Protein AF-A0A3M1M921-F1 (afdb_monomer_lite)

pLDDT: mean 73.94, std 26.05, range [23.94, 98.31]

Structure (mmCIF, N/CA/C/O backbone):
data_AF-A0A3M1M921-F1
#
_entry.id   AF-A0A3M1M921-F1
#
loop_
_atom_site.group_PDB
_atom_site.id
_atom_site.type_symbol
_atom_site.label_atom_id
_atom_site.label_alt_id
_atom_site.label_comp_id
_atom_site.label_asym_id
_atom_site.label_entity_id
_atom_site.label_seq_id
_atom_site.pdbx_PDB_ins_code
_atom_site.Cartn_x
_atom_site.Cartn_y
_atom_site.Cartn_z
_atom_site.occupancy
_atom_site.B_iso_or_equiv
_atom_site.auth_seq_id
_atom_site.auth_comp_id
_atom_site.auth_asym_id
_atom_site.auth_atom_id
_atom_site.pdbx_PDB_model_num
ATOM 1 N N . MET A 1 1 ? -22.225 44.596 -38.779 1.00 38.44 1 MET A N 1
ATOM 2 C CA . MET A 1 1 ? -21.817 43.177 -38.670 1.00 38.44 1 MET A CA 1
ATOM 3 C C . MET A 1 1 ? -21.879 42.800 -37.201 1.00 38.44 1 MET A C 1
ATOM 5 O O . MET A 1 1 ? -21.434 43.604 -36.393 1.00 38.44 1 MET A O 1
ATOM 9 N N . ALA A 1 2 ? -22.488 41.667 -36.852 1.00 30.84 2 ALA A N 1
ATOM 10 C CA . ALA A 1 2 ? -22.598 41.224 -35.462 1.00 30.84 2 ALA A CA 1
ATOM 11 C C . ALA A 1 2 ? -21.337 40.450 -35.046 1.00 30.84 2 ALA A C 1
ATOM 13 O O . ALA A 1 2 ? -20.835 39.643 -35.826 1.00 30.84 2 ALA A O 1
ATOM 14 N N . GLY A 1 3 ? -20.831 40.702 -33.838 1.00 31.89 3 GLY A N 1
ATOM 15 C CA . GLY A 1 3 ? -19.782 39.879 -33.231 1.00 31.89 3 GLY A CA 1
ATOM 16 C C . GLY A 1 3 ? -20.367 38.628 -32.558 1.00 31.89 3 GLY A C 1
ATOM 17 O O . GLY A 1 3 ? -21.552 38.631 -32.214 1.00 31.89 3 GLY A O 1
ATOM 18 N N . PRO A 1 4 ? -19.567 37.569 -32.341 1.00 35.59 4 PRO A N 1
ATOM 19 C CA . PRO A 1 4 ? -20.004 36.405 -31.580 1.00 35.59 4 PRO A CA 1
ATOM 20 C C . PRO A 1 4 ? -20.177 36.792 -30.105 1.00 35.59 4 PRO A C 1
ATOM 22 O O . PRO A 1 4 ? -19.210 37.099 -29.408 1.00 35.59 4 PRO A O 1
ATOM 25 N N . GLY A 1 5 ? -21.424 36.815 -29.636 1.00 28.17 5 GLY A N 1
ATOM 26 C CA . GLY A 1 5 ? -21.744 37.113 -28.244 1.00 28.17 5 GLY A CA 1
ATOM 27 C C . GLY A 1 5 ? -21.416 35.932 -27.334 1.00 28.17 5 GLY A C 1
ATOM 28 O O . GLY A 1 5 ? -21.963 34.845 -27.509 1.00 28.17 5 GLY A O 1
ATOM 29 N N . PHE A 1 6 ? -20.568 36.154 -26.330 1.00 37.50 6 PHE A N 1
ATOM 30 C CA . PHE A 1 6 ? -20.423 35.223 -25.215 1.00 37.50 6 PHE A CA 1
ATOM 31 C C . PHE A 1 6 ? -21.671 35.312 -24.330 1.00 37.50 6 PHE A C 1
ATOM 33 O O . PHE A 1 6 ? -21.920 36.341 -23.703 1.00 37.50 6 PHE A O 1
ATOM 40 N N . GLY A 1 7 ? -22.464 34.239 -24.296 1.00 29.47 7 GLY A N 1
ATOM 41 C CA . GLY A 1 7 ? -23.569 34.105 -23.348 1.00 29.47 7 GLY A CA 1
ATOM 42 C C . GLY A 1 7 ? -23.051 34.055 -21.909 1.00 29.47 7 GLY A C 1
ATOM 43 O O . GLY A 1 7 ? -22.002 33.466 -21.645 1.00 29.47 7 GLY A O 1
ATOM 44 N N . ALA A 1 8 ? -23.778 34.678 -20.980 1.00 29.31 8 ALA A N 1
ATOM 45 C CA . ALA A 1 8 ? -23.417 34.667 -19.566 1.00 29.31 8 ALA A CA 1
ATOM 46 C C . ALA A 1 8 ? -23.448 33.228 -19.004 1.00 29.31 8 ALA A C 1
ATOM 48 O O . ALA A 1 8 ? -24.432 32.518 -19.234 1.00 29.31 8 ALA A O 1
ATOM 49 N N . PRO A 1 9 ? -22.414 32.778 -18.268 1.00 37.25 9 PRO A N 1
ATOM 50 C CA . PRO A 1 9 ? -22.409 31.449 -17.673 1.00 37.25 9 PRO A CA 1
ATOM 51 C C . PRO A 1 9 ? -23.363 31.386 -16.474 1.00 37.25 9 PRO A C 1
ATOM 53 O O . PRO A 1 9 ? -23.311 32.225 -15.575 1.00 37.25 9 PRO A O 1
ATOM 56 N N . GLY A 1 10 ? -24.215 30.359 -16.452 1.00 28.52 10 GLY A N 1
ATOM 57 C CA . GLY A 1 10 ? -24.991 29.993 -15.269 1.00 28.52 10 GLY A CA 1
ATOM 58 C C . GLY A 1 10 ? -24.096 29.464 -14.141 1.00 28.52 10 GLY A C 1
ATOM 59 O O . GLY A 1 10 ? -22.972 29.015 -14.373 1.00 28.52 10 GLY A O 1
ATOM 60 N N . ALA A 1 11 ? -24.598 29.521 -12.908 1.00 33.03 11 ALA A N 1
ATOM 61 C CA . ALA A 1 11 ? -23.869 29.073 -11.727 1.00 33.03 11 ALA A CA 1
ATOM 62 C C . ALA A 1 11 ? -23.603 27.550 -11.725 1.00 33.03 11 ALA A C 1
ATOM 64 O O . ALA A 1 11 ? -24.444 26.765 -12.158 1.00 33.03 11 ALA A O 1
ATOM 65 N N . GLY A 1 12 ? -22.470 27.137 -11.144 1.00 40.09 12 GLY A N 1
ATOM 66 C CA . GLY A 1 12 ? -22.312 25.788 -10.579 1.00 40.09 12 GLY A CA 1
ATOM 67 C C . GLY A 1 12 ? -21.862 24.650 -11.506 1.00 40.09 12 GLY A C 1
ATOM 68 O O . GLY A 1 12 ? -22.123 23.493 -11.187 1.00 40.09 12 GLY A O 1
ATOM 69 N N . ALA A 1 13 ? -21.183 24.919 -12.625 1.00 41.06 13 ALA A N 1
ATOM 70 C CA . ALA A 1 13 ? -20.626 23.857 -13.472 1.00 41.06 13 ALA A CA 1
ATOM 71 C C . ALA A 1 13 ? -19.168 23.510 -13.104 1.00 41.06 13 ALA A C 1
ATOM 73 O O . ALA A 1 13 ? -18.235 24.202 -13.519 1.00 41.06 13 ALA A O 1
ATOM 74 N N . THR A 1 14 ? -18.956 22.389 -12.406 1.00 56.09 14 THR A N 1
ATOM 75 C CA . THR A 1 14 ? -17.656 21.701 -12.385 1.00 56.09 14 THR A CA 1
ATOM 76 C C . THR A 1 14 ? -17.343 21.202 -13.792 1.00 56.09 14 THR A C 1
ATOM 78 O O . THR A 1 14 ? -17.889 20.204 -14.258 1.00 56.09 14 THR A O 1
ATOM 81 N N . ASN A 1 15 ? -16.485 21.927 -14.512 1.00 72.06 15 ASN A N 1
ATOM 82 C CA . ASN A 1 15 ? -16.144 21.604 -15.895 1.00 72.06 15 ASN A CA 1
ATOM 83 C C . ASN A 1 15 ? -14.640 21.301 -16.039 1.00 72.06 15 ASN A C 1
ATOM 85 O O . ASN A 1 15 ? -13.865 22.199 -16.383 1.00 72.06 15 ASN A O 1
ATOM 89 N N . PRO A 1 16 ? -14.217 20.035 -15.830 1.00 73.69 16 PRO A N 1
ATOM 90 C CA . PRO A 1 16 ? -12.837 19.605 -16.055 1.00 73.69 16 PRO A CA 1
ATOM 91 C C . PRO A 1 16 ? -12.329 19.957 -17.459 1.00 73.69 16 PRO A C 1
ATOM 93 O O . PRO A 1 16 ? -11.182 20.362 -17.617 1.00 73.69 16 PRO A O 1
ATOM 96 N N . ALA A 1 17 ? -13.186 19.879 -18.485 1.00 72.12 17 ALA A N 1
ATOM 97 C CA . ALA A 1 17 ? -12.793 20.213 -19.851 1.00 72.12 17 ALA A CA 1
ATOM 98 C C . ALA A 1 17 ? -12.451 21.705 -20.010 1.00 72.12 17 ALA A C 1
ATOM 100 O O . ALA A 1 17 ? -11.516 22.030 -20.734 1.00 72.12 17 ALA A O 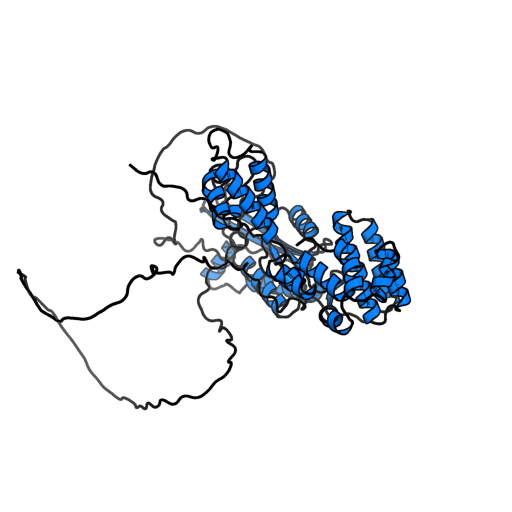1
ATOM 101 N N . MET A 1 18 ? -13.131 22.608 -19.291 1.00 80.38 18 MET A N 1
ATOM 102 C CA . MET A 1 18 ? -12.804 24.041 -19.281 1.00 80.38 18 MET A CA 1
ATOM 103 C C . MET A 1 18 ? -11.436 24.314 -18.640 1.00 80.38 18 MET A C 1
ATOM 105 O O . MET A 1 18 ? -10.659 25.111 -19.164 1.00 80.38 18 MET A O 1
ATOM 109 N N . ILE A 1 19 ? -11.124 23.633 -17.534 1.00 86.50 19 ILE A N 1
ATOM 110 C CA . ILE A 1 19 ? -9.841 23.763 -16.829 1.00 86.50 19 ILE A CA 1
ATOM 111 C C . ILE A 1 19 ? -8.707 23.205 -17.704 1.00 86.50 19 ILE A C 1
ATOM 113 O O . ILE A 1 19 ? -7.719 23.896 -17.955 1.00 86.50 19 ILE A O 1
ATOM 117 N N . ALA A 1 20 ? -8.879 21.998 -18.253 1.00 81.12 20 ALA A N 1
ATOM 118 C CA . ALA A 1 20 ? -7.916 21.366 -19.153 1.00 81.12 20 ALA A CA 1
ATOM 119 C C . ALA A 1 20 ? -7.678 22.205 -20.419 1.00 81.12 20 ALA A C 1
ATOM 121 O O . ALA A 1 20 ? -6.531 22.434 -20.811 1.00 81.12 20 ALA A O 1
ATOM 122 N N . GLN A 1 21 ? -8.744 22.731 -21.034 1.00 83.88 21 GLN A N 1
ATOM 123 C CA . GLN A 1 21 ? -8.660 23.621 -22.192 1.00 83.88 21 GLN A CA 1
ATOM 124 C C . GLN A 1 21 ? -7.902 24.911 -21.856 1.00 83.88 21 GLN A C 1
ATOM 126 O O . GLN A 1 21 ? -7.035 25.322 -22.629 1.00 83.88 21 GLN A O 1
ATOM 131 N N . PHE A 1 22 ? -8.171 25.523 -20.699 1.00 89.44 22 PHE A N 1
ATOM 132 C CA . PHE A 1 22 ? -7.462 26.722 -20.259 1.00 89.44 22 PHE A CA 1
ATOM 133 C C . PHE A 1 22 ? -5.963 26.466 -20.060 1.00 89.44 22 PHE A C 1
ATOM 135 O O . PHE A 1 22 ? -5.151 27.247 -20.561 1.00 89.44 22 PHE A O 1
ATOM 142 N N . ILE A 1 23 ? -5.585 25.367 -19.397 1.00 89.12 23 ILE A N 1
ATOM 143 C CA . ILE A 1 23 ? -4.178 24.981 -19.204 1.00 89.12 23 ILE A CA 1
ATOM 144 C C . ILE A 1 23 ? -3.509 24.724 -20.562 1.00 89.12 23 ILE A C 1
ATOM 146 O O . ILE A 1 23 ? -2.433 25.265 -20.832 1.00 89.12 23 ILE A O 1
ATOM 150 N N . THR A 1 24 ? -4.176 23.974 -21.446 1.00 86.25 24 THR A N 1
ATOM 151 C CA . THR A 1 24 ? -3.696 23.656 -22.804 1.00 86.25 24 THR A CA 1
ATOM 152 C C . THR A 1 24 ? -3.405 24.920 -23.611 1.00 86.25 24 THR A C 1
ATOM 154 O O . THR A 1 24 ? -2.333 25.043 -24.201 1.00 86.25 24 THR A O 1
ATOM 157 N N . GLN A 1 25 ? -4.332 25.880 -23.615 1.00 86.31 25 GLN A N 1
ATOM 158 C CA . GLN A 1 25 ? -4.230 27.093 -24.426 1.00 86.31 25 GLN A CA 1
ATOM 159 C C . GLN A 1 25 ? -3.266 28.137 -23.844 1.00 86.31 25 GLN A C 1
ATOM 161 O O . GLN A 1 25 ? -2.538 28.779 -24.598 1.00 86.31 25 GLN A O 1
ATOM 166 N N . ASN A 1 26 ? -3.251 28.319 -22.519 1.00 89.44 26 ASN A N 1
ATOM 167 C CA . ASN A 1 26 ? -2.600 29.474 -21.887 1.00 89.44 26 ASN A CA 1
ATOM 168 C C . ASN A 1 26 ? -1.300 29.120 -21.146 1.00 89.44 26 ASN A C 1
ATOM 170 O O . ASN A 1 26 ? -0.425 29.979 -21.015 1.00 89.44 26 ASN A O 1
ATOM 174 N N . CYS A 1 27 ? -1.136 27.868 -20.702 1.00 88.44 27 CYS A N 1
ATOM 175 C CA . CYS A 1 27 ? -0.026 27.462 -19.834 1.00 88.44 27 CYS A CA 1
ATOM 176 C C . CYS A 1 27 ? 0.998 26.548 -20.532 1.00 88.44 27 CYS A C 1
ATOM 178 O O . CYS A 1 27 ? 2.204 26.763 -20.377 1.00 88.44 27 CYS A O 1
ATOM 180 N N . LEU A 1 28 ? 0.572 25.576 -21.354 1.00 86.81 28 LEU A N 1
ATOM 181 C CA . LEU A 1 28 ? 1.488 24.589 -21.968 1.00 86.81 28 LEU A CA 1
ATOM 182 C C . LEU A 1 28 ? 2.532 25.190 -22.923 1.00 86.81 28 LEU A C 1
ATOM 184 O O . LEU A 1 28 ? 3.581 24.590 -23.149 1.00 86.81 28 LEU A O 1
ATOM 188 N N . GLY A 1 29 ? 2.312 26.407 -23.428 1.00 83.19 29 GLY A N 1
ATOM 189 C CA . GLY A 1 29 ? 3.326 27.149 -24.186 1.00 83.19 29 GLY A CA 1
ATOM 190 C C . GLY A 1 29 ? 4.557 27.579 -23.364 1.00 83.19 29 GLY A C 1
ATOM 191 O O . GLY A 1 29 ? 5.526 28.057 -23.952 1.00 83.19 29 GLY A O 1
ATOM 192 N N . CYS A 1 30 ? 4.515 27.460 -22.031 1.00 85.62 30 CYS A N 1
ATOM 193 C CA . CYS A 1 30 ? 5.626 27.710 -21.098 1.00 85.62 30 CYS A CA 1
ATOM 194 C C . CYS A 1 30 ? 5.891 26.546 -20.122 1.00 85.62 30 CYS A C 1
ATOM 196 O O . CYS A 1 30 ? 6.997 26.482 -19.589 1.00 85.62 30 CYS A O 1
ATOM 198 N N . HIS A 1 31 ? 4.894 25.684 -19.890 1.00 86.62 31 HIS A N 1
ATOM 199 C CA . HIS A 1 31 ? 4.882 24.593 -18.904 1.00 86.62 31 HIS A CA 1
ATOM 200 C C . HIS A 1 31 ? 4.428 23.266 -19.542 1.00 86.62 31 HIS A C 1
ATOM 202 O O . HIS A 1 31 ? 3.558 22.568 -19.024 1.00 86.62 31 HIS A O 1
ATOM 208 N N . GLY A 1 32 ? 4.941 22.952 -20.729 1.00 78.50 32 GLY A N 1
ATOM 209 C CA . GLY A 1 32 ? 4.534 21.800 -21.536 1.00 78.50 32 GLY A CA 1
ATOM 210 C C . GLY A 1 32 ? 5.725 20.956 -22.000 1.00 78.50 32 GLY A C 1
ATOM 211 O O . GLY A 1 32 ? 6.863 21.217 -21.612 1.00 78.50 32 GLY A O 1
ATOM 212 N N . PRO A 1 33 ? 5.510 19.963 -22.881 1.00 70.50 33 PRO A N 1
ATOM 213 C CA . PRO A 1 33 ? 6.537 18.984 -23.250 1.00 70.50 33 PRO A CA 1
ATOM 214 C C . PRO A 1 33 ? 7.800 19.561 -23.904 1.00 70.50 33 PRO A C 1
ATOM 216 O O . PRO A 1 33 ? 8.821 18.882 -23.928 1.00 70.50 33 PRO A O 1
ATOM 219 N N . GLN A 1 34 ? 7.743 20.793 -24.421 1.00 72.06 34 GLN A N 1
ATOM 220 C CA . GLN A 1 34 ? 8.865 21.468 -25.085 1.00 72.06 34 GLN A CA 1
ATOM 221 C C . GLN A 1 34 ? 9.444 22.651 -24.283 1.00 72.06 34 GLN A C 1
ATOM 223 O O . GLN A 1 34 ? 10.447 23.216 -24.702 1.00 72.06 34 GLN A O 1
ATOM 228 N N . ASN A 1 35 ? 8.821 23.065 -23.168 1.00 72.25 35 ASN A N 1
ATOM 229 C CA . ASN A 1 35 ? 9.236 24.222 -22.360 1.00 72.25 35 ASN A CA 1
ATOM 230 C C . ASN A 1 35 ? 8.831 24.030 -20.888 1.00 72.25 35 ASN A C 1
ATOM 232 O O . ASN A 1 35 ? 7.649 23.843 -20.614 1.00 72.25 35 ASN A O 1
ATOM 236 N N . THR A 1 36 ? 9.784 24.149 -19.958 1.00 75.25 36 THR A N 1
ATOM 237 C CA . THR A 1 36 ? 9.604 23.940 -18.505 1.00 75.25 36 THR A CA 1
ATOM 238 C C . THR A 1 36 ? 10.029 25.156 -17.685 1.00 75.25 36 THR A C 1
ATOM 240 O O . THR A 1 36 ? 11.003 25.132 -16.931 1.00 75.25 36 THR A O 1
ATOM 243 N N . LYS A 1 37 ? 9.329 26.283 -17.843 1.00 71.62 37 LYS A N 1
ATOM 244 C CA . LYS A 1 37 ? 9.642 27.475 -17.042 1.00 71.62 37 LYS A CA 1
ATOM 245 C C . LYS A 1 37 ? 9.337 27.227 -15.563 1.00 71.62 37 LYS A C 1
ATOM 247 O O . LYS A 1 37 ? 8.275 26.717 -15.229 1.00 71.62 37 LYS A O 1
ATOM 252 N N . GLY A 1 38 ? 10.275 27.608 -14.695 1.00 66.38 38 GLY A N 1
ATOM 253 C CA . GLY A 1 38 ? 10.164 27.391 -13.248 1.00 66.38 38 GLY A CA 1
ATOM 254 C C . GLY A 1 38 ? 10.159 25.918 -12.827 1.00 66.38 38 GLY A C 1
ATOM 255 O O . GLY A 1 38 ? 9.698 25.632 -11.736 1.00 66.38 38 GLY A O 1
ATOM 256 N N . ASP A 1 39 ? 10.612 25.005 -13.695 1.00 69.56 39 ASP A N 1
ATOM 257 C CA . ASP A 1 39 ? 10.599 23.543 -13.498 1.00 69.56 39 ASP A CA 1
ATOM 258 C C . ASP A 1 39 ? 9.202 22.899 -13.335 1.00 69.56 39 ASP A C 1
ATOM 260 O O . ASP A 1 39 ? 9.068 21.720 -13.025 1.00 69.56 39 ASP A O 1
ATOM 264 N N . VAL A 1 40 ? 8.133 23.647 -13.633 1.00 76.50 40 VAL A N 1
ATOM 265 C CA . VAL A 1 40 ? 6.745 23.163 -13.549 1.00 76.50 40 VAL A CA 1
ATOM 266 C C . VAL A 1 40 ? 6.244 22.679 -14.916 1.00 76.50 40 VAL A C 1
ATOM 268 O O . VAL A 1 40 ? 6.311 23.409 -15.914 1.00 76.50 40 VAL A O 1
ATOM 271 N N . ARG A 1 41 ? 5.682 21.462 -14.953 1.00 80.44 41 ARG A N 1
ATOM 272 C CA . ARG A 1 41 ? 5.019 20.824 -16.110 1.00 80.44 41 ARG A CA 1
ATOM 273 C C . ARG A 1 41 ? 3.527 20.640 -15.844 1.00 80.44 41 ARG A C 1
ATOM 275 O O . ARG A 1 41 ? 3.159 20.082 -14.823 1.00 80.44 41 ARG A O 1
ATOM 282 N N . LEU A 1 42 ? 2.675 21.071 -16.775 1.00 83.12 42 LEU A N 1
ATOM 283 C CA . LEU A 1 42 ? 1.211 21.080 -16.628 1.00 83.12 42 LEU A CA 1
ATOM 284 C C . LEU A 1 42 ? 0.475 20.260 -17.704 1.00 83.12 42 LEU A C 1
ATOM 286 O O . LEU A 1 42 ? -0.752 20.239 -17.740 1.00 83.12 42 LEU A O 1
ATOM 290 N N . ASP A 1 43 ? 1.195 19.577 -18.594 1.00 77.88 43 ASP A N 1
ATOM 291 C CA . ASP A 1 43 ? 0.622 18.699 -19.624 1.00 77.88 43 ASP A CA 1
ATOM 292 C C . ASP A 1 43 ? 0.037 17.412 -19.029 1.00 77.88 43 ASP A C 1
ATOM 294 O O . ASP A 1 43 ? -1.038 16.988 -19.447 1.00 77.88 43 ASP A O 1
ATOM 298 N N . GLY A 1 44 ? 0.678 16.852 -17.996 1.00 74.00 44 GLY A N 1
ATOM 299 C CA . GLY A 1 44 ? 0.096 15.773 -17.189 1.00 74.00 44 GLY A CA 1
ATOM 300 C C . GLY A 1 44 ? -1.167 16.210 -16.435 1.00 74.00 44 GLY A C 1
ATOM 301 O O . GLY A 1 44 ? -2.134 15.453 -16.367 1.00 74.00 44 GLY A O 1
ATOM 302 N N . LEU A 1 45 ? -1.198 17.457 -15.946 1.00 77.31 45 LEU A N 1
ATOM 303 C CA . LEU A 1 45 ? -2.366 18.037 -15.278 1.00 77.31 45 LEU A CA 1
ATOM 304 C C . LEU A 1 45 ? -3.542 18.235 -16.247 1.00 77.31 45 LEU A C 1
ATOM 306 O O . LEU A 1 45 ? -4.672 17.878 -15.932 1.00 77.31 45 LEU A O 1
ATOM 310 N N . ALA A 1 46 ? -3.284 18.767 -17.446 1.00 71.19 46 ALA A N 1
ATOM 311 C CA . ALA A 1 46 ? -4.313 18.948 -18.472 1.00 71.19 46 ALA A CA 1
ATOM 312 C C . ALA A 1 46 ? -4.893 17.617 -18.990 1.00 71.19 46 ALA A C 1
ATOM 314 O O . ALA A 1 46 ? -6.032 17.594 -19.456 1.00 71.19 46 ALA A O 1
ATOM 315 N N . ALA A 1 47 ? -4.125 16.524 -18.917 1.00 69.44 47 ALA A N 1
ATOM 316 C CA . ALA A 1 47 ? -4.564 15.194 -19.328 1.00 69.44 47 ALA A CA 1
ATOM 317 C C . ALA A 1 47 ? -5.460 14.496 -18.286 1.00 69.44 47 ALA A C 1
ATOM 319 O O . ALA A 1 47 ? -6.394 13.796 -18.679 1.00 69.44 47 ALA A O 1
ATOM 320 N N . ASP A 1 48 ? -5.199 14.678 -16.984 1.00 71.56 48 ASP A N 1
ATOM 321 C CA . ASP A 1 48 ? -5.955 14.016 -15.910 1.00 71.56 48 ASP A CA 1
ATOM 322 C C . ASP A 1 48 ? -6.045 14.866 -14.626 1.00 71.56 48 ASP A C 1
ATOM 324 O O . ASP A 1 48 ? -5.316 14.664 -13.654 1.00 71.56 48 ASP A O 1
ATOM 328 N N . LEU A 1 49 ? -6.969 15.830 -14.613 1.00 72.38 49 LEU A N 1
ATOM 329 C CA . LEU A 1 49 ? -7.179 16.761 -13.493 1.00 72.38 49 LEU A CA 1
ATOM 330 C C . LEU A 1 49 ? -7.604 16.100 -12.168 1.00 72.38 49 LEU A C 1
ATOM 332 O O . LEU A 1 49 ? -7.568 16.772 -11.142 1.00 72.38 49 LEU A O 1
ATOM 336 N N . MET A 1 50 ? -8.040 14.834 -12.195 1.00 66.81 50 MET A N 1
ATOM 337 C CA . MET A 1 50 ? -8.540 14.103 -11.020 1.00 66.81 50 MET A CA 1
ATOM 338 C C . MET A 1 50 ? -7.564 13.028 -10.520 1.00 66.81 50 MET A C 1
ATOM 340 O O . MET A 1 50 ? -7.871 12.328 -9.557 1.00 66.81 50 MET A O 1
ATOM 344 N N . SER A 1 51 ? -6.392 12.881 -11.146 1.00 62.50 51 SER A N 1
ATOM 345 C CA . SER A 1 51 ? -5.333 12.007 -10.631 1.00 62.50 51 SER A CA 1
ATOM 346 C C . SER A 1 51 ? -4.870 12.490 -9.244 1.00 62.50 51 SER A C 1
ATOM 348 O O . SER A 1 51 ? -4.574 13.682 -9.112 1.00 62.50 51 SER A O 1
ATOM 350 N N . PRO A 1 52 ? -4.730 11.613 -8.228 1.00 53.59 52 PRO A N 1
ATOM 351 C CA . PRO A 1 52 ? -4.229 11.999 -6.905 1.00 53.59 52 PRO A CA 1
ATOM 352 C C . PRO A 1 52 ? -2.892 12.754 -6.965 1.00 53.59 52 PRO A C 1
ATOM 354 O O . PRO A 1 52 ? -2.759 13.817 -6.364 1.00 53.59 52 PRO A O 1
ATOM 357 N N . GLY A 1 53 ? -1.948 12.297 -7.800 1.00 57.44 53 GLY A N 1
ATOM 358 C CA . GLY A 1 53 ? -0.662 12.975 -8.024 1.00 57.44 53 GLY A CA 1
ATOM 359 C C . GLY A 1 53 ? -0.737 14.350 -8.711 1.00 57.44 53 GLY A C 1
ATOM 360 O O . GLY A 1 53 ? 0.277 15.031 -8.808 1.00 57.44 53 GLY A O 1
ATOM 361 N N . ASN A 1 54 ? -1.913 14.773 -9.187 1.00 69.19 54 ASN A N 1
ATOM 362 C CA . ASN A 1 54 ? -2.145 16.089 -9.789 1.00 69.19 54 ASN A CA 1
ATOM 363 C C . ASN A 1 54 ? -2.885 17.066 -8.850 1.00 69.19 54 ASN A C 1
ATOM 365 O O . ASN A 1 54 ? -2.994 18.245 -9.186 1.00 69.19 54 ASN A O 1
ATOM 369 N N . ALA A 1 55 ? -3.382 16.626 -7.686 1.00 68.81 55 ALA A N 1
ATOM 370 C CA . ALA A 1 55 ? -4.191 17.459 -6.787 1.00 68.81 55 ALA A CA 1
ATOM 371 C C . ALA A 1 55 ? -3.400 18.627 -6.161 1.00 68.81 55 ALA A C 1
ATOM 373 O O . ALA A 1 55 ? -3.891 19.760 -6.087 1.00 68.81 55 ALA A O 1
ATOM 374 N N . GLU A 1 56 ? -2.151 18.379 -5.764 1.00 70.19 56 GLU A N 1
ATOM 375 C CA . GLU A 1 56 ? -1.243 19.412 -5.253 1.00 70.19 56 GLU A CA 1
ATOM 376 C C . GLU A 1 56 ? -0.848 20.400 -6.363 1.00 70.19 56 GLU A C 1
ATOM 378 O O . GLU A 1 56 ? -0.959 21.614 -6.205 1.00 70.19 56 GLU A O 1
ATOM 383 N N . LEU A 1 57 ? -0.499 19.886 -7.544 1.00 79.62 57 LEU A N 1
ATOM 384 C CA . LEU A 1 57 ? -0.158 20.700 -8.711 1.00 79.62 57 LEU A CA 1
ATOM 385 C C . LEU A 1 57 ? -1.333 21.587 -9.167 1.00 79.62 57 LEU A C 1
ATOM 387 O O . LEU A 1 57 ? -1.136 22.738 -9.554 1.00 79.62 57 LEU A O 1
ATOM 391 N N . LEU A 1 58 ? -2.569 21.087 -9.075 1.00 84.50 58 LEU A N 1
ATOM 392 C CA . LEU A 1 58 ? -3.780 21.870 -9.323 1.00 84.50 58 LEU A CA 1
ATOM 393 C C . LEU A 1 58 ? -3.983 22.975 -8.272 1.00 84.50 58 LEU A C 1
ATOM 395 O O . LEU A 1 58 ? -4.464 24.055 -8.613 1.00 84.50 58 LEU A O 1
ATOM 399 N N . THR A 1 59 ? -3.591 22.723 -7.020 1.00 81.81 59 THR A N 1
ATOM 400 C CA . THR A 1 59 ? -3.616 23.709 -5.926 1.00 81.81 59 THR A CA 1
ATOM 401 C C . THR A 1 59 ? -2.622 24.841 -6.195 1.00 81.81 59 THR A C 1
ATOM 403 O O . THR A 1 59 ? -3.015 26.005 -6.198 1.00 81.81 59 THR A O 1
ATOM 406 N N . GLN A 1 60 ? -1.378 24.512 -6.557 1.00 84.00 60 GLN A N 1
ATOM 407 C CA . GLN A 1 60 ? -0.359 25.495 -6.950 1.00 84.00 60 GLN A CA 1
ATOM 408 C C . GLN A 1 60 ? -0.802 26.322 -8.175 1.00 84.00 60 GLN A C 1
ATOM 410 O O . GLN A 1 60 ? -0.624 27.541 -8.221 1.00 84.00 60 GLN A O 1
ATOM 415 N N . VAL A 1 61 ? -1.439 25.684 -9.167 1.00 89.44 61 VAL A N 1
ATOM 416 C CA . VAL A 1 61 ? -2.028 26.387 -10.321 1.00 89.44 61 VAL A CA 1
ATOM 417 C C . VAL A 1 61 ? -3.156 27.330 -9.893 1.00 89.44 61 VAL A C 1
ATOM 419 O O . VAL A 1 61 ? -3.249 28.427 -10.439 1.00 89.44 61 VAL A O 1
ATOM 422 N N . GLU A 1 62 ? -3.994 26.957 -8.922 1.00 90.12 62 GLU A N 1
ATOM 423 C CA . GLU A 1 62 ? -5.016 27.853 -8.373 1.00 90.12 62 GLU A CA 1
ATOM 424 C C . GLU A 1 62 ? -4.390 29.095 -7.721 1.00 90.12 62 GLU A C 1
ATOM 426 O O . GLU A 1 62 ? -4.794 30.218 -8.024 1.00 90.12 62 GLU A O 1
ATOM 431 N N . GLU A 1 63 ? -3.382 28.906 -6.870 1.00 86.88 63 GLU A N 1
ATOM 432 C CA . GLU A 1 63 ? -2.722 29.977 -6.118 1.00 86.88 63 GLU A CA 1
ATOM 433 C C . GLU A 1 63 ? -2.032 30.992 -7.036 1.00 86.88 63 GLU A C 1
ATOM 435 O O . GLU A 1 63 ? -2.276 32.193 -6.920 1.00 86.88 63 GLU A O 1
ATOM 440 N N . VAL A 1 64 ? -1.248 30.529 -8.014 1.00 88.38 64 VAL A N 1
ATOM 441 C CA . VAL A 1 64 ? -0.504 31.408 -8.938 1.00 88.38 64 VAL A CA 1
ATOM 442 C C . VAL A 1 64 ? -1.426 32.061 -9.989 1.00 88.38 64 VAL A C 1
ATOM 444 O O . VAL A 1 64 ? -1.144 33.147 -10.510 1.00 88.38 64 VAL A O 1
ATOM 447 N N . LEU A 1 65 ? -2.580 31.450 -10.293 1.00 90.06 65 LEU A N 1
ATOM 448 C CA . LEU A 1 65 ? -3.642 32.114 -11.060 1.00 90.06 65 LEU A CA 1
ATOM 449 C C . LEU A 1 65 ? -4.392 33.160 -10.223 1.00 90.06 65 LEU A C 1
ATOM 451 O O . LEU A 1 65 ? -4.820 34.174 -10.782 1.00 90.06 65 LEU A O 1
ATOM 455 N N . ALA A 1 66 ? -4.546 32.940 -8.914 1.00 87.88 66 ALA A N 1
ATOM 456 C CA . ALA A 1 66 ? -5.213 33.853 -7.989 1.00 87.88 66 ALA A CA 1
ATOM 457 C C . ALA A 1 66 ? -4.338 35.059 -7.605 1.00 87.88 66 ALA A C 1
ATOM 459 O O . ALA A 1 66 ? -4.859 36.174 -7.554 1.00 87.88 66 ALA A O 1
ATOM 460 N N . SER A 1 67 ? -3.022 34.874 -7.424 1.00 86.06 67 SER A N 1
ATOM 461 C CA . SER A 1 67 ? -2.043 35.970 -7.274 1.00 86.06 67 SER A CA 1
ATOM 462 C C . SER A 1 67 ? -1.985 36.854 -8.525 1.00 86.06 67 SER A C 1
ATOM 464 O O . SER A 1 67 ? -1.664 38.040 -8.467 1.00 86.06 67 SER A O 1
ATOM 466 N N . GLY A 1 68 ? -2.341 36.278 -9.676 1.00 85.00 68 GLY A N 1
ATOM 467 C CA . GLY A 1 68 ? -2.369 36.947 -10.967 1.00 85.00 68 GLY A CA 1
ATOM 468 C C . GLY A 1 68 ? -1.005 37.047 -11.651 1.00 85.00 68 GLY A C 1
ATOM 469 O O . GLY A 1 68 ? -0.938 37.617 -12.745 1.00 85.00 68 GLY A O 1
ATOM 470 N N . GLU A 1 69 ? 0.036 36.461 -11.054 1.00 81.81 69 GLU A N 1
ATOM 471 C CA . GLU A 1 69 ? 1.405 36.378 -11.579 1.00 81.81 69 GLU A CA 1
ATOM 472 C C . GLU A 1 69 ? 1.472 35.586 -12.891 1.00 81.81 69 GLU A C 1
ATOM 474 O O . GLU A 1 69 ? 2.263 35.920 -13.778 1.00 81.81 69 GLU A O 1
ATOM 479 N N . MET A 1 70 ? 0.596 34.584 -13.050 1.00 84.38 70 MET A N 1
ATOM 480 C CA . MET A 1 70 ? 0.430 33.840 -14.300 1.00 84.38 70 MET A CA 1
ATOM 481 C C . MET A 1 70 ? -0.976 34.006 -14.907 1.00 84.38 70 MET A C 1
ATOM 483 O O . MET A 1 70 ? -1.973 34.150 -14.194 1.00 84.38 70 MET A O 1
ATOM 487 N N . PRO A 1 71 ? -1.107 33.958 -16.245 1.00 86.25 71 PRO A N 1
ATOM 488 C CA . PRO A 1 71 ? -0.034 34.076 -17.234 1.00 86.25 71 PRO A CA 1
ATOM 489 C C . PRO A 1 71 ? 0.629 35.474 -17.216 1.00 86.25 71 PRO A C 1
ATOM 491 O O . PRO A 1 71 ? -0.026 36.455 -16.855 1.00 86.25 71 PRO A O 1
ATOM 494 N N . PRO A 1 72 ? 1.908 35.588 -17.621 1.00 83.44 72 PRO A N 1
ATOM 495 C CA . PRO A 1 72 ? 2.701 36.812 -17.468 1.00 83.44 72 PRO A CA 1
ATOM 496 C C . PRO A 1 72 ? 2.226 37.946 -18.401 1.00 83.44 72 PRO A C 1
ATOM 498 O O . PRO A 1 72 ? 1.527 37.669 -19.377 1.00 83.44 72 PRO A O 1
ATOM 501 N N . PRO A 1 73 ? 2.662 39.211 -18.196 1.00 77.00 73 PRO A N 1
ATOM 502 C CA . PRO A 1 73 ? 2.201 40.389 -18.946 1.00 77.00 73 PRO A CA 1
ATOM 503 C C . PRO A 1 73 ? 2.002 40.239 -20.471 1.00 77.00 73 PRO A C 1
ATOM 505 O O . PRO A 1 73 ? 0.924 40.596 -20.941 1.00 77.00 73 PRO A O 1
ATOM 508 N N . PRO A 1 74 ? 2.932 39.665 -21.268 1.00 77.50 74 PRO A N 1
ATOM 509 C CA . PRO A 1 74 ? 2.739 39.507 -22.717 1.00 77.50 74 PRO A CA 1
ATOM 510 C C . PRO A 1 74 ? 1.766 38.380 -23.124 1.00 77.50 74 PRO A C 1
ATOM 512 O O . PRO A 1 74 ? 1.606 38.120 -24.315 1.00 77.50 74 PRO A O 1
ATOM 515 N N . ARG A 1 75 ? 1.163 37.662 -22.167 1.00 78.94 75 ARG A N 1
ATOM 516 C CA . ARG A 1 75 ? 0.212 36.554 -22.383 1.00 78.94 75 ARG A CA 1
ATOM 517 C C . ARG A 1 75 ? -0.993 36.602 -21.430 1.00 78.94 75 ARG A C 1
ATOM 519 O O . ARG A 1 75 ? -1.633 35.574 -21.228 1.00 78.94 75 ARG A O 1
ATOM 526 N N . GLN A 1 76 ? -1.291 37.753 -20.820 1.00 80.00 76 GLN A N 1
ATOM 527 C CA . GLN A 1 76 ? -2.409 37.871 -19.878 1.00 80.00 76 GLN A CA 1
ATOM 528 C C . GLN A 1 76 ? -3.733 37.421 -20.505 1.00 80.00 76 GLN A C 1
ATOM 530 O O . GLN A 1 76 ? -4.080 37.808 -21.621 1.00 80.00 76 GLN A O 1
ATOM 535 N N . VAL A 1 77 ? -4.491 36.634 -19.745 1.00 85.00 77 VAL A N 1
ATOM 536 C CA . VAL A 1 77 ? -5.868 36.259 -20.083 1.00 85.00 77 VAL A CA 1
ATOM 537 C C . VAL A 1 77 ? -6.853 37.317 -19.574 1.00 85.00 77 VAL A C 1
ATOM 539 O O . VAL A 1 77 ? -6.563 37.990 -18.581 1.00 85.00 77 VAL A O 1
ATOM 542 N N . PRO A 1 78 ? -8.044 37.455 -20.187 1.00 88.31 78 PRO A N 1
ATOM 543 C CA . PRO A 1 78 ? -9.086 38.337 -19.670 1.00 88.31 78 PRO A CA 1
ATOM 544 C C . PRO A 1 78 ? -9.432 38.010 -18.203 1.00 88.31 78 PRO A C 1
ATOM 546 O O . PRO A 1 78 ? -9.601 36.827 -17.884 1.00 88.31 78 PRO A O 1
ATOM 549 N N . PRO A 1 79 ? -9.622 39.010 -17.316 1.00 85.56 79 PRO A N 1
ATOM 550 C CA . PRO A 1 79 ? -9.934 38.772 -15.903 1.00 85.56 79 PRO A CA 1
ATOM 551 C C . PRO A 1 79 ? -11.150 37.865 -15.678 1.00 85.56 79 PRO A C 1
ATOM 553 O O . PRO A 1 79 ? -11.123 37.012 -14.798 1.00 85.56 79 PRO A O 1
ATOM 556 N N . ALA A 1 80 ? -12.180 37.979 -16.525 1.00 81.56 80 ALA A N 1
ATOM 557 C CA . ALA A 1 80 ? -13.350 37.103 -16.484 1.00 81.56 80 ALA A CA 1
ATOM 558 C C . ALA A 1 80 ? -12.997 35.627 -16.752 1.00 81.56 80 ALA A C 1
ATOM 560 O O . ALA A 1 80 ? -13.488 34.752 -16.049 1.00 81.56 80 ALA A O 1
ATOM 561 N N . ALA A 1 81 ? -12.102 35.341 -17.706 1.00 82.56 81 ALA A N 1
ATOM 562 C CA . ALA A 1 81 ? -11.671 33.975 -18.010 1.00 82.56 81 ALA A CA 1
ATOM 563 C C . ALA A 1 81 ? -10.834 33.376 -16.867 1.00 82.56 81 ALA A C 1
ATOM 565 O O . ALA A 1 81 ? -11.078 32.240 -16.463 1.00 82.56 81 ALA A O 1
ATOM 566 N N . ARG A 1 82 ? -9.906 34.164 -16.294 1.00 88.50 82 ARG A N 1
ATOM 567 C CA . ARG A 1 82 ? -9.155 33.791 -15.081 1.00 88.50 82 ARG A CA 1
ATOM 568 C C . ARG A 1 82 ? -10.110 33.469 -13.928 1.00 88.50 82 ARG A C 1
ATOM 570 O O . ARG A 1 82 ? -9.995 32.406 -13.329 1.00 88.50 82 ARG A O 1
ATOM 577 N N . GLN A 1 83 ? -11.079 34.346 -13.660 1.00 86.75 83 GLN A N 1
ATOM 578 C CA . GLN A 1 83 ? -12.041 34.161 -12.574 1.00 86.75 83 GLN A CA 1
ATOM 579 C C . GLN A 1 83 ? -12.916 32.918 -12.778 1.00 86.75 83 GLN A C 1
ATOM 581 O O . GLN A 1 83 ? -13.095 32.147 -11.839 1.00 86.75 83 GLN A O 1
ATOM 586 N N . SER A 1 84 ? -13.425 32.681 -13.993 1.00 83.69 84 SER A N 1
ATOM 587 C CA . SER A 1 84 ? -14.230 31.489 -14.286 1.00 83.69 84 SER A CA 1
ATOM 588 C C . SER A 1 84 ? -13.446 30.191 -14.090 1.00 83.69 84 SER A C 1
ATOM 590 O O . SER A 1 84 ? -14.002 29.224 -13.576 1.00 83.69 84 SER A O 1
ATOM 592 N N . VAL A 1 85 ? -12.158 30.164 -14.449 1.00 87.62 85 VAL A N 1
ATOM 593 C CA . VAL A 1 85 ? -11.309 28.980 -14.248 1.00 87.62 85 VAL A CA 1
ATOM 594 C C . VAL A 1 85 ? -10.920 28.803 -12.782 1.00 87.62 85 VAL A C 1
ATOM 596 O O . VAL A 1 85 ? -10.977 27.679 -12.301 1.00 87.62 85 VAL A O 1
ATOM 599 N N . LEU A 1 86 ? -10.640 29.873 -12.031 1.00 87.56 86 LEU A N 1
ATOM 600 C CA . LEU A 1 86 ? -10.452 29.794 -10.575 1.00 87.56 86 LEU A CA 1
ATOM 601 C C . LEU A 1 86 ? -11.693 29.228 -9.868 1.00 87.56 86 LEU A C 1
ATOM 603 O O . LEU A 1 86 ? -11.577 28.335 -9.033 1.00 87.56 86 LEU A O 1
ATOM 607 N N . THR A 1 87 ? -12.891 29.692 -10.235 1.00 83.25 87 THR A N 1
ATOM 608 C CA . THR A 1 87 ? -14.152 29.130 -9.727 1.00 83.25 87 THR A CA 1
ATOM 609 C C . THR A 1 87 ? -14.317 27.659 -10.120 1.00 83.25 87 THR A C 1
ATOM 611 O O . THR A 1 87 ? -14.712 26.857 -9.277 1.00 83.25 87 THR A O 1
ATOM 614 N N . ALA A 1 88 ? -13.977 27.280 -11.357 1.00 79.69 88 ALA A N 1
ATOM 615 C CA . ALA A 1 88 ? -14.044 25.889 -11.801 1.00 79.69 88 ALA A CA 1
ATOM 616 C C . ALA A 1 88 ? -13.039 24.984 -11.064 1.00 79.69 88 ALA A C 1
ATOM 618 O O . ALA A 1 88 ? -13.414 23.880 -10.687 1.00 79.69 88 ALA A O 1
ATOM 619 N N . ILE A 1 89 ? -11.803 25.440 -10.820 1.00 84.31 89 ILE A N 1
ATOM 620 C CA . ILE A 1 89 ? -10.774 24.695 -10.072 1.00 84.31 89 ILE A CA 1
ATOM 621 C C . ILE A 1 89 ? -11.211 24.484 -8.619 1.00 84.31 89 ILE A C 1
ATOM 623 O O . ILE A 1 89 ? -11.177 23.354 -8.139 1.00 84.31 89 ILE A O 1
ATOM 627 N N . ARG A 1 90 ? -11.702 25.532 -7.944 1.00 83.62 90 ARG A N 1
ATOM 628 C CA . ARG A 1 90 ? -12.238 25.431 -6.574 1.00 83.62 90 ARG A CA 1
ATOM 629 C C . ARG A 1 90 ? -13.382 24.433 -6.485 1.00 83.62 90 ARG A C 1
ATOM 631 O O . ARG A 1 90 ? -13.351 23.547 -5.640 1.00 83.62 90 ARG A O 1
ATOM 638 N N . ALA A 1 91 ? -14.345 24.540 -7.399 1.00 71.12 91 ALA A N 1
ATOM 639 C CA . ALA A 1 91 ? -15.460 23.607 -7.470 1.00 71.12 91 ALA A CA 1
ATOM 640 C C . ALA A 1 91 ? -14.988 22.177 -7.794 1.00 71.12 91 ALA A C 1
ATOM 642 O O . ALA A 1 91 ? -15.549 21.224 -7.265 1.00 71.12 91 ALA A O 1
ATOM 643 N N . LEU A 1 92 ? -13.946 22.010 -8.621 1.00 74.88 92 LEU A N 1
ATOM 644 C CA . LEU A 1 92 ? -13.373 20.699 -8.931 1.00 74.88 92 LEU A CA 1
ATOM 645 C C . LEU A 1 92 ? -12.743 20.058 -7.690 1.00 74.88 92 LEU A C 1
ATOM 647 O O . LEU A 1 92 ? -13.048 18.906 -7.394 1.00 74.88 92 LEU A O 1
ATOM 651 N N . ARG A 1 93 ? -11.929 20.818 -6.945 1.00 75.00 93 ARG A N 1
ATOM 652 C CA . ARG A 1 93 ? -11.309 20.383 -5.683 1.00 75.00 93 ARG A CA 1
ATOM 653 C C . ARG A 1 93 ? -12.368 20.029 -4.636 1.00 75.00 93 ARG A C 1
ATOM 655 O O . ARG A 1 93 ? -12.279 18.971 -4.033 1.00 75.00 93 ARG A O 1
ATOM 662 N N . GLN A 1 94 ? -13.413 20.849 -4.506 1.00 66.56 94 GLN A N 1
ATOM 663 C CA . GLN A 1 94 ? -14.573 20.567 -3.648 1.00 66.56 94 GLN A CA 1
ATOM 664 C C . GLN A 1 94 ? -15.348 19.315 -4.097 1.00 66.56 94 GLN A C 1
ATOM 666 O O . GLN A 1 94 ? -15.834 18.569 -3.261 1.00 66.56 94 GLN A O 1
ATOM 671 N N . SER A 1 95 ? -15.417 19.028 -5.403 1.00 58.66 95 SER A N 1
ATOM 672 C CA . SER A 1 95 ? -16.013 17.788 -5.932 1.00 58.66 95 SER A CA 1
ATOM 673 C C . SER A 1 95 ? -15.092 16.560 -5.897 1.00 58.66 95 SER A C 1
ATOM 675 O O . SER A 1 95 ? -15.500 15.489 -6.341 1.00 58.66 95 SER A O 1
ATOM 677 N N . GLY A 1 96 ? -13.852 16.713 -5.420 1.00 52.16 96 GLY A N 1
ATOM 678 C CA . GLY A 1 96 ? -12.928 15.607 -5.161 1.00 52.16 96 GLY A CA 1
ATOM 679 C C . GLY A 1 96 ? -13.161 14.926 -3.810 1.00 52.16 96 GLY A C 1
ATOM 680 O O . GLY A 1 96 ? -12.574 13.865 -3.573 1.00 52.16 96 GLY A O 1
ATOM 681 N N . GLY A 1 97 ? -13.998 15.526 -2.959 1.00 52.31 97 GLY A N 1
ATOM 682 C CA . GLY A 1 97 ? -14.436 14.939 -1.704 1.00 52.31 97 GLY A CA 1
ATOM 683 C C . GLY A 1 97 ? -15.501 13.863 -1.871 1.00 52.31 97 GLY A C 1
ATOM 684 O O . GLY A 1 97 ? -15.837 13.440 -2.985 1.00 52.31 97 GLY A O 1
ATOM 685 N N . LEU A 1 98 ? -16.035 13.405 -0.741 1.00 52.88 98 LEU A N 1
ATOM 686 C CA . LEU A 1 98 ? -17.220 12.556 -0.739 1.00 52.88 98 LEU A CA 1
ATOM 687 C C . LEU A 1 98 ? -18.386 13.319 -1.401 1.00 52.88 98 LEU A C 1
ATOM 689 O O . LEU A 1 98 ? -18.596 14.498 -1.118 1.00 52.88 98 LEU A O 1
ATOM 693 N N . PRO A 1 99 ? -19.161 12.694 -2.306 1.00 58.72 99 PRO A N 1
ATOM 694 C CA . PRO A 1 99 ? -20.467 13.220 -2.686 1.00 58.72 99 PRO A CA 1
ATOM 695 C C . PRO A 1 99 ? -21.304 13.488 -1.427 1.00 58.72 99 PRO A C 1
ATOM 697 O O . PRO A 1 99 ? -21.228 12.700 -0.493 1.00 58.72 99 PRO A O 1
ATOM 700 N N . ALA A 1 100 ? -22.161 14.512 -1.410 1.00 59.06 100 ALA A N 1
ATOM 701 C CA . ALA A 1 100 ? -23.046 14.758 -0.257 1.00 59.06 100 ALA A CA 1
ATOM 702 C C . ALA A 1 100 ? -23.902 13.517 0.099 1.00 59.06 100 ALA A C 1
ATOM 704 O O . ALA A 1 100 ? -24.079 13.178 1.260 1.00 59.06 100 ALA A O 1
ATOM 705 N N . GLU A 1 101 ? -24.324 12.758 -0.921 1.00 61.75 101 GLU A N 1
ATOM 706 C CA . GLU A 1 101 ? -25.013 11.460 -0.797 1.00 61.75 101 GLU A CA 1
ATOM 707 C C . GLU A 1 101 ? -24.165 10.353 -0.123 1.00 61.75 101 GLU A C 1
ATOM 709 O O . GLU A 1 101 ? -24.709 9.323 0.262 1.00 61.75 101 GLU A O 1
ATOM 714 N N . MET A 1 102 ? -22.841 10.528 -0.020 1.00 68.69 102 MET A N 1
ATOM 715 C CA . MET A 1 102 ? -21.893 9.637 0.666 1.00 68.69 102 MET A CA 1
ATOM 716 C C . MET A 1 102 ? -21.499 10.144 2.061 1.00 68.69 102 MET A C 1
ATOM 718 O O . MET A 1 102 ? -21.185 9.320 2.912 1.00 68.69 102 MET A O 1
ATOM 722 N N . GLU A 1 103 ? -21.517 11.458 2.318 1.00 67.88 103 GLU A N 1
ATOM 723 C CA . GLU A 1 103 ? -21.268 12.028 3.659 1.00 67.88 103 GLU A CA 1
ATOM 724 C C . GLU A 1 103 ? -22.319 11.549 4.683 1.00 67.88 103 GLU A C 1
ATOM 726 O O . GLU A 1 103 ? -22.012 11.343 5.859 1.00 67.88 103 GLU A O 1
ATOM 731 N N . GLU A 1 104 ? -23.549 11.310 4.214 1.00 72.56 104 GLU A N 1
ATOM 732 C CA . GLU A 1 104 ? -24.662 10.749 4.993 1.00 72.56 104 GLU A CA 1
ATOM 733 C C . GLU A 1 104 ? -24.570 9.222 5.215 1.00 72.56 104 GLU A C 1
ATOM 735 O O . GLU A 1 104 ? -25.317 8.686 6.031 1.00 72.56 104 GLU A O 1
ATOM 740 N N . GLN A 1 105 ? -23.676 8.508 4.517 1.00 82.56 105 GLN A N 1
ATOM 741 C CA . GLN A 1 105 ? -23.509 7.052 4.660 1.00 82.56 105 GLN A CA 1
ATOM 742 C C . GLN A 1 105 ? -22.516 6.686 5.772 1.00 82.56 105 GLN A C 1
ATOM 744 O O . GLN A 1 105 ? -21.765 7.530 6.268 1.00 82.56 105 GLN A O 1
ATOM 749 N N . ASP A 1 106 ? -22.504 5.408 6.158 1.00 88.88 106 ASP A N 1
ATOM 750 C CA . ASP A 1 106 ? -21.534 4.862 7.107 1.00 88.88 106 ASP A CA 1
ATOM 751 C C . ASP A 1 106 ? -20.083 4.935 6.590 1.00 88.88 106 ASP A C 1
ATOM 753 O O . ASP A 1 106 ? -19.803 5.126 5.399 1.00 88.88 106 ASP A O 1
ATOM 757 N N . PHE A 1 107 ? -19.127 4.793 7.510 1.00 92.88 107 PHE A N 1
ATOM 758 C CA . PHE A 1 107 ? -17.713 4.930 7.181 1.00 92.88 107 PHE A CA 1
ATOM 759 C C . PHE A 1 107 ? -17.177 3.778 6.315 1.00 92.88 107 PHE A C 1
ATOM 761 O O . PHE A 1 107 ? -16.212 3.993 5.583 1.00 92.88 107 PHE A O 1
ATOM 768 N N . LEU A 1 108 ? -17.797 2.592 6.306 1.00 91.88 108 LEU A N 1
ATOM 769 C CA . LEU A 1 108 ? -17.411 1.496 5.410 1.00 91.88 108 LEU A CA 1
ATOM 770 C C . LEU A 1 108 ? -17.796 1.792 3.951 1.00 91.88 108 LEU A C 1
ATOM 772 O O . LEU A 1 108 ? -16.999 1.557 3.038 1.00 91.88 108 LEU A O 1
ATOM 776 N N . ALA A 1 109 ? -18.971 2.368 3.709 1.00 87.19 109 ALA A N 1
ATOM 777 C CA . ALA A 1 109 ? -19.391 2.822 2.389 1.00 87.19 109 ALA A CA 1
ATOM 778 C C . ALA A 1 109 ? -18.498 3.970 1.883 1.00 87.19 109 ALA A C 1
ATOM 780 O O . ALA A 1 109 ? -18.027 3.941 0.739 1.00 87.19 109 ALA A O 1
ATOM 781 N N . GLN A 1 110 ? -18.180 4.937 2.753 1.00 88.12 110 GLN A N 1
ATOM 782 C CA . GLN A 1 110 ? -17.202 5.988 2.456 1.00 88.12 110 GLN A CA 1
ATOM 783 C C . GLN A 1 110 ? -15.807 5.401 2.164 1.00 88.12 110 GLN A C 1
ATOM 785 O O . GLN A 1 110 ? -15.158 5.819 1.203 1.00 88.12 110 GLN A O 1
ATOM 790 N N . ALA A 1 111 ? -15.366 4.387 2.922 1.00 91.50 111 ALA A N 1
ATOM 791 C CA . ALA A 1 111 ? -14.087 3.706 2.722 1.00 91.50 111 ALA A CA 1
ATOM 792 C C . ALA A 1 111 ? -14.019 3.020 1.353 1.00 91.50 111 ALA A C 1
ATOM 794 O O . ALA A 1 111 ? -13.061 3.221 0.604 1.00 91.50 111 ALA A O 1
ATOM 795 N N . LYS A 1 112 ? -15.054 2.254 0.982 1.00 87.94 112 LYS A N 1
ATOM 796 C CA . LYS A 1 112 ? -15.148 1.615 -0.339 1.00 87.94 112 LYS A CA 1
ATOM 797 C C . LYS A 1 112 ? -15.159 2.648 -1.470 1.00 87.94 112 LYS A C 1
ATOM 799 O O . LYS A 1 112 ? -14.487 2.440 -2.483 1.00 87.94 112 LYS A O 1
ATOM 804 N N . TYR A 1 113 ? -15.841 3.784 -1.301 1.00 83.19 113 TYR A N 1
ATOM 805 C CA . TYR A 1 113 ? -15.795 4.878 -2.276 1.00 83.19 113 TYR A CA 1
ATOM 806 C C . TYR A 1 113 ? -14.386 5.473 -2.413 1.00 83.19 113 TYR A C 1
ATOM 808 O O . TYR A 1 113 ? -13.865 5.524 -3.531 1.00 83.19 113 TYR A O 1
ATOM 816 N N . ALA A 1 114 ? -13.752 5.861 -1.300 1.00 83.50 114 ALA A N 1
ATOM 817 C CA . ALA A 1 114 ? -12.399 6.421 -1.264 1.00 83.50 114 ALA A CA 1
ATOM 818 C C . ALA A 1 114 ? -11.381 5.473 -1.919 1.00 83.50 114 ALA A C 1
ATOM 820 O O . ALA A 1 114 ? -10.593 5.886 -2.774 1.00 83.50 114 ALA A O 1
ATOM 821 N N . PHE A 1 115 ? -11.480 4.177 -1.615 1.00 84.88 115 PHE A N 1
ATOM 822 C CA . PHE A 1 115 ? -10.668 3.140 -2.238 1.00 84.88 115 PHE A CA 1
ATOM 823 C C . PHE A 1 115 ? -10.894 3.083 -3.759 1.00 84.88 115 PHE A C 1
ATOM 825 O O . PHE A 1 115 ? -9.936 3.073 -4.532 1.00 84.88 115 PHE A O 1
ATOM 832 N N . SER A 1 116 ? -12.153 3.141 -4.214 1.00 77.25 116 SER A N 1
ATOM 833 C CA . SER A 1 116 ? -12.499 3.084 -5.643 1.00 77.25 116 SER A CA 1
ATOM 834 C C . SER A 1 116 ? -11.916 4.236 -6.475 1.00 77.25 116 SER A C 1
ATOM 836 O O . SER A 1 116 ? -11.681 4.046 -7.670 1.00 77.25 116 SER A O 1
ATOM 838 N N . ILE A 1 117 ? -11.653 5.397 -5.857 1.00 73.81 117 ILE A N 1
ATOM 839 C CA . ILE A 1 117 ? -11.026 6.570 -6.494 1.00 73.81 117 ILE A CA 1
ATOM 840 C C . ILE A 1 117 ? -9.508 6.664 -6.242 1.00 73.81 117 ILE A C 1
ATOM 842 O O . ILE A 1 117 ? -8.865 7.611 -6.693 1.00 73.81 117 ILE A O 1
ATOM 846 N N . GLY A 1 118 ? -8.910 5.672 -5.572 1.00 76.88 118 GLY A N 1
ATOM 847 C CA . GLY A 1 118 ? -7.469 5.594 -5.308 1.00 76.88 118 GLY A CA 1
ATOM 848 C C . GLY A 1 118 ? -6.980 6.340 -4.062 1.00 76.88 118 GLY A C 1
ATOM 849 O O . GLY A 1 118 ? -5.770 6.435 -3.864 1.00 76.88 118 GLY A O 1
ATOM 850 N N . LYS A 1 119 ? -7.885 6.832 -3.207 1.00 82.50 119 LYS A N 1
ATOM 851 C CA . LYS A 1 119 ? -7.584 7.360 -1.864 1.00 82.50 119 LYS A CA 1
ATOM 852 C C . LYS A 1 119 ? -7.479 6.203 -0.865 1.00 82.50 119 LYS A C 1
ATOM 854 O O . LYS A 1 119 ? -8.302 6.023 0.030 1.00 82.50 119 LYS A O 1
ATOM 859 N N . GLU A 1 120 ? -6.505 5.324 -1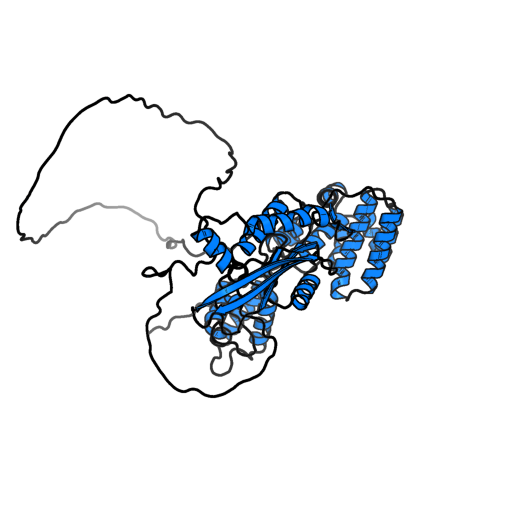.109 1.00 87.31 120 GLU A N 1
ATOM 860 C CA . GLU A 1 120 ? -6.376 4.049 -0.393 1.00 87.31 120 GLU A CA 1
ATOM 861 C C . GLU A 1 120 ? -5.925 4.211 1.067 1.00 87.31 120 GLU A C 1
ATOM 863 O O . GLU A 1 120 ? -6.128 3.291 1.851 1.00 87.31 120 GLU A O 1
ATOM 868 N N . ARG A 1 121 ? -5.289 5.332 1.446 1.00 88.31 121 ARG A N 1
ATOM 869 C CA . ARG A 1 121 ? -4.898 5.580 2.849 1.00 88.31 121 ARG A CA 1
ATOM 870 C C . ARG A 1 121 ? -6.134 5.970 3.650 1.00 88.31 121 ARG A C 1
ATOM 872 O O . ARG A 1 121 ? -6.439 5.372 4.673 1.00 88.31 121 ARG A O 1
ATOM 879 N N . GLU A 1 122 ? -6.872 6.922 3.106 1.00 89.88 122 GLU A N 1
ATOM 880 C CA . GLU A 1 122 ? -8.084 7.493 3.666 1.00 89.88 122 GLU A CA 1
ATOM 881 C C . GLU A 1 122 ? -9.192 6.438 3.778 1.00 89.88 122 GLU A C 1
ATOM 883 O O . GLU A 1 122 ? -9.917 6.396 4.767 1.00 89.88 122 GLU A O 1
ATOM 888 N N . ALA A 1 123 ? -9.265 5.520 2.809 1.00 91.44 123 ALA A N 1
ATOM 889 C CA . ALA A 1 123 ? -10.137 4.352 2.867 1.00 91.44 123 ALA A CA 1
ATOM 890 C C . ALA A 1 123 ? -9.849 3.426 4.060 1.00 91.44 123 ALA A C 1
ATOM 892 O O . ALA A 1 123 ? -10.776 2.881 4.654 1.00 91.44 123 ALA A O 1
ATOM 893 N N . ILE A 1 124 ? -8.577 3.221 4.415 1.00 94.19 124 ILE A N 1
ATOM 894 C CA . ILE A 1 124 ? -8.200 2.377 5.557 1.00 94.19 124 ILE A CA 1
ATOM 895 C C . ILE A 1 124 ? -8.543 3.086 6.869 1.00 94.19 124 ILE A C 1
ATOM 897 O O . ILE A 1 124 ? -9.142 2.466 7.744 1.00 94.19 124 ILE A O 1
ATOM 901 N N . ASP A 1 125 ? -8.232 4.378 6.975 1.00 94.75 125 ASP A N 1
ATOM 902 C CA . ASP A 1 125 ? -8.544 5.196 8.152 1.00 94.75 125 ASP A CA 1
ATOM 903 C C . ASP A 1 125 ? -10.070 5.254 8.403 1.00 94.75 125 ASP A C 1
ATOM 905 O O . ASP A 1 125 ? -10.521 5.087 9.537 1.00 94.75 125 ASP A O 1
ATOM 909 N N . LEU A 1 126 ? -10.888 5.356 7.346 1.00 95.31 126 LEU A N 1
ATOM 910 C CA . LEU A 1 126 ? -12.349 5.220 7.432 1.00 95.31 126 LEU A CA 1
ATOM 911 C C . LEU A 1 126 ? -12.818 3.807 7.818 1.00 95.31 126 LEU A C 1
ATOM 913 O O . LEU A 1 126 ? -13.749 3.666 8.608 1.00 95.31 126 LEU A O 1
ATOM 917 N N . ALA A 1 127 ? -12.191 2.748 7.300 1.00 96.69 127 ALA A N 1
ATOM 918 C CA . ALA A 1 127 ? -12.540 1.380 7.689 1.00 96.69 127 ALA A CA 1
ATOM 919 C C . ALA A 1 127 ? -12.223 1.105 9.172 1.00 96.69 127 ALA A C 1
ATOM 921 O O . ALA A 1 127 ? -12.996 0.433 9.858 1.00 96.69 127 ALA A O 1
ATOM 922 N N . TYR A 1 128 ? -11.120 1.660 9.685 1.00 97.31 128 TYR A N 1
ATOM 923 C CA . TYR A 1 128 ? -10.802 1.652 11.113 1.00 97.31 128 TYR A CA 1
ATOM 924 C C . TYR A 1 128 ? -11.855 2.408 11.926 1.00 97.31 128 TYR A C 1
ATOM 926 O O . TYR A 1 128 ? -12.346 1.872 12.918 1.00 97.31 128 TYR A O 1
ATOM 934 N N . ALA A 1 129 ? -12.254 3.603 11.479 1.00 96.31 129 ALA A N 1
ATOM 935 C CA . ALA A 1 129 ? -13.315 4.377 12.113 1.00 96.31 129 ALA A CA 1
ATOM 936 C C . ALA A 1 129 ? -14.646 3.611 12.166 1.00 96.31 129 ALA A C 1
ATOM 938 O O . ALA A 1 129 ? -15.250 3.537 13.233 1.00 96.31 129 ALA A O 1
ATOM 939 N N . HIS A 1 130 ? -15.067 2.976 11.062 1.00 96.38 130 HIS A N 1
ATOM 940 C CA . HIS A 1 130 ? -16.282 2.150 11.012 1.00 96.38 130 HIS A CA 1
ATOM 941 C C . HIS A 1 130 ? -16.285 1.075 12.099 1.00 96.38 130 HIS A C 1
ATOM 943 O O . HIS A 1 130 ? -17.216 0.999 12.892 1.00 96.38 130 HIS A O 1
ATOM 949 N N . ALA A 1 131 ? -15.211 0.289 12.190 1.00 96.56 131 ALA A N 1
ATOM 950 C CA . ALA A 1 131 ? -15.098 -0.787 13.173 1.00 96.56 131 ALA A CA 1
ATOM 951 C C . ALA A 1 131 ? -15.096 -0.303 14.637 1.00 96.56 131 ALA A C 1
ATOM 953 O O . ALA A 1 131 ? -15.409 -1.090 15.530 1.00 96.56 131 ALA A O 1
ATOM 954 N N . VAL A 1 132 ? -14.729 0.960 14.889 1.00 95.62 132 VAL A N 1
ATOM 955 C CA . VAL A 1 132 ? -14.726 1.577 16.225 1.00 95.62 132 VAL A CA 1
ATOM 956 C C . VAL A 1 132 ? -16.089 2.178 16.586 1.00 95.62 132 VAL A C 1
ATOM 958 O O . VAL A 1 132 ? -16.502 2.052 17.736 1.00 95.62 132 VAL A O 1
ATOM 961 N N . VAL A 1 133 ? -16.796 2.820 15.646 1.00 95.00 133 VAL A N 1
ATOM 962 C CA . VAL A 1 133 ? -18.077 3.498 15.944 1.00 95.00 133 VAL A CA 1
ATOM 963 C C . VAL A 1 133 ? -19.300 2.593 15.821 1.00 95.00 133 VAL A C 1
ATOM 965 O O . VAL A 1 133 ? -20.269 2.781 16.559 1.00 95.00 133 VAL A O 1
ATOM 968 N N . ALA A 1 134 ? -19.278 1.639 14.890 1.00 92.38 134 ALA A N 1
ATOM 969 C CA . ALA A 1 134 ? -20.451 0.851 14.539 1.00 92.38 134 ALA A CA 1
ATOM 970 C C . ALA A 1 134 ? -20.864 -0.122 15.659 1.00 92.38 134 ALA A C 1
ATOM 972 O O . ALA A 1 134 ? -20.086 -0.438 16.566 1.00 92.38 134 ALA A O 1
ATOM 973 N N . GLU A 1 135 ? -22.106 -0.603 15.593 1.00 91.12 135 GLU A N 1
ATOM 974 C CA . GLU A 1 135 ? -22.574 -1.661 16.490 1.00 91.12 135 GLU A CA 1
ATOM 975 C C . GLU A 1 135 ? -21.837 -2.981 16.240 1.00 91.12 135 GLU A C 1
ATOM 977 O O . GLU A 1 135 ? -21.206 -3.176 15.204 1.00 91.12 135 GLU A O 1
ATOM 982 N N . GLU A 1 136 ? -21.906 -3.908 17.196 1.00 88.38 136 GLU A N 1
ATOM 983 C CA . GLU A 1 136 ? -21.132 -5.161 17.172 1.00 88.38 136 GLU A CA 1
ATOM 984 C C . GLU A 1 136 ? -21.338 -5.992 15.887 1.00 88.38 136 GLU A C 1
ATOM 986 O O . GLU A 1 136 ? -20.388 -6.595 15.384 1.00 88.38 136 GLU A O 1
ATOM 991 N N . GLU A 1 137 ? -22.557 -6.002 15.335 1.00 89.75 137 GLU A N 1
ATOM 992 C CA . GLU A 1 137 ? -22.891 -6.707 14.087 1.00 89.75 137 GLU A CA 1
ATOM 993 C C . GLU A 1 137 ? -22.250 -6.029 12.859 1.00 89.75 137 GLU A C 1
ATOM 995 O O . GLU A 1 137 ? -21.597 -6.699 12.059 1.00 89.75 137 GLU A O 1
ATOM 1000 N N . ASP A 1 138 ? -22.334 -4.702 12.759 1.00 91.06 138 ASP A N 1
ATOM 1001 C CA . ASP A 1 138 ? -21.797 -3.918 11.637 1.00 91.06 138 ASP A CA 1
ATOM 1002 C C . ASP A 1 138 ? -20.264 -3.777 11.700 1.00 91.06 138 ASP A C 1
ATOM 1004 O O . ASP A 1 138 ? -19.572 -3.777 10.680 1.00 91.06 138 ASP A O 1
ATOM 1008 N N . ALA A 1 139 ? -19.689 -3.702 12.905 1.00 92.94 139 ALA A N 1
ATOM 1009 C CA . ALA A 1 139 ? -18.244 -3.712 13.120 1.00 92.94 139 ALA A CA 1
ATOM 1010 C C . ALA A 1 139 ? -17.624 -5.060 12.706 1.00 92.94 139 ALA A C 1
ATOM 1012 O O . ALA A 1 139 ? -16.486 -5.112 12.220 1.00 92.94 139 ALA A O 1
ATOM 1013 N N . GLN A 1 140 ? -18.377 -6.161 12.835 1.00 93.88 140 GLN A N 1
ATOM 1014 C CA . GLN A 1 140 ? -17.957 -7.487 12.383 1.00 93.88 140 GLN A CA 1
ATOM 1015 C C . GLN A 1 140 ? -17.720 -7.534 10.863 1.00 93.88 140 GLN A C 1
ATOM 1017 O O . GLN A 1 140 ? -16.827 -8.278 10.439 1.00 93.88 140 GLN A O 1
ATOM 1022 N N . GLU A 1 141 ? -18.420 -6.707 10.068 1.00 92.81 141 GLU A N 1
ATOM 1023 C CA . GLU A 1 141 ? -18.200 -6.581 8.617 1.00 92.81 141 GLU A CA 1
ATOM 1024 C C . GLU A 1 141 ? -16.793 -6.096 8.259 1.00 92.81 141 GLU A C 1
ATOM 1026 O O . GLU A 1 141 ? -16.309 -6.408 7.176 1.00 92.81 141 GLU A O 1
ATOM 1031 N N . VAL A 1 142 ? -16.100 -5.394 9.162 1.00 96.31 142 VAL A N 1
ATOM 1032 C CA . VAL A 1 142 ? -14.692 -5.002 8.985 1.00 96.31 142 VAL A CA 1
ATOM 1033 C C . VAL A 1 142 ? -13.763 -5.956 9.734 1.00 96.31 142 VAL A C 1
ATOM 1035 O O . VAL A 1 142 ? -12.794 -6.464 9.161 1.00 96.31 142 VAL A O 1
ATOM 1038 N N . LEU A 1 143 ? -14.059 -6.252 11.005 1.00 96.31 143 LEU A N 1
ATOM 1039 C CA . LEU A 1 143 ? -13.168 -7.019 11.885 1.00 96.31 143 LEU A CA 1
ATOM 1040 C C . LEU A 1 143 ? -12.897 -8.449 11.376 1.00 96.31 143 LEU A C 1
ATOM 1042 O O . LEU A 1 143 ? -11.797 -8.966 11.573 1.00 96.31 143 LEU A O 1
ATOM 1046 N N . GLN A 1 144 ? -13.828 -9.079 10.646 1.00 94.81 144 GLN A N 1
ATOM 1047 C CA . GLN A 1 144 ? -13.604 -10.405 10.037 1.00 94.81 144 GLN A CA 1
ATOM 1048 C C . GLN A 1 144 ? -12.547 -10.419 8.912 1.00 94.81 144 GLN A C 1
ATOM 1050 O O . GLN A 1 144 ? -11.927 -11.456 8.631 1.00 94.81 144 GLN A O 1
ATOM 1055 N N . HIS A 1 145 ? -12.320 -9.274 8.260 1.00 96.38 145 HIS A N 1
ATOM 1056 C CA . HIS A 1 145 ? -11.348 -9.147 7.172 1.00 96.38 145 HIS A CA 1
ATOM 1057 C C . HIS A 1 145 ? -9.927 -8.912 7.671 1.00 96.38 145 HIS A C 1
ATOM 1059 O O . HIS A 1 145 ? -8.996 -9.019 6.874 1.00 96.38 145 HIS A O 1
ATOM 1065 N N . VAL A 1 146 ? -9.736 -8.666 8.971 1.00 97.56 146 VAL A N 1
ATOM 1066 C CA . VAL A 1 146 ? -8.408 -8.488 9.556 1.00 97.56 146 VAL A CA 1
ATOM 1067 C C . VAL A 1 146 ? -7.591 -9.769 9.412 1.00 97.56 146 VAL A C 1
ATOM 1069 O O . VAL A 1 146 ? -8.027 -10.872 9.755 1.00 97.56 146 VAL A O 1
ATOM 1072 N N . LYS A 1 147 ? -6.377 -9.607 8.890 1.00 97.19 147 LYS A N 1
ATOM 1073 C CA . LYS A 1 147 ? -5.369 -10.651 8.712 1.00 97.19 147 LYS A CA 1
ATOM 1074 C C . LYS A 1 147 ? -4.071 -10.242 9.402 1.00 97.19 147 LYS A C 1
ATOM 1076 O O . LYS A 1 147 ? -3.893 -9.100 9.818 1.00 97.19 147 LYS A O 1
ATOM 1081 N N . TRP A 1 148 ? -3.158 -11.189 9.539 1.00 96.94 148 TRP A N 1
ATOM 1082 C CA . TRP A 1 148 ? -1.808 -10.948 10.025 1.00 96.94 148 TRP A CA 1
ATOM 1083 C C . TRP A 1 148 ? -0.889 -10.545 8.874 1.00 96.94 148 TRP A C 1
ATOM 1085 O O . TRP A 1 148 ? -0.836 -11.240 7.862 1.00 96.94 148 TRP A O 1
ATOM 1095 N N . SER A 1 149 ? -0.135 -9.460 9.044 1.00 95.75 149 SER A N 1
ATOM 1096 C CA . SER A 1 149 ? 1.026 -9.143 8.210 1.00 95.75 149 SER A CA 1
ATOM 1097 C C . SER A 1 149 ? 2.280 -9.764 8.847 1.00 95.75 149 SER A C 1
ATOM 1099 O O . SER A 1 149 ? 2.683 -9.311 9.924 1.00 95.75 149 SER A O 1
ATOM 1101 N N . PRO A 1 150 ? 2.928 -10.773 8.227 1.00 93.44 150 PRO A N 1
ATOM 1102 C CA . PRO A 1 150 ? 4.149 -11.373 8.775 1.00 93.44 150 PRO A CA 1
ATOM 1103 C C . PRO A 1 150 ? 5.320 -10.382 8.796 1.00 93.44 150 PRO A C 1
ATOM 1105 O O . PRO A 1 150 ? 6.065 -10.308 9.776 1.00 93.44 150 PRO A O 1
ATOM 1108 N N . SER A 1 151 ? 5.429 -9.583 7.733 1.00 88.75 151 SER A N 1
ATOM 1109 C CA . SER A 1 151 ? 6.442 -8.549 7.517 1.00 88.75 151 SER A CA 1
ATOM 1110 C C . SER A 1 151 ? 6.292 -7.362 8.474 1.00 88.75 151 SER A C 1
ATOM 1112 O O . SER A 1 151 ? 7.258 -6.968 9.127 1.00 88.75 151 SER A O 1
ATOM 1114 N N . GLY A 1 152 ? 5.076 -6.821 8.606 1.00 88.00 152 GLY A N 1
ATOM 1115 C CA . GLY A 1 152 ? 4.757 -5.716 9.514 1.00 88.00 152 GLY A CA 1
ATOM 1116 C C . GLY A 1 152 ? 4.561 -6.133 10.975 1.00 88.00 152 GLY A C 1
ATOM 1117 O O . GLY A 1 152 ? 4.499 -5.268 11.845 1.00 88.00 152 GLY A O 1
ATOM 1118 N N . ARG A 1 153 ? 4.450 -7.442 11.253 1.00 91.62 153 ARG A N 1
ATOM 1119 C CA . ARG A 1 153 ? 4.141 -8.031 12.573 1.00 91.62 153 ARG A CA 1
ATOM 1120 C C . ARG A 1 153 ? 2.943 -7.369 13.262 1.00 91.62 153 ARG A C 1
ATOM 1122 O O . ARG A 1 153 ? 2.968 -7.109 14.467 1.00 91.62 153 ARG A O 1
ATOM 1129 N N . ARG A 1 154 ? 1.903 -7.090 12.478 1.00 93.62 154 ARG A N 1
ATOM 1130 C CA . ARG A 1 154 ? 0.705 -6.352 12.894 1.00 93.62 154 ARG A CA 1
ATOM 1131 C C . ARG A 1 154 ? -0.565 -6.959 12.290 1.00 93.62 154 ARG A C 1
ATOM 1133 O O . ARG A 1 154 ? -0.490 -7.552 11.208 1.00 93.62 154 ARG A O 1
ATOM 1140 N N . PRO A 1 155 ? -1.730 -6.788 12.935 1.00 96.12 155 PRO A N 1
ATOM 1141 C CA . PRO A 1 155 ? -3.010 -6.896 12.248 1.00 96.12 155 PRO A CA 1
ATOM 1142 C C . PRO A 1 155 ? -3.078 -5.890 11.084 1.00 96.12 155 PRO A C 1
ATOM 1144 O O . PRO A 1 155 ? -2.543 -4.782 11.172 1.00 96.12 155 PRO A O 1
ATOM 1147 N N . THR A 1 156 ? -3.718 -6.262 9.978 1.00 95.25 156 THR A N 1
ATOM 1148 C CA . THR A 1 156 ? -4.014 -5.345 8.867 1.00 95.25 156 THR A CA 1
ATOM 1149 C C . THR A 1 156 ? -5.274 -5.769 8.113 1.00 95.25 156 THR A C 1
ATOM 1151 O O . THR A 1 156 ? -5.607 -6.955 8.064 1.00 95.25 156 THR A O 1
ATOM 1154 N N . LEU A 1 157 ? -5.968 -4.803 7.508 1.00 95.56 157 LEU A N 1
ATOM 1155 C CA . LEU A 1 157 ? -7.099 -5.042 6.597 1.00 95.56 157 LEU A CA 1
ATOM 1156 C C . LEU A 1 157 ? -6.637 -5.271 5.150 1.00 95.56 157 LEU A C 1
ATOM 1158 O O . LEU A 1 157 ? -7.269 -6.017 4.398 1.00 95.56 157 LEU A O 1
ATOM 1162 N N . VAL A 1 158 ? -5.530 -4.626 4.773 1.00 94.50 158 VAL A N 1
ATOM 1163 C CA . VAL A 1 158 ? -4.948 -4.640 3.428 1.00 94.50 158 VAL A CA 1
ATOM 1164 C C . VAL A 1 158 ? -3.441 -4.349 3.494 1.00 94.50 158 VAL A C 1
ATOM 1166 O O . VAL A 1 158 ? -2.974 -3.698 4.432 1.00 94.50 158 VAL A O 1
ATOM 1169 N N . LEU A 1 159 ? -2.677 -4.848 2.525 1.00 94.56 159 LEU A N 1
ATOM 1170 C CA . LEU A 1 159 ? -1.289 -4.475 2.259 1.00 94.56 159 LEU A CA 1
ATOM 1171 C C . LEU A 1 159 ? -1.230 -3.564 1.036 1.00 94.56 159 LEU A C 1
ATOM 1173 O O . LEU A 1 159 ? -1.908 -3.811 0.037 1.00 94.56 159 LEU A O 1
ATOM 1177 N N . ARG A 1 160 ? -0.381 -2.541 1.095 1.00 94.06 160 ARG A N 1
ATOM 1178 C CA . ARG A 1 160 ? -0.164 -1.606 -0.015 1.00 94.06 160 ARG A CA 1
ATOM 1179 C C . ARG A 1 160 ? 1.312 -1.534 -0.369 1.00 94.06 160 ARG A C 1
ATOM 1181 O O . ARG A 1 160 ? 2.170 -1.679 0.497 1.00 94.06 160 ARG A O 1
ATOM 1188 N N . PHE A 1 161 ? 1.612 -1.273 -1.634 1.00 96.12 161 PHE A N 1
ATOM 1189 C CA . PHE A 1 161 ? 2.969 -1.201 -2.160 1.00 96.12 161 PHE A CA 1
ATOM 1190 C C . PHE A 1 161 ? 3.156 0.006 -3.077 1.00 96.12 161 PHE A C 1
ATOM 1192 O O . PHE A 1 161 ? 2.253 0.438 -3.795 1.00 96.12 161 PHE A O 1
ATOM 1199 N N . ALA A 1 162 ? 4.377 0.525 -3.092 1.00 96.25 162 ALA A N 1
ATOM 1200 C CA . ALA A 1 162 ? 4.843 1.425 -4.132 1.00 96.25 162 ALA A CA 1
ATOM 1201 C C . ALA A 1 162 ? 5.554 0.622 -5.233 1.00 96.25 162 ALA A C 1
ATOM 1203 O O . ALA A 1 162 ? 6.138 -0.432 -4.976 1.00 96.25 162 ALA A O 1
ATOM 1204 N N . VAL A 1 163 ? 5.574 1.143 -6.455 1.00 97.50 163 VAL A N 1
ATOM 1205 C CA . VAL A 1 163 ? 6.506 0.722 -7.507 1.00 97.50 163 VAL A CA 1
ATOM 1206 C C . VAL A 1 163 ? 7.249 1.939 -8.038 1.00 97.50 163 VAL A C 1
ATOM 1208 O O . VAL A 1 163 ? 6.654 2.998 -8.218 1.00 97.50 163 VAL A O 1
ATOM 1211 N N . GLY A 1 164 ? 8.548 1.808 -8.287 1.00 96.69 164 GLY A N 1
ATOM 1212 C CA . GLY A 1 164 ? 9.384 2.889 -8.799 1.00 96.69 164 GLY A CA 1
ATOM 1213 C C . GLY A 1 164 ? 10.546 2.395 -9.652 1.00 96.69 164 GLY A C 1
ATOM 1214 O O . GLY A 1 164 ? 10.878 1.207 -9.647 1.00 96.69 164 GLY A O 1
ATOM 1215 N N . VAL A 1 165 ? 11.161 3.314 -10.398 1.00 97.25 165 VAL A N 1
ATOM 1216 C CA . VAL A 1 165 ? 12.269 3.001 -11.315 1.00 97.25 165 VAL A CA 1
ATOM 1217 C C . VAL A 1 165 ? 13.521 3.810 -10.970 1.00 97.25 165 VAL A C 1
ATOM 1219 O O . VAL A 1 165 ? 13.557 5.031 -11.120 1.00 97.25 165 VAL A O 1
ATOM 1222 N N . ASN A 1 166 ? 14.573 3.110 -10.559 1.00 96.38 166 ASN A N 1
ATOM 1223 C CA . ASN A 1 166 ? 15.931 3.628 -10.492 1.00 96.38 166 ASN A CA 1
ATOM 1224 C C . ASN A 1 166 ? 16.545 3.562 -11.900 1.00 96.38 166 ASN A C 1
ATOM 1226 O O . ASN A 1 166 ? 16.924 2.488 -12.366 1.00 96.38 166 ASN A O 1
ATOM 1230 N N . LEU A 1 167 ? 16.554 4.698 -12.603 1.00 94.81 167 LEU A N 1
ATOM 1231 C CA . LEU A 1 167 ? 16.944 4.792 -14.012 1.00 94.81 167 LEU A CA 1
ATOM 1232 C C . LEU A 1 167 ? 18.372 5.330 -14.169 1.00 94.81 167 LEU A C 1
ATOM 1234 O O . LEU A 1 167 ? 18.628 6.514 -13.957 1.00 94.81 167 LEU A O 1
ATOM 1238 N N . GLU A 1 168 ? 19.275 4.479 -14.647 1.00 95.00 168 GLU A N 1
ATOM 1239 C CA . GLU A 1 168 ? 20.650 4.823 -15.005 1.00 95.00 168 GLU A CA 1
ATOM 1240 C C . GLU A 1 168 ? 20.785 4.859 -16.537 1.00 95.00 168 GLU A C 1
ATOM 1242 O O . GLU A 1 168 ? 21.029 3.852 -17.203 1.00 95.00 168 GLU A O 1
ATOM 1247 N N . ALA A 1 169 ? 20.583 6.042 -17.125 1.00 91.44 169 ALA A N 1
ATOM 1248 C CA . ALA A 1 169 ? 20.625 6.251 -18.572 1.00 91.44 169 ALA A CA 1
ATOM 1249 C C . ALA A 1 169 ? 21.260 7.608 -18.939 1.00 91.44 169 ALA A C 1
ATOM 1251 O O . ALA A 1 169 ? 21.141 8.574 -18.182 1.00 91.44 169 ALA A O 1
ATOM 1252 N N . PRO A 1 170 ? 21.898 7.749 -20.119 1.00 89.38 170 PRO A N 1
ATOM 1253 C CA . PRO A 1 170 ? 22.300 9.057 -20.630 1.00 89.38 170 PRO A CA 1
ATOM 1254 C C . PRO A 1 170 ? 21.083 9.974 -20.806 1.00 89.38 170 PRO A C 1
ATOM 1256 O O . PRO A 1 170 ? 20.093 9.566 -21.405 1.00 89.38 170 PRO A O 1
ATOM 1259 N N . SER A 1 171 ? 21.182 11.243 -20.402 1.00 84.19 171 SER A N 1
ATOM 1260 C CA . SER A 1 171 ? 20.081 12.224 -20.501 1.00 84.19 171 SER A CA 1
ATOM 1261 C C . SER A 1 171 ? 19.589 12.509 -21.931 1.00 84.19 171 SER A C 1
ATOM 1263 O O . SER A 1 171 ? 18.529 13.096 -22.132 1.00 84.19 171 SER A O 1
ATOM 1265 N N . THR A 1 172 ? 20.335 12.082 -22.953 1.00 84.25 172 THR A N 1
ATOM 1266 C CA . THR A 1 172 ? 19.920 12.128 -24.362 1.00 84.25 172 THR A CA 1
ATOM 1267 C C . THR A 1 172 ? 19.052 10.935 -24.791 1.00 84.25 172 THR A C 1
ATOM 1269 O O . THR A 1 172 ? 18.481 10.964 -25.884 1.00 84.25 172 THR A O 1
ATOM 1272 N N . LEU A 1 173 ? 18.933 9.888 -23.966 1.00 85.38 173 LEU A N 1
ATOM 1273 C CA . LEU A 1 173 ? 18.249 8.636 -24.291 1.00 85.38 173 LEU A CA 1
ATOM 1274 C C . LEU A 1 173 ? 16.745 8.702 -23.961 1.00 85.38 173 LEU A C 1
ATOM 1276 O O . LEU A 1 173 ? 16.302 8.499 -22.827 1.00 85.38 173 LEU A O 1
ATOM 1280 N N . ARG A 1 174 ? 15.941 8.976 -24.995 1.00 82.00 174 ARG A N 1
ATOM 1281 C CA . ARG A 1 174 ? 14.474 9.101 -24.886 1.00 82.00 174 ARG A CA 1
ATOM 1282 C C . ARG A 1 174 ? 13.740 7.766 -24.747 1.00 82.00 174 ARG A C 1
ATOM 1284 O O . ARG A 1 174 ? 12.732 7.703 -24.056 1.00 82.00 174 ARG A O 1
ATOM 1291 N N . ASP A 1 175 ? 14.242 6.723 -25.395 1.00 88.06 175 ASP A N 1
ATOM 1292 C CA . ASP A 1 175 ? 13.685 5.369 -25.377 1.00 88.06 175 ASP A CA 1
ATOM 1293 C C . ASP A 1 175 ? 14.751 4.433 -24.806 1.00 88.06 175 ASP A C 1
ATOM 1295 O O . ASP A 1 175 ? 15.867 4.391 -25.321 1.00 88.06 175 ASP A O 1
ATOM 1299 N N . VAL A 1 176 ? 14.424 3.731 -23.720 1.00 92.50 176 VAL A N 1
ATOM 1300 C CA . VAL A 1 176 ? 15.365 2.849 -23.015 1.00 92.50 176 VAL A CA 1
ATOM 1301 C C . VAL A 1 176 ? 15.386 1.430 -23.580 1.00 92.50 176 VAL A C 1
ATOM 1303 O O . VAL A 1 176 ? 16.179 0.628 -23.102 1.00 92.50 176 VAL A O 1
ATOM 1306 N N . LYS A 1 177 ? 14.534 1.107 -24.568 1.00 94.62 177 LYS A N 1
ATOM 1307 C CA . LYS A 1 177 ? 14.344 -0.243 -25.128 1.00 94.62 177 LYS A CA 1
ATOM 1308 C C . LYS A 1 177 ? 14.199 -1.310 -24.033 1.00 94.62 177 LYS A C 1
ATOM 1310 O O . LYS A 1 177 ? 15.076 -2.165 -23.901 1.00 94.62 177 LYS A O 1
ATOM 1315 N N . PRO A 1 178 ? 13.125 -1.262 -23.225 1.00 94.69 178 PRO A N 1
ATOM 1316 C CA . PRO A 1 178 ? 12.950 -2.186 -22.110 1.00 94.69 178 PRO A CA 1
ATOM 1317 C C . PRO A 1 178 ? 12.818 -3.652 -22.553 1.00 94.69 178 PRO A C 1
ATOM 1319 O O . PRO A 1 178 ? 12.759 -3.978 -23.747 1.00 94.69 178 PRO A O 1
ATOM 1322 N N . ILE A 1 179 ? 12.763 -4.549 -21.567 1.00 94.12 179 ILE A N 1
ATOM 1323 C CA . ILE A 1 179 ? 12.574 -5.989 -21.771 1.00 94.12 179 ILE A CA 1
ATOM 1324 C C . ILE A 1 179 ? 11.342 -6.252 -22.651 1.00 94.12 179 ILE A C 1
ATOM 1326 O O . ILE A 1 179 ? 10.280 -5.668 -22.440 1.00 94.12 179 ILE A O 1
ATOM 1330 N N . GLY A 1 180 ? 11.508 -7.110 -23.660 1.00 90.69 180 GLY A N 1
ATOM 1331 C CA . GLY A 1 180 ? 10.479 -7.436 -24.654 1.00 90.69 180 GLY A CA 1
ATOM 1332 C C . GLY A 1 180 ? 10.541 -6.619 -25.954 1.00 90.69 180 GLY A C 1
ATOM 1333 O O . GLY A 1 180 ? 9.934 -7.020 -26.945 1.00 90.69 180 GLY A O 1
ATOM 1334 N N . THR A 1 181 ? 11.304 -5.518 -26.012 1.00 91.81 181 THR A N 1
ATOM 1335 C CA . THR A 1 181 ? 11.461 -4.742 -27.260 1.00 91.81 181 THR A CA 1
ATOM 1336 C C . THR A 1 181 ? 12.318 -5.452 -28.315 1.00 91.81 181 THR A C 1
ATOM 1338 O O . THR A 1 181 ? 13.240 -6.195 -27.989 1.00 91.81 181 THR A O 1
ATOM 1341 N N . SER A 1 182 ? 12.021 -5.202 -29.597 1.00 89.88 182 SER A N 1
ATOM 1342 C CA . SER A 1 182 ? 12.798 -5.712 -30.739 1.00 89.88 182 SER A CA 1
ATOM 1343 C C . SER A 1 182 ? 13.751 -4.655 -31.314 1.00 89.88 182 SER A C 1
ATOM 1345 O O . SER A 1 182 ? 13.372 -3.495 -31.487 1.00 89.88 182 SER A O 1
ATOM 1347 N N . GLN A 1 183 ? 14.982 -5.062 -31.625 1.00 91.44 183 GLN A N 1
ATOM 1348 C CA . GLN A 1 183 ? 16.073 -4.241 -32.158 1.00 91.44 183 GLN A CA 1
ATOM 1349 C C . GLN A 1 183 ? 16.902 -4.946 -33.252 1.00 91.44 183 GLN A C 1
ATOM 1351 O O . GLN A 1 183 ? 17.570 -4.265 -34.030 1.00 91.44 183 GLN A O 1
ATOM 1356 N N . PHE A 1 184 ? 16.884 -6.282 -33.340 1.00 83.50 184 PHE A N 1
ATOM 1357 C CA . PHE A 1 184 ? 17.644 -7.059 -34.334 1.00 83.50 184 PHE A CA 1
ATOM 1358 C C . PHE A 1 184 ? 16.819 -7.449 -35.576 1.00 83.50 184 PHE A C 1
ATOM 1360 O O . PHE A 1 184 ? 17.405 -7.798 -36.602 1.00 83.50 184 PHE A O 1
ATOM 1367 N N . GLY A 1 185 ? 15.484 -7.378 -35.522 1.00 61.19 185 GLY A N 1
ATOM 1368 C CA . GLY A 1 185 ? 14.596 -7.625 -36.666 1.00 61.19 185 GLY A CA 1
ATOM 1369 C C . GLY A 1 185 ? 14.098 -6.333 -37.321 1.00 61.19 185 GLY A C 1
ATOM 1370 O O . GLY A 1 185 ? 13.140 -5.742 -36.836 1.00 61.19 185 GLY A O 1
ATOM 1371 N N . GLY A 1 186 ? 14.717 -5.884 -38.422 1.00 46.91 186 GLY A N 1
ATOM 1372 C CA . GLY A 1 186 ? 14.319 -4.603 -39.039 1.00 46.91 186 GLY A CA 1
ATOM 1373 C C . GLY A 1 186 ? 15.045 -4.171 -40.317 1.00 46.91 186 GLY A C 1
ATOM 1374 O O . GLY A 1 186 ? 15.246 -2.977 -40.534 1.00 46.91 186 GLY A O 1
ATOM 1375 N N . GLY A 1 187 ? 15.453 -5.109 -41.174 1.00 38.59 187 GLY A N 1
ATOM 1376 C CA . GLY A 1 187 ? 16.051 -4.802 -42.478 1.00 38.59 187 GLY A CA 1
ATOM 1377 C C . GLY A 1 187 ? 15.022 -4.474 -43.567 1.00 38.59 187 GLY A C 1
ATOM 1378 O O . GLY A 1 187 ? 14.883 -5.254 -44.500 1.00 38.59 187 GLY A O 1
ATOM 1379 N N . GLY A 1 188 ? 14.351 -3.319 -43.473 1.00 35.22 188 GLY A N 1
ATOM 1380 C CA . GLY A 1 188 ? 13.577 -2.722 -44.574 1.00 35.22 188 GLY A CA 1
ATOM 1381 C C . GLY A 1 188 ? 12.044 -2.785 -44.468 1.00 35.22 188 GLY A C 1
ATOM 1382 O O . GLY A 1 188 ? 11.454 -3.856 -44.491 1.00 35.22 188 GLY A O 1
ATOM 1383 N N . GLY A 1 189 ? 11.415 -1.601 -44.481 1.00 37.84 189 GLY A N 1
ATOM 1384 C CA . GLY A 1 189 ? 10.012 -1.391 -44.871 1.00 37.84 189 GLY A CA 1
ATOM 1385 C C . GLY A 1 189 ? 8.937 -1.730 -43.829 1.00 37.84 189 GLY A C 1
ATOM 1386 O O . GLY A 1 189 ? 8.558 -2.882 -43.682 1.00 37.84 189 GLY A O 1
ATOM 1387 N N . GLY A 1 190 ? 8.357 -0.704 -43.193 1.00 32.84 190 GLY A N 1
ATOM 1388 C CA . GLY A 1 190 ? 7.157 -0.855 -42.353 1.00 32.84 190 GLY A CA 1
ATOM 1389 C C . GLY A 1 190 ? 7.274 -0.184 -40.988 1.00 32.84 190 GLY A C 1
ATOM 1390 O O . GLY A 1 190 ? 7.380 -0.853 -39.966 1.00 32.84 190 GLY A O 1
ATOM 1391 N N . GLY A 1 191 ? 7.258 1.151 -40.955 1.00 34.62 191 GLY A N 1
ATOM 1392 C CA . GLY A 1 191 ? 7.184 1.877 -39.689 1.00 34.62 191 GLY A CA 1
ATOM 1393 C C . GLY A 1 191 ? 5.793 1.757 -39.065 1.00 34.62 191 GLY A C 1
ATOM 1394 O O . GLY A 1 191 ? 4.804 2.124 -39.696 1.00 34.62 191 GLY A O 1
ATOM 1395 N N . PHE A 1 192 ? 5.716 1.324 -37.806 1.00 34.75 192 PHE A N 1
ATOM 1396 C CA . PHE A 1 192 ? 4.514 1.525 -37.000 1.00 34.75 192 PHE A CA 1
ATOM 1397 C C . PHE A 1 192 ? 4.429 2.993 -36.557 1.00 34.75 192 PHE A C 1
ATOM 1399 O O . PHE A 1 192 ? 5.119 3.420 -35.635 1.00 34.75 192 PHE A O 1
ATOM 1406 N N . GLY A 1 193 ? 3.563 3.762 -37.220 1.00 33.03 193 GLY A N 1
ATOM 1407 C CA . GLY A 1 193 ? 2.835 4.870 -36.587 1.00 33.03 193 GLY A CA 1
ATOM 1408 C C . GLY A 1 193 ? 3.631 6.080 -36.085 1.00 33.03 193 GLY A C 1
ATOM 1409 O O . GLY A 1 193 ? 3.169 6.758 -35.170 1.00 33.03 193 GLY A O 1
ATOM 1410 N N . GLY A 1 194 ? 4.789 6.399 -36.667 1.00 32.41 194 GLY A N 1
ATOM 1411 C CA . GLY A 1 194 ? 5.404 7.713 -36.460 1.00 32.41 194 GLY A CA 1
ATOM 1412 C C . GLY A 1 194 ? 4.558 8.801 -37.127 1.00 32.41 194 GLY A C 1
ATOM 1413 O O . GLY A 1 194 ? 4.536 8.879 -38.354 1.00 32.41 194 GLY A O 1
ATOM 1414 N N . TYR A 1 195 ? 3.862 9.628 -36.341 1.00 35.31 195 TYR A N 1
ATOM 1415 C CA . TYR A 1 195 ? 3.048 10.734 -36.857 1.00 35.31 195 TYR A CA 1
ATOM 1416 C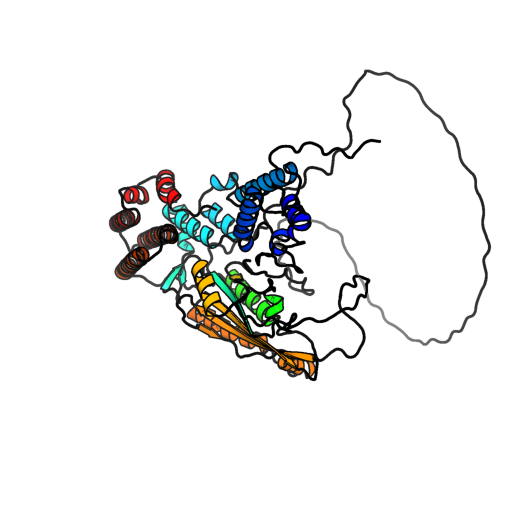 C . TYR A 1 195 ? 3.912 11.734 -37.636 1.00 35.31 195 TYR A C 1
ATOM 1418 O O . TYR A 1 195 ? 4.670 12.513 -37.055 1.00 35.31 195 TYR A O 1
ATOM 1426 N N . GLY A 1 196 ? 3.772 11.726 -38.962 1.00 27.92 196 GLY A N 1
ATOM 1427 C CA . GLY A 1 196 ? 4.336 12.746 -39.836 1.00 27.92 196 GLY A CA 1
ATOM 1428 C C . GLY A 1 196 ? 3.557 14.052 -39.710 1.00 27.92 196 GLY A C 1
ATOM 1429 O O . GLY A 1 196 ? 2.530 14.218 -40.359 1.00 27.92 196 GLY A O 1
ATOM 1430 N N . GLY A 1 197 ? 4.056 14.975 -38.888 1.00 30.03 197 GLY A N 1
ATOM 1431 C CA . GLY A 1 197 ? 3.752 16.400 -39.016 1.00 30.03 197 GLY A CA 1
ATOM 1432 C C . GLY A 1 197 ? 4.714 17.026 -40.026 1.00 30.03 197 GLY A C 1
ATOM 1433 O O . GLY A 1 197 ? 5.928 16.965 -39.839 1.00 30.03 197 GLY A O 1
ATOM 1434 N N . GLU A 1 198 ? 4.184 17.572 -41.117 1.00 29.22 198 GLU A N 1
ATOM 1435 C CA . GLU A 1 198 ? 4.961 18.079 -42.254 1.00 29.22 198 GLU A CA 1
ATOM 1436 C C . GLU A 1 198 ? 5.621 19.444 -41.977 1.00 29.22 198 GLU A C 1
ATOM 1438 O O . GLU A 1 198 ? 4.990 20.316 -41.391 1.00 29.22 198 GLU A O 1
ATOM 1443 N N . GLY A 1 199 ? 6.837 19.659 -42.508 1.00 27.47 199 GLY A N 1
ATOM 1444 C CA . GLY A 1 199 ? 7.460 20.985 -42.722 1.00 27.47 199 GLY A CA 1
ATOM 1445 C C . GLY A 1 199 ? 7.852 21.764 -41.449 1.00 27.47 199 GLY A C 1
ATOM 1446 O O . GLY A 1 199 ? 7.054 22.011 -40.563 1.00 27.47 199 GLY A O 1
ATOM 1447 N N . PHE A 1 200 ? 9.069 22.272 -41.278 1.00 29.59 200 PHE A N 1
ATOM 1448 C CA . PHE A 1 200 ? 9.848 23.070 -42.222 1.00 29.59 200 PHE A CA 1
ATOM 1449 C C . PHE A 1 200 ? 11.328 23.065 -41.811 1.00 29.59 200 PHE A C 1
ATOM 1451 O O . PHE A 1 200 ? 11.658 23.038 -40.626 1.00 29.59 200 PHE A O 1
ATOM 1458 N N . GLY A 1 201 ? 12.230 23.136 -42.791 1.00 29.64 201 GLY A N 1
ATOM 1459 C CA . GLY A 1 201 ? 13.664 23.264 -42.535 1.00 29.64 201 GLY A CA 1
ATOM 1460 C C . GLY A 1 201 ? 14.073 24.689 -42.148 1.00 29.64 201 GLY A C 1
ATOM 1461 O O . GLY A 1 201 ? 13.602 25.659 -42.735 1.00 29.64 201 GLY A O 1
ATOM 1462 N N . GLY A 1 202 ? 15.010 24.800 -41.207 1.00 27.36 202 GLY A N 1
ATOM 1463 C CA . GLY A 1 202 ? 15.665 26.050 -40.825 1.00 27.36 202 GLY A CA 1
ATOM 1464 C C . GLY A 1 202 ? 16.925 25.747 -40.020 1.00 27.36 202 GLY A C 1
ATOM 1465 O O . GLY A 1 202 ? 16.843 25.404 -38.846 1.00 27.36 202 GLY A O 1
ATOM 1466 N N . GLY A 1 203 ? 18.092 25.798 -40.664 1.00 26.38 203 GLY A N 1
ATOM 1467 C CA . GLY A 1 203 ? 19.374 25.573 -39.991 1.00 26.38 203 GLY A CA 1
ATOM 1468 C C . GLY A 1 203 ? 19.888 26.834 -39.293 1.00 26.38 203 GLY A C 1
ATOM 1469 O O . GLY A 1 203 ? 19.567 27.944 -39.711 1.00 26.38 203 GLY A O 1
ATOM 1470 N N . GLY A 1 204 ? 20.745 26.673 -38.281 1.00 25.19 204 GLY A N 1
ATOM 1471 C CA . GLY A 1 204 ? 21.482 27.808 -37.723 1.00 25.19 204 GLY A CA 1
ATOM 1472 C C . GLY A 1 204 ? 22.075 27.602 -36.330 1.00 25.19 204 GLY A C 1
ATOM 1473 O O . GLY A 1 204 ? 21.347 27.606 -35.350 1.00 25.19 204 GLY A O 1
ATOM 1474 N N . PHE A 1 205 ? 23.411 27.574 -36.287 1.00 28.00 205 PHE A N 1
ATOM 1475 C CA . PHE A 1 205 ? 24.279 28.013 -35.180 1.00 28.00 205 PHE A CA 1
ATOM 1476 C C . PHE A 1 205 ? 24.265 27.250 -33.841 1.00 28.00 205 PHE A C 1
ATOM 1478 O O . PHE A 1 205 ? 23.276 27.166 -33.124 1.00 28.00 205 PHE A O 1
ATOM 1485 N N . GLY A 1 206 ? 25.454 26.768 -33.463 1.00 29.62 206 GLY A N 1
ATOM 1486 C CA . GLY A 1 206 ? 25.750 26.285 -32.114 1.00 29.62 206 GLY A CA 1
ATOM 1487 C C . GLY A 1 206 ? 26.255 27.395 -31.184 1.00 29.62 206 GLY A C 1
ATOM 1488 O O . GLY A 1 206 ? 26.787 28.409 -31.632 1.00 29.62 206 GLY A O 1
ATOM 1489 N N . GLY A 1 207 ? 26.131 27.154 -29.878 1.00 26.48 207 GLY A N 1
ATOM 1490 C CA . GLY A 1 207 ? 26.642 27.980 -28.780 1.00 26.48 207 GLY A CA 1
ATOM 1491 C C . GLY A 1 207 ? 26.907 27.103 -27.541 1.00 26.48 207 GLY A C 1
ATOM 1492 O O . GLY A 1 207 ? 26.392 25.984 -27.487 1.00 26.48 207 GLY A O 1
ATOM 1493 N N . PRO A 1 208 ? 27.771 27.518 -26.596 1.00 35.72 208 PRO A N 1
ATOM 1494 C CA . PRO A 1 208 ? 28.577 26.557 -25.840 1.00 35.72 208 PRO A CA 1
ATOM 1495 C C . PRO A 1 208 ? 28.049 26.165 -24.449 1.00 35.72 208 PRO A C 1
ATOM 1497 O O . PRO A 1 208 ? 27.468 26.966 -23.730 1.00 35.72 208 PRO A O 1
ATOM 1500 N N . GLY A 1 209 ? 28.401 24.936 -24.050 1.00 32.19 209 GLY A N 1
ATOM 1501 C CA . GLY A 1 209 ? 28.800 24.537 -22.691 1.00 32.19 209 GLY A CA 1
ATOM 1502 C C . GLY A 1 209 ? 28.019 25.074 -21.485 1.00 32.19 209 GLY A C 1
ATOM 1503 O O . GLY A 1 209 ? 28.480 25.998 -20.822 1.00 32.19 209 GLY A O 1
ATOM 1504 N N . GLY A 1 210 ? 26.948 24.377 -21.095 1.00 26.38 210 GLY A N 1
ATOM 1505 C CA . GLY A 1 210 ? 26.326 24.491 -19.771 1.00 26.38 210 GLY A CA 1
ATOM 1506 C C . GLY A 1 210 ? 26.526 23.213 -18.957 1.00 26.38 210 GLY A C 1
ATOM 1507 O O . GLY A 1 210 ? 25.744 22.274 -19.077 1.00 26.38 210 GLY A O 1
ATOM 1508 N N . ARG A 1 211 ? 27.581 23.153 -18.137 1.00 34.41 211 ARG A N 1
ATOM 1509 C CA . ARG A 1 211 ? 27.802 22.059 -17.179 1.00 34.41 211 ARG A CA 1
ATOM 1510 C C . ARG A 1 211 ? 27.168 22.464 -15.851 1.00 34.41 211 ARG A C 1
ATOM 1512 O O . ARG A 1 211 ? 27.717 23.332 -15.192 1.00 34.41 211 ARG A O 1
ATOM 1519 N N . ASN A 1 212 ? 26.061 21.836 -15.468 1.00 29.95 212 ASN A N 1
ATOM 1520 C CA . ASN A 1 212 ? 25.561 21.816 -14.092 1.00 29.95 212 ASN A CA 1
ATOM 1521 C C . ASN A 1 212 ? 24.777 20.521 -13.882 1.00 29.95 212 ASN A C 1
ATOM 1523 O O . ASN A 1 212 ? 23.843 20.237 -14.626 1.00 29.95 212 ASN A O 1
ATOM 1527 N N . GLY A 1 213 ? 25.191 19.733 -12.893 1.00 36.41 213 GLY A N 1
ATOM 1528 C CA . GLY A 1 213 ? 24.393 18.630 -12.378 1.00 36.41 213 GLY A CA 1
ATOM 1529 C C . GLY A 1 213 ? 23.569 19.128 -11.198 1.00 36.41 213 GLY A C 1
ATOM 1530 O O . GL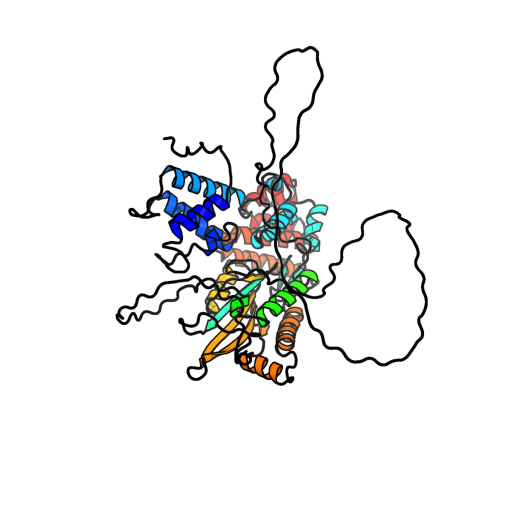Y A 1 213 ? 24.127 19.697 -10.265 1.00 36.41 213 GLY A O 1
ATOM 1531 N N . ALA A 1 214 ? 22.266 18.901 -11.255 1.00 25.70 214 ALA A N 1
ATOM 1532 C CA . ALA A 1 214 ? 21.335 18.939 -10.137 1.00 25.70 214 ALA A CA 1
ATOM 1533 C C . ALA A 1 214 ? 20.207 17.963 -10.496 1.00 25.70 214 ALA A C 1
ATOM 1535 O O . ALA A 1 214 ? 19.863 17.853 -11.676 1.00 25.70 214 ALA A O 1
ATOM 1536 N N . GLY A 1 215 ? 19.693 17.210 -9.523 1.00 33.62 215 GLY A N 1
ATOM 1537 C CA . GLY A 1 215 ? 18.634 16.232 -9.771 1.00 33.62 215 GLY A CA 1
ATOM 1538 C C . GLY A 1 215 ? 17.352 16.933 -10.210 1.00 33.62 215 GLY A C 1
ATOM 1539 O O . GLY A 1 215 ? 16.735 17.624 -9.408 1.00 33.62 215 GLY A O 1
ATOM 1540 N N . GLY A 1 216 ? 16.978 16.771 -11.477 1.00 26.38 216 GLY A N 1
ATOM 1541 C CA . GLY A 1 216 ? 15.672 17.171 -11.993 1.00 26.38 216 GLY A CA 1
ATOM 1542 C C . GLY A 1 216 ? 14.776 15.944 -12.095 1.00 26.38 216 GLY A C 1
ATOM 1543 O O . GLY A 1 216 ? 15.218 14.904 -12.589 1.00 26.38 216 GLY A O 1
ATOM 1544 N N . ALA A 1 217 ? 13.530 16.057 -11.638 1.00 33.84 217 ALA A N 1
ATOM 1545 C CA . ALA A 1 217 ? 12.544 15.002 -11.825 1.00 33.84 217 ALA A CA 1
ATOM 1546 C C . ALA A 1 217 ? 12.341 14.752 -13.332 1.00 33.84 217 ALA A C 1
ATOM 1548 O O . ALA A 1 217 ? 12.001 15.662 -14.090 1.00 33.84 217 ALA A O 1
ATOM 1549 N N . GLU A 1 218 ? 12.594 13.520 -13.777 1.00 41.91 218 GLU A N 1
ATOM 1550 C CA . GLU A 1 218 ? 12.469 13.134 -15.186 1.00 41.91 218 GLU A CA 1
ATOM 1551 C C . GLU A 1 218 ? 11.046 13.407 -15.721 1.00 41.91 218 GLU A C 1
ATOM 1553 O O . GLU A 1 218 ? 10.064 13.263 -14.983 1.00 41.91 218 GLU A O 1
ATOM 1558 N N . PRO A 1 219 ? 10.891 13.754 -17.017 1.00 46.16 219 PRO A N 1
ATOM 1559 C CA . PRO A 1 219 ? 9.570 13.854 -17.635 1.00 46.16 219 PRO A CA 1
ATOM 1560 C C . PRO A 1 219 ? 8.813 12.539 -17.426 1.00 46.16 219 PRO A C 1
ATOM 1562 O O . PRO A 1 219 ? 9.389 11.483 -17.657 1.00 46.16 219 PRO A O 1
ATOM 1565 N N . GLY A 1 220 ? 7.543 12.597 -17.009 1.00 58.72 220 GLY A N 1
ATOM 1566 C CA . GLY A 1 220 ? 6.775 11.441 -16.521 1.00 58.72 220 GLY A CA 1
ATOM 1567 C C . GLY A 1 220 ? 6.640 10.273 -17.508 1.00 58.72 220 GLY A C 1
ATOM 1568 O O . GLY A 1 220 ? 5.610 10.120 -18.163 1.00 58.72 220 GLY A O 1
ATOM 1569 N N . ARG A 1 221 ? 7.675 9.431 -17.592 1.00 79.31 221 ARG A N 1
ATOM 1570 C CA . ARG A 1 221 ? 7.707 8.188 -18.366 1.00 79.31 221 ARG A CA 1
ATOM 1571 C C . ARG A 1 221 ? 6.776 7.176 -17.701 1.00 79.31 221 ARG A C 1
ATOM 1573 O O . ARG A 1 221 ? 6.814 6.999 -16.478 1.00 79.31 221 ARG A O 1
ATOM 1580 N N . SER A 1 222 ? 5.946 6.506 -18.499 1.00 88.88 222 SER A N 1
ATOM 1581 C CA . SER A 1 222 ? 5.063 5.471 -17.967 1.00 88.88 222 SER A CA 1
ATOM 1582 C C . SER A 1 222 ? 5.872 4.272 -17.484 1.00 88.88 222 SER A C 1
ATOM 1584 O O . SER A 1 222 ? 6.929 3.980 -18.053 1.00 88.88 222 SER A O 1
ATOM 1586 N N . LEU A 1 223 ? 5.359 3.556 -16.481 1.00 90.12 223 LEU A N 1
ATOM 1587 C CA . LEU A 1 223 ? 5.995 2.342 -15.963 1.00 90.12 223 LEU A CA 1
ATOM 1588 C C . LEU A 1 223 ? 6.320 1.371 -17.113 1.00 90.12 223 LEU A C 1
ATOM 1590 O O . LEU A 1 223 ? 7.477 1.001 -17.299 1.00 90.12 223 LEU A O 1
ATOM 1594 N N . GLN A 1 224 ? 5.340 1.086 -17.982 1.00 91.88 224 GLN A N 1
ATOM 1595 C CA . GLN A 1 224 ? 5.516 0.200 -19.139 1.00 91.88 224 GLN A CA 1
ATOM 1596 C C . GLN A 1 224 ? 6.640 0.660 -20.089 1.00 91.88 224 GLN A C 1
ATOM 1598 O O . GLN A 1 224 ? 7.402 -0.168 -20.584 1.00 91.88 224 GLN A O 1
ATOM 1603 N N . SER A 1 225 ? 6.797 1.973 -20.315 1.00 91.00 225 SER A N 1
ATOM 1604 C CA . SER A 1 225 ? 7.845 2.515 -21.202 1.00 91.00 225 SER A CA 1
ATOM 1605 C C . SER A 1 225 ? 9.270 2.332 -20.665 1.00 91.00 225 SER A C 1
ATOM 1607 O O . SER A 1 225 ? 10.226 2.375 -21.440 1.00 91.00 225 SER A O 1
ATOM 1609 N N . LEU A 1 226 ? 9.413 2.113 -19.353 1.00 93.31 226 LEU A N 1
ATOM 1610 C CA . LEU A 1 226 ? 10.695 1.929 -18.675 1.00 93.31 226 LEU A CA 1
ATOM 1611 C C . LEU A 1 226 ? 11.031 0.467 -18.384 1.00 93.31 226 LEU A C 1
ATOM 1613 O O . LEU A 1 226 ? 12.207 0.113 -18.373 1.00 93.31 226 LEU A O 1
ATOM 1617 N N . THR A 1 227 ? 10.021 -0.372 -18.158 1.00 94.50 227 THR A N 1
ATOM 1618 C CA . THR A 1 227 ? 10.203 -1.742 -17.646 1.00 94.50 227 THR A CA 1
ATOM 1619 C C . THR A 1 227 ? 9.729 -2.827 -18.612 1.00 94.50 227 THR A C 1
ATOM 1621 O O . THR A 1 227 ? 10.138 -3.981 -18.484 1.00 94.50 227 THR A O 1
ATOM 1624 N N . GLY A 1 228 ? 8.879 -2.470 -19.583 1.00 93.44 228 GLY A N 1
ATOM 1625 C CA . GLY A 1 228 ? 8.350 -3.375 -20.603 1.00 93.44 228 GLY A CA 1
ATOM 1626 C C . GLY A 1 228 ? 7.668 -4.605 -20.006 1.00 93.44 228 GLY A C 1
ATOM 1627 O O . GLY A 1 228 ? 6.966 -4.511 -18.998 1.00 93.44 228 GLY A O 1
ATOM 1628 N N . GLU A 1 229 ? 7.945 -5.762 -20.601 1.00 94.31 229 GLU A N 1
ATOM 1629 C CA . GLU A 1 229 ? 7.352 -7.061 -20.261 1.00 94.31 229 GLU A CA 1
ATOM 1630 C C . GLU A 1 229 ? 7.519 -7.443 -18.777 1.00 94.31 229 GLU A C 1
ATOM 1632 O O . GLU A 1 229 ? 6.612 -8.017 -18.177 1.00 94.31 229 GLU A O 1
ATOM 1637 N N . LEU A 1 230 ? 8.642 -7.076 -18.141 1.00 94.69 230 LEU A N 1
ATOM 1638 C CA . LEU A 1 230 ? 8.855 -7.346 -16.711 1.00 94.69 230 LEU A CA 1
ATOM 1639 C C . LEU A 1 230 ? 7.943 -6.480 -15.821 1.00 94.69 230 LEU A C 1
ATOM 1641 O O . LEU A 1 230 ? 7.533 -6.914 -14.747 1.00 94.69 230 LEU A O 1
ATOM 1645 N N . GLY A 1 231 ? 7.594 -5.272 -16.274 1.00 95.06 231 GLY A N 1
ATOM 1646 C CA . GLY A 1 231 ? 6.592 -4.430 -15.614 1.00 95.06 231 GLY A CA 1
ATOM 1647 C C . GLY A 1 231 ? 5.178 -4.959 -15.787 1.00 95.06 231 GLY A C 1
ATOM 1648 O O . GLY A 1 231 ? 4.429 -5.023 -14.820 1.00 95.06 231 GLY A O 1
ATOM 1649 N N . GLU A 1 232 ? 4.823 -5.385 -16.998 1.00 94.06 232 GLU A N 1
ATOM 1650 C CA . GLU A 1 232 ? 3.516 -5.989 -17.283 1.00 94.06 232 GLU A CA 1
ATOM 1651 C C . GLU A 1 232 ? 3.289 -7.249 -16.437 1.00 94.06 232 GLU A C 1
ATOM 1653 O O . GLU A 1 232 ? 2.239 -7.393 -15.809 1.00 94.06 232 GLU A O 1
ATOM 1658 N N . LYS A 1 233 ? 4.309 -8.112 -16.329 1.00 95.44 233 LYS A N 1
ATOM 1659 C CA . LYS A 1 233 ? 4.289 -9.286 -15.449 1.00 95.44 233 LYS A CA 1
ATOM 1660 C C . LYS A 1 233 ? 4.179 -8.916 -13.964 1.00 95.44 233 LYS A C 1
ATOM 1662 O O . LYS A 1 233 ? 3.435 -9.581 -13.252 1.00 95.44 233 LYS A O 1
ATOM 1667 N N . LEU A 1 234 ? 4.834 -7.844 -13.493 1.00 96.31 234 LEU A N 1
ATOM 1668 C CA . LEU A 1 234 ? 4.670 -7.368 -12.108 1.00 96.31 234 LEU A CA 1
ATOM 1669 C C . LEU A 1 234 ? 3.211 -6.986 -11.822 1.00 96.31 234 LEU A C 1
ATOM 1671 O O . LEU A 1 234 ? 2.671 -7.381 -10.791 1.00 96.31 234 LEU A O 1
ATOM 1675 N N . ILE A 1 235 ? 2.571 -6.240 -12.729 1.00 94.69 235 ILE A N 1
ATOM 1676 C CA . ILE A 1 235 ? 1.162 -5.852 -12.573 1.00 94.69 235 ILE A CA 1
ATOM 1677 C C . ILE A 1 235 ? 0.255 -7.091 -12.561 1.00 94.69 235 ILE A C 1
ATOM 1679 O O . ILE A 1 235 ? -0.617 -7.182 -11.699 1.00 94.69 235 ILE A O 1
ATOM 1683 N N . ALA A 1 236 ? 0.485 -8.059 -13.455 1.00 94.19 236 ALA A N 1
ATOM 1684 C CA . ALA A 1 236 ? -0.302 -9.291 -13.524 1.00 94.19 236 ALA A CA 1
ATOM 1685 C C . ALA A 1 236 ? -0.202 -10.137 -12.237 1.00 94.19 236 ALA A C 1
ATOM 1687 O O . ALA A 1 236 ? -1.224 -10.542 -11.683 1.00 94.19 236 ALA A O 1
ATOM 1688 N N . GLU A 1 237 ? 1.008 -10.347 -11.709 1.00 95.00 237 GLU A N 1
ATOM 1689 C CA . GLU A 1 237 ? 1.212 -11.092 -10.458 1.00 95.00 237 GLU A CA 1
ATOM 1690 C C . GLU A 1 237 ? 0.620 -10.377 -9.235 1.00 95.00 237 GLU A C 1
ATOM 1692 O O . GLU A 1 237 ? 0.124 -11.030 -8.309 1.00 95.00 237 GLU A O 1
ATOM 1697 N N . PHE A 1 238 ? 0.633 -9.040 -9.228 1.00 92.25 238 PHE A N 1
ATOM 1698 C CA . PHE A 1 238 ? -0.004 -8.250 -8.177 1.00 92.25 238 PHE A CA 1
ATOM 1699 C C . PHE A 1 238 ? -1.536 -8.345 -8.257 1.00 92.25 238 PHE A C 1
ATOM 1701 O O . PHE A 1 238 ? -2.194 -8.568 -7.243 1.00 92.25 238 PHE A O 1
ATOM 1708 N N . GLN A 1 239 ? -2.110 -8.255 -9.462 1.00 91.69 239 GLN A N 1
ATOM 1709 C CA . GLN A 1 239 ? -3.549 -8.426 -9.708 1.00 91.69 239 GLN A CA 1
ATOM 1710 C C . GLN A 1 239 ? -4.047 -9.824 -9.329 1.00 91.69 239 GLN A C 1
ATOM 1712 O O . GLN A 1 239 ? -5.097 -9.946 -8.700 1.00 91.69 239 GLN A O 1
ATOM 1717 N N . SER A 1 240 ? -3.274 -10.866 -9.643 1.00 92.88 240 SER A N 1
ATOM 1718 C CA . SER A 1 240 ? -3.555 -12.247 -9.233 1.00 92.88 240 SER A CA 1
ATOM 1719 C C . SER A 1 240 ? -3.667 -12.374 -7.705 1.00 92.88 240 SER A C 1
ATOM 1721 O O . SER A 1 240 ? -4.628 -12.943 -7.187 1.00 92.88 240 SER A O 1
ATOM 1723 N N . ARG A 1 241 ? -2.737 -11.753 -6.964 1.00 93.19 241 ARG A N 1
ATOM 1724 C CA . ARG A 1 241 ? -2.727 -11.749 -5.487 1.00 93.19 241 ARG A CA 1
ATOM 1725 C C . ARG A 1 241 ? -3.796 -10.871 -4.858 1.00 93.19 241 ARG A C 1
ATOM 1727 O O . ARG A 1 241 ? -4.296 -11.197 -3.785 1.00 93.19 241 ARG A O 1
ATOM 1734 N N . TRP A 1 242 ? -4.169 -9.782 -5.523 1.00 89.94 242 TRP A N 1
ATOM 1735 C CA . TRP A 1 242 ? -5.334 -8.995 -5.138 1.00 89.94 242 TRP A CA 1
ATOM 1736 C C . TRP A 1 242 ? -6.610 -9.840 -5.238 1.00 89.94 242 TRP A C 1
ATOM 1738 O O . TRP A 1 242 ? -7.338 -9.981 -4.259 1.00 89.94 242 TRP A O 1
ATOM 1748 N N . ALA A 1 243 ? -6.830 -10.490 -6.386 1.00 89.94 243 ALA A N 1
ATOM 1749 C CA . ALA A 1 243 ? -7.996 -11.338 -6.629 1.00 89.94 243 ALA A CA 1
ATOM 1750 C C . ALA A 1 243 ? -8.062 -12.576 -5.711 1.00 89.94 243 ALA A C 1
ATOM 1752 O O . ALA A 1 243 ? -9.156 -13.025 -5.374 1.00 89.94 243 ALA A O 1
ATOM 1753 N N . SER A 1 244 ? -6.919 -13.120 -5.277 1.00 91.88 244 SER A N 1
ATOM 1754 C CA . SER A 1 244 ? -6.871 -14.238 -4.321 1.00 91.88 244 SER A CA 1
ATOM 1755 C C . SER A 1 244 ? -7.063 -13.828 -2.854 1.00 91.88 244 SER A C 1
ATOM 1757 O O . SER A 1 244 ? -7.181 -14.699 -1.991 1.00 91.88 244 SER A O 1
ATOM 1759 N N . GLY A 1 245 ? -7.075 -12.526 -2.547 1.00 92.25 245 GLY A N 1
ATOM 1760 C CA . GLY A 1 245 ? -7.134 -12.009 -1.179 1.00 92.25 245 GLY A CA 1
ATOM 1761 C C . GLY A 1 245 ? -5.802 -12.047 -0.415 1.00 92.25 245 GLY A C 1
ATOM 1762 O O . GLY A 1 245 ? -5.773 -11.716 0.771 1.00 92.25 245 GLY A O 1
ATOM 1763 N N . ALA A 1 246 ? -4.688 -12.403 -1.069 1.00 93.69 246 ALA A N 1
ATOM 1764 C CA . ALA A 1 246 ? -3.344 -12.435 -0.472 1.00 93.69 246 ALA A CA 1
ATOM 1765 C C . ALA A 1 246 ? -2.815 -11.041 -0.066 1.00 93.69 246 ALA A C 1
ATOM 1767 O O . ALA A 1 246 ? -1.863 -10.933 0.710 1.00 93.69 246 ALA A O 1
ATOM 1768 N N . MET A 1 247 ? -3.458 -9.978 -0.558 1.00 93.06 247 MET A N 1
ATOM 1769 C CA . MET A 1 247 ? -3.219 -8.585 -0.164 1.00 93.06 247 MET A CA 1
ATOM 1770 C C . MET A 1 247 ? -4.168 -8.091 0.939 1.00 93.06 247 MET A C 1
ATOM 1772 O O . MET A 1 247 ? -4.031 -6.957 1.374 1.00 93.06 247 MET A O 1
ATOM 1776 N N . GLY A 1 248 ? -5.137 -8.893 1.387 1.00 93.31 248 GLY A N 1
ATOM 1777 C CA . GLY A 1 248 ? -6.295 -8.433 2.163 1.00 93.31 248 GLY A CA 1
ATOM 1778 C C . GLY A 1 248 ? -7.600 -8.650 1.398 1.00 93.31 248 GLY A C 1
ATOM 1779 O O . GLY A 1 248 ? -7.588 -8.971 0.213 1.00 93.31 248 GLY A O 1
ATOM 1780 N N . THR A 1 249 ? -8.741 -8.527 2.084 1.00 93.56 249 THR A N 1
ATOM 1781 C CA . THR A 1 249 ? -10.051 -8.927 1.515 1.00 93.56 249 THR A CA 1
ATOM 1782 C C . THR A 1 249 ? -11.170 -7.898 1.657 1.00 93.56 249 THR A C 1
ATOM 1784 O O . THR A 1 249 ? -12.181 -8.046 0.982 1.00 93.56 249 THR A O 1
ATOM 1787 N N . LEU A 1 250 ? -11.003 -6.850 2.475 1.00 94.12 250 LEU A N 1
ATOM 1788 C CA . LEU A 1 250 ? -12.060 -5.857 2.728 1.00 94.12 250 LEU A CA 1
ATOM 1789 C C . LEU A 1 250 ? -12.491 -5.094 1.463 1.00 94.12 250 LEU A C 1
ATOM 1791 O O . LEU A 1 250 ? -13.664 -4.777 1.300 1.00 94.12 250 LEU A O 1
ATOM 1795 N N . PHE A 1 251 ? -11.534 -4.810 0.575 1.00 90.12 251 PHE A N 1
ATOM 1796 C CA . PHE A 1 251 ? -11.744 -4.050 -0.662 1.00 90.12 251 PHE A CA 1
ATOM 1797 C C . PHE A 1 251 ? -11.714 -4.934 -1.923 1.00 90.12 251 PHE A C 1
ATOM 1799 O O . PHE A 1 251 ? -11.547 -4.429 -3.032 1.00 90.12 251 PHE A O 1
ATOM 1806 N N . ALA A 1 252 ? -11.836 -6.260 -1.780 1.00 84.62 252 ALA A N 1
ATOM 1807 C CA . ALA A 1 252 ? -11.737 -7.192 -2.908 1.00 84.62 252 ALA A CA 1
ATOM 1808 C C . ALA A 1 252 ? -12.908 -7.066 -3.906 1.00 84.62 252 ALA A C 1
ATOM 1810 O O . ALA A 1 252 ? -12.752 -7.393 -5.080 1.00 84.62 252 ALA A O 1
ATOM 1811 N N . ASP A 1 253 ? -14.059 -6.563 -3.451 1.00 77.38 253 ASP A N 1
ATOM 1812 C CA . ASP A 1 253 ? -15.245 -6.256 -4.257 1.00 77.38 253 ASP A CA 1
ATOM 1813 C C . ASP A 1 253 ? -15.209 -4.853 -4.896 1.00 77.38 253 ASP A C 1
ATOM 1815 O O . ASP A 1 253 ? -16.032 -4.543 -5.760 1.00 77.38 253 ASP A O 1
ATOM 1819 N N . VAL A 1 254 ? -14.256 -3.997 -4.509 1.00 75.25 254 VAL A N 1
ATOM 1820 C CA . VAL A 1 254 ? -14.191 -2.609 -4.977 1.00 75.25 254 VAL A CA 1
ATOM 1821 C C . VAL A 1 254 ? -13.556 -2.524 -6.364 1.00 75.25 254 VAL A C 1
ATOM 1823 O O . VAL A 1 254 ? -12.337 -2.470 -6.536 1.00 75.25 254 VAL A O 1
ATOM 1826 N N . THR A 1 255 ? -14.403 -2.423 -7.386 1.00 59.12 255 THR A N 1
ATOM 1827 C CA . THR A 1 255 ? -13.973 -2.021 -8.729 1.00 59.12 255 THR A CA 1
ATOM 1828 C C . THR A 1 255 ? -13.580 -0.544 -8.739 1.00 59.12 255 THR A C 1
ATOM 1830 O O . THR A 1 255 ? -14.368 0.302 -8.311 1.00 59.12 255 THR A O 1
ATOM 1833 N N . LYS A 1 256 ? -12.403 -0.217 -9.290 1.00 56.81 256 LYS A N 1
ATOM 1834 C CA . LYS A 1 256 ? -11.957 1.171 -9.499 1.00 56.81 256 LYS A CA 1
ATOM 1835 C C . LYS A 1 256 ? -13.017 1.945 -10.286 1.00 56.81 256 LYS A C 1
ATOM 1837 O O . LYS A 1 256 ? -13.304 1.597 -11.432 1.00 56.81 256 LYS A O 1
ATOM 1842 N N . SER A 1 257 ? -13.596 2.979 -9.683 1.00 40.16 257 SER A N 1
ATOM 1843 C CA . SER A 1 257 ? -14.616 3.787 -10.341 1.00 40.16 257 SER A CA 1
ATOM 1844 C C . SER A 1 257 ? -13.936 4.933 -11.090 1.00 40.16 257 SER A C 1
ATOM 1846 O O . SER A 1 257 ? -13.187 5.720 -10.513 1.00 40.16 257 SER A O 1
ATOM 1848 N N . GLU A 1 258 ? -14.159 5.042 -12.405 1.00 34.09 258 GLU A N 1
ATOM 1849 C CA . GLU A 1 258 ? -13.872 6.319 -13.062 1.00 34.09 258 GLU A CA 1
ATOM 1850 C C . GLU A 1 258 ? -14.890 7.343 -12.534 1.00 34.09 258 GLU A C 1
ATOM 1852 O O . GLU A 1 258 ? -16.094 7.051 -12.551 1.00 34.09 258 GLU A O 1
ATOM 1857 N N . PRO A 1 259 ? -14.456 8.530 -12.064 1.00 34.53 259 PRO A N 1
ATOM 1858 C CA . PRO A 1 259 ? -15.365 9.518 -11.501 1.00 34.53 259 PRO A CA 1
ATOM 1859 C C . PRO A 1 259 ? -16.444 9.854 -12.531 1.00 34.53 259 PRO A C 1
ATOM 1861 O O . PRO A 1 259 ? -16.135 10.291 -13.645 1.00 34.53 259 PRO A O 1
ATOM 1864 N N . ARG A 1 260 ? -17.713 9.606 -12.168 1.00 27.59 260 ARG A N 1
ATOM 1865 C CA . ARG A 1 260 ? -18.863 9.689 -13.081 1.00 27.59 260 ARG A CA 1
ATOM 1866 C C . ARG A 1 260 ? -18.885 11.047 -13.779 1.00 27.59 260 ARG A C 1
ATOM 1868 O O . ARG A 1 260 ? -19.349 12.043 -13.221 1.00 27.59 260 ARG A O 1
ATOM 1875 N N . ARG A 1 261 ? -18.463 11.081 -15.046 1.00 29.89 261 ARG A N 1
ATOM 1876 C CA . ARG A 1 261 ? -18.710 12.229 -15.920 1.00 29.89 261 ARG A CA 1
ATOM 1877 C C . ARG A 1 261 ? -20.222 12.385 -16.030 1.00 29.89 261 ARG A C 1
ATOM 1879 O O . ARG A 1 261 ? -20.876 11.540 -16.639 1.00 29.89 261 ARG A O 1
ATOM 1886 N N . ARG A 1 262 ? -20.781 13.450 -15.441 1.00 27.56 262 ARG A N 1
ATOM 1887 C CA . ARG A 1 262 ? -22.188 13.812 -15.666 1.00 27.56 262 ARG A CA 1
ATOM 1888 C C . ARG A 1 262 ? -22.422 13.854 -17.184 1.00 27.56 262 ARG A C 1
ATOM 1890 O O . ARG A 1 262 ? -21.661 14.546 -17.868 1.00 27.56 262 ARG A O 1
ATOM 1897 N N . PRO A 1 263 ? -23.423 13.137 -17.727 1.00 25.61 263 PRO A N 1
ATOM 1898 C CA . PRO A 1 263 ? -23.770 13.263 -19.135 1.00 25.61 263 PRO A CA 1
ATOM 1899 C C . PRO A 1 263 ? -24.037 14.734 -19.457 1.00 25.61 263 PRO A C 1
ATOM 1901 O O . PRO A 1 263 ? -24.706 15.418 -18.677 1.00 25.61 263 PRO A O 1
ATOM 1904 N N . LEU A 1 264 ? -23.528 15.235 -20.587 1.00 31.88 264 LEU A N 1
ATOM 1905 C CA . LEU A 1 264 ? -23.873 16.584 -21.031 1.00 31.88 264 LEU A CA 1
ATOM 1906 C C . LEU A 1 264 ? -25.378 16.634 -21.325 1.00 31.88 264 LEU A C 1
ATOM 1908 O O . LEU A 1 264 ? -25.838 16.173 -22.370 1.00 31.88 264 LEU A O 1
ATOM 1912 N N . ALA A 1 265 ? -26.140 17.237 -20.415 1.00 33.69 265 ALA A N 1
ATOM 1913 C CA . ALA A 1 265 ? -27.519 17.624 -20.659 1.00 33.69 265 ALA A CA 1
ATOM 1914 C C . ALA A 1 265 ? -27.534 18.754 -21.705 1.00 33.69 265 ALA A C 1
ATOM 1916 O O . ALA A 1 265 ? -27.417 19.928 -21.364 1.00 33.69 265 ALA A O 1
ATOM 1917 N N . GLY A 1 266 ? -27.599 18.395 -22.992 1.00 36.97 266 GLY A N 1
ATOM 1918 C CA . GLY A 1 266 ? -27.495 19.387 -24.068 1.00 36.97 266 GLY A CA 1
ATOM 1919 C C . GLY A 1 266 ? -27.397 18.858 -25.502 1.00 36.97 266 GLY A C 1
ATOM 1920 O O . GLY A 1 266 ? -26.787 19.523 -26.331 1.00 36.97 266 GLY A O 1
ATOM 1921 N N . ALA A 1 267 ? -27.966 17.689 -25.819 1.00 34.56 267 ALA A N 1
ATOM 1922 C CA . ALA A 1 267 ? -27.971 17.149 -27.188 1.00 34.56 267 ALA A CA 1
ATOM 1923 C C . ALA A 1 267 ? -29.271 16.389 -27.528 1.00 34.56 267 ALA A C 1
ATOM 1925 O O . ALA A 1 267 ? -29.245 15.247 -27.979 1.00 34.56 267 ALA A O 1
ATOM 1926 N N . GLY A 1 268 ? -30.428 17.017 -27.299 1.00 33.84 268 GLY A N 1
ATOM 1927 C CA . GLY A 1 268 ? -31.730 16.444 -27.652 1.00 33.84 268 GLY A CA 1
ATOM 1928 C C . GLY A 1 268 ? -32.891 17.322 -27.195 1.00 33.84 268 GLY A C 1
ATOM 1929 O O . GLY A 1 268 ? -33.206 17.359 -26.012 1.00 33.84 268 GLY A O 1
ATOM 1930 N N . GLY A 1 269 ? -33.519 18.038 -28.128 1.00 30.03 269 GLY A N 1
ATOM 1931 C CA . GLY A 1 269 ? -34.627 18.949 -27.827 1.00 30.03 269 GLY A CA 1
ATOM 1932 C C . GLY A 1 269 ? -35.046 19.754 -29.051 1.00 30.03 269 GLY A C 1
ATOM 1933 O O . GLY A 1 269 ? -34.566 20.863 -29.262 1.00 30.03 269 GLY A O 1
ATOM 1934 N N . GLY A 1 270 ? -35.913 19.176 -29.886 1.00 30.27 270 GLY A N 1
ATOM 1935 C CA . GLY A 1 270 ? -36.504 19.887 -31.021 1.00 30.27 270 GLY A CA 1
ATOM 1936 C C . GLY A 1 270 ? -37.425 21.023 -30.563 1.00 30.27 270 GLY A C 1
ATOM 1937 O O . GLY A 1 270 ? -38.076 20.925 -29.525 1.00 30.27 270 GLY A O 1
ATOM 1938 N N . PHE A 1 271 ? -37.490 22.098 -31.349 1.00 32.53 271 PHE A N 1
ATOM 1939 C CA . PHE A 1 271 ? -38.309 23.274 -31.052 1.00 32.53 271 PHE A CA 1
ATOM 1940 C C . PHE A 1 271 ? -39.814 22.950 -31.067 1.00 32.53 271 PHE A C 1
ATOM 1942 O O . PHE A 1 271 ? -40.428 22.876 -32.129 1.00 32.53 271 PHE A O 1
ATOM 1949 N N . GLY A 1 272 ? -40.418 22.829 -29.883 1.00 28.34 272 GLY A N 1
ATOM 1950 C CA . GLY A 1 272 ? -41.865 22.929 -29.679 1.00 28.34 272 GLY A CA 1
ATOM 1951 C C . GLY A 1 272 ? -42.228 24.322 -29.163 1.00 28.34 272 GLY A C 1
ATOM 1952 O O . GLY A 1 272 ? -41.986 24.625 -27.998 1.00 28.34 272 GLY A O 1
ATOM 1953 N N . GLY A 1 273 ? -42.770 25.185 -30.028 1.00 31.06 273 GLY A N 1
ATOM 1954 C CA . GLY A 1 273 ? -43.225 26.529 -29.646 1.00 31.06 273 GLY A CA 1
ATOM 1955 C C . GLY A 1 273 ? -44.598 26.525 -28.942 1.00 31.06 273 GLY A C 1
ATOM 1956 O O . GLY A 1 273 ? -45.381 25.601 -29.169 1.00 31.06 273 GLY A O 1
ATOM 1957 N N . PRO A 1 274 ? -44.929 27.536 -28.109 1.00 35.62 274 PRO A N 1
ATOM 1958 C CA . PRO A 1 274 ? -46.198 27.580 -27.375 1.00 35.62 274 PRO A CA 1
ATOM 1959 C C . PRO A 1 274 ? -47.402 27.846 -28.289 1.00 35.62 274 PRO A C 1
ATOM 1961 O O . PRO A 1 274 ? -47.299 28.572 -29.277 1.00 35.62 274 PRO A O 1
ATOM 1964 N N . GLY A 1 275 ? -48.556 27.271 -27.945 1.00 29.61 275 GLY A N 1
ATOM 1965 C CA . GLY A 1 275 ? -49.740 27.273 -28.807 1.00 29.61 275 GLY A CA 1
ATOM 1966 C C . GLY A 1 275 ? -50.511 28.598 -28.888 1.00 29.61 275 GLY A C 1
ATOM 1967 O O . GLY A 1 275 ? -50.550 29.390 -27.948 1.00 29.61 275 GLY A O 1
ATOM 1968 N N . MET A 1 276 ? -51.220 28.770 -30.006 1.00 32.50 276 MET A N 1
ATOM 1969 C CA . MET A 1 276 ? -52.294 29.747 -30.197 1.00 32.50 276 MET A CA 1
ATOM 1970 C C . MET A 1 276 ? -53.422 29.138 -31.040 1.00 32.50 276 MET A C 1
ATOM 1972 O O . MET A 1 276 ? -53.147 28.487 -32.042 1.00 32.50 276 MET A O 1
ATOM 1976 N N . GLY A 1 277 ? -54.670 29.476 -30.701 1.00 30.09 277 GLY A N 1
ATOM 1977 C CA . GLY A 1 277 ? -55.748 29.633 -31.688 1.00 30.09 277 GLY A CA 1
ATOM 1978 C C . GLY A 1 277 ? -56.606 28.405 -32.024 1.00 30.09 277 GLY A C 1
ATOM 1979 O O . GLY A 1 277 ? -56.118 27.370 -32.459 1.00 30.09 277 GLY A O 1
ATOM 1980 N N . ALA A 1 278 ? -57.922 28.572 -31.871 1.00 28.78 278 ALA A N 1
ATOM 1981 C CA . ALA A 1 278 ? -58.969 27.649 -32.316 1.00 28.78 278 ALA A CA 1
ATOM 1982 C C . ALA A 1 278 ? -59.015 27.444 -33.856 1.00 28.78 278 ALA A C 1
ATOM 1984 O O . ALA A 1 278 ? -58.421 28.214 -34.605 1.00 28.78 278 ALA A O 1
ATOM 1985 N N . GLY A 1 279 ? -59.744 26.411 -34.317 1.00 25.19 279 GLY A N 1
ATOM 1986 C CA . GLY A 1 279 ? -59.929 26.055 -35.746 1.00 25.19 279 GLY A CA 1
ATOM 1987 C C . GLY A 1 279 ? -60.875 26.996 -36.532 1.00 25.19 279 GLY A C 1
ATOM 1988 O O . GLY A 1 279 ? -60.998 28.153 -36.136 1.00 25.19 279 GLY A O 1
ATOM 1989 N N . PRO A 1 280 ? -61.616 26.545 -37.582 1.00 36.69 280 PRO A N 1
ATOM 1990 C CA . PRO A 1 280 ? -61.725 25.182 -38.141 1.00 36.69 280 PRO A CA 1
ATOM 1991 C C . PRO A 1 280 ? -61.737 25.054 -39.700 1.00 36.69 280 PRO A C 1
ATOM 1993 O O . PRO A 1 280 ? -62.200 25.940 -40.409 1.00 36.69 280 PRO A O 1
ATOM 1996 N N . GLY A 1 281 ? -61.425 23.852 -40.213 1.00 28.61 281 GLY A N 1
ATOM 1997 C CA . GLY A 1 281 ? -62.047 23.277 -41.431 1.00 28.61 281 GLY A CA 1
ATOM 1998 C C . GLY A 1 281 ? -61.494 23.618 -42.835 1.00 28.61 281 GLY A C 1
ATOM 1999 O O . GLY A 1 281 ? -60.909 24.670 -43.053 1.00 28.61 281 GLY A O 1
ATOM 2000 N N . PHE A 1 282 ? -61.801 22.718 -43.793 1.00 26.75 282 PHE A N 1
ATOM 2001 C CA . PHE A 1 282 ? -61.515 22.761 -45.252 1.00 26.75 282 PHE A CA 1
ATOM 2002 C C . PHE A 1 282 ? -60.014 22.767 -45.642 1.00 26.75 282 PHE A C 1
ATOM 2004 O O . PHE A 1 282 ? -59.165 23.166 -44.861 1.00 26.75 282 PHE A O 1
ATOM 2011 N N . GLY A 1 283 ? -59.565 22.299 -46.815 1.00 27.97 283 GLY A N 1
ATOM 2012 C CA . GLY A 1 283 ? -60.185 21.639 -47.979 1.00 27.97 283 GLY A CA 1
ATOM 2013 C C . GLY A 1 283 ? -59.062 21.031 -48.861 1.00 27.97 283 GLY A C 1
ATOM 2014 O O . GLY A 1 283 ? -57.895 21.339 -48.638 1.00 27.97 283 GLY A O 1
ATOM 2015 N N . GLY A 1 284 ? -59.357 20.112 -49.792 1.00 26.92 284 GLY A N 1
ATOM 2016 C CA . GLY A 1 284 ? -58.331 19.205 -50.359 1.00 26.92 284 GLY A CA 1
ATOM 2017 C C . GLY A 1 284 ? -57.717 19.540 -51.737 1.00 26.92 284 GLY A C 1
ATOM 2018 O O . GLY A 1 284 ? -58.355 20.173 -52.570 1.00 26.92 284 GLY A O 1
ATOM 2019 N N . GLY A 1 285 ? -56.526 18.965 -51.991 1.00 25.31 285 GLY A N 1
ATOM 2020 C CA . GLY A 1 285 ? -55.885 18.748 -53.311 1.00 25.31 285 GLY A CA 1
ATOM 2021 C C . GLY A 1 285 ? -55.356 19.988 -54.067 1.00 25.31 285 GLY A C 1
ATOM 2022 O O . GLY A 1 285 ? -55.512 21.104 -53.583 1.00 25.31 285 GLY A O 1
ATOM 2023 N N . PRO A 1 286 ? -54.805 19.836 -55.298 1.00 40.53 286 PRO A N 1
ATOM 2024 C CA . PRO A 1 286 ? -54.131 18.649 -55.859 1.00 40.53 286 PRO A CA 1
ATOM 2025 C C . PRO A 1 286 ? -52.864 18.938 -56.730 1.00 40.53 286 PRO A C 1
ATOM 2027 O O . PRO A 1 286 ? -52.811 19.916 -57.468 1.00 40.53 286 PRO A O 1
ATOM 2030 N N . GLY A 1 287 ? -51.937 17.970 -56.808 1.00 34.69 287 GLY A N 1
ATOM 2031 C CA . GLY A 1 287 ? -51.181 17.643 -58.041 1.00 34.69 287 GLY A CA 1
ATOM 2032 C C . GLY A 1 287 ? -50.027 18.544 -58.544 1.00 34.69 287 GLY A C 1
ATOM 2033 O O . GLY A 1 287 ? -49.687 19.557 -57.948 1.00 34.69 287 GLY A O 1
ATOM 2034 N N . PHE A 1 288 ? -49.472 18.122 -59.699 1.00 28.97 288 PHE A N 1
ATOM 2035 C CA . PHE A 1 288 ? -48.294 18.630 -60.448 1.00 28.97 288 PHE A CA 1
ATOM 2036 C C . PHE A 1 288 ? -46.911 18.389 -59.799 1.00 28.97 288 PHE A C 1
ATOM 2038 O O . PHE A 1 288 ? -46.740 18.565 -58.602 1.00 28.97 288 PHE A O 1
ATOM 2045 N N . GLY A 1 289 ? -45.857 17.992 -60.527 1.00 29.59 289 GLY A N 1
ATOM 2046 C CA . GLY A 1 289 ? -45.702 17.625 -61.949 1.00 29.59 289 GLY A CA 1
ATOM 2047 C C . GLY A 1 289 ? -44.233 17.227 -62.228 1.00 29.59 289 GLY A C 1
ATOM 2048 O O . GLY A 1 289 ? -43.362 17.600 -61.449 1.00 29.59 289 GLY A O 1
ATOM 2049 N N . GLY A 1 290 ? -43.934 16.439 -63.274 1.00 28.80 290 GLY A N 1
ATOM 2050 C CA . GLY A 1 290 ? -42.599 15.825 -63.463 1.00 28.80 290 GLY A CA 1
ATOM 2051 C C . GLY A 1 290 ? -41.820 16.217 -64.733 1.00 28.80 290 GLY A C 1
ATOM 2052 O O . GLY A 1 290 ? -42.409 16.663 -65.714 1.00 28.80 290 GLY A O 1
ATOM 2053 N N . GLY A 1 291 ? -40.504 15.936 -64.719 1.00 29.80 291 GLY A N 1
ATOM 2054 C CA . GLY A 1 291 ? -39.558 15.993 -65.859 1.00 29.80 291 GLY A CA 1
ATOM 2055 C C . GLY A 1 291 ? -38.995 17.387 -66.201 1.00 29.80 291 GLY A C 1
ATOM 2056 O O . GLY A 1 291 ? -39.539 18.375 -65.708 1.00 29.80 291 GLY A O 1
ATOM 2057 N N . PRO A 1 292 ? -37.945 17.516 -67.054 1.00 42.78 292 PRO A N 1
ATOM 2058 C CA . PRO A 1 292 ? -37.079 16.510 -67.718 1.00 42.78 292 PRO A CA 1
ATOM 2059 C C . PRO A 1 292 ? -35.603 16.565 -67.200 1.00 42.78 292 PRO A C 1
ATOM 2061 O O . PRO A 1 292 ? -35.301 17.349 -66.311 1.00 42.78 292 PRO A O 1
ATOM 2064 N N . GLY A 1 293 ? -34.593 15.809 -67.666 1.00 35.84 293 GLY A N 1
ATOM 2065 C CA . GLY A 1 293 ? -34.521 14.777 -68.714 1.00 35.84 293 GLY A CA 1
ATOM 2066 C C . GLY A 1 293 ? -33.471 15.051 -69.818 1.00 35.84 293 GLY A C 1
ATOM 2067 O O . GLY A 1 293 ? -33.858 15.405 -70.922 1.00 35.84 293 GLY A O 1
ATOM 2068 N N . PHE A 1 294 ? -32.171 14.847 -69.542 1.00 33.66 294 PHE A N 1
ATOM 2069 C CA . PHE A 1 294 ? -31.025 14.785 -70.489 1.00 33.66 294 PHE A CA 1
ATOM 2070 C C . PHE A 1 294 ? -29.886 13.990 -69.803 1.00 33.66 294 PHE A C 1
ATOM 2072 O O . PHE A 1 294 ? -29.782 14.070 -68.584 1.00 33.66 294 PHE A O 1
ATOM 2079 N N . GLY A 1 295 ? -28.978 13.234 -70.434 1.00 32.38 295 GLY A N 1
ATOM 2080 C CA . GLY A 1 295 ? -28.725 12.817 -71.825 1.00 32.38 295 GLY A CA 1
ATOM 2081 C C . GLY A 1 295 ? -27.357 12.085 -71.837 1.00 32.38 295 GLY A C 1
ATOM 2082 O O . GLY A 1 295 ? -26.494 12.466 -71.050 1.00 32.38 295 GLY A O 1
ATOM 2083 N N . GLY A 1 296 ? -27.147 11.009 -72.614 1.00 31.59 296 GLY A N 1
ATOM 2084 C CA . GLY A 1 296 ? -26.026 10.068 -72.364 1.00 31.59 296 GLY A CA 1
ATOM 2085 C C . GLY A 1 296 ? -25.090 9.721 -73.535 1.00 31.59 296 GLY A C 1
ATOM 2086 O O . GLY A 1 296 ? -25.370 10.037 -74.687 1.00 31.59 296 GLY A O 1
ATOM 2087 N N . GLY A 1 297 ? -24.021 8.976 -73.206 1.00 30.30 297 GLY A N 1
ATOM 2088 C CA . GLY A 1 297 ? -23.110 8.265 -74.127 1.00 30.30 297 GLY A CA 1
ATOM 2089 C C . GLY A 1 297 ? -21.775 8.976 -74.439 1.00 30.30 297 GLY A C 1
ATOM 2090 O O . GLY A 1 297 ? -21.673 10.176 -74.190 1.00 30.30 297 GLY A O 1
ATOM 2091 N N . PRO A 1 298 ? -20.760 8.280 -75.010 1.00 43.22 298 PRO A N 1
ATOM 2092 C CA . PRO A 1 298 ? -20.714 6.865 -75.422 1.00 43.22 298 PRO A CA 1
ATOM 2093 C C . PRO A 1 298 ? -19.564 6.043 -74.775 1.00 43.22 298 PRO A C 1
ATOM 2095 O O . PRO A 1 298 ? -18.723 6.579 -74.060 1.00 43.22 298 PRO A O 1
ATOM 2098 N N . GLY A 1 299 ? -19.503 4.733 -75.059 1.00 35.84 299 GLY A N 1
ATOM 2099 C CA . GLY A 1 299 ? -18.436 3.825 -74.601 1.00 35.84 299 GLY A CA 1
ATOM 2100 C C . GLY A 1 299 ? -17.665 3.113 -75.728 1.00 35.84 299 GLY A C 1
ATOM 2101 O O . GLY A 1 299 ? -18.055 3.158 -76.892 1.00 35.84 299 GLY A O 1
ATOM 2102 N N . MET A 1 300 ? -16.583 2.428 -75.344 1.00 32.88 300 MET A N 1
ATOM 2103 C CA . MET A 1 300 ? -15.741 1.473 -76.100 1.00 32.88 300 MET A CA 1
ATOM 2104 C C . MET A 1 300 ? -15.155 0.488 -75.058 1.00 32.88 300 MET A C 1
ATOM 2106 O O . MET A 1 300 ? -15.058 0.868 -73.896 1.00 32.88 300 MET A O 1
ATOM 2110 N N . GLY A 1 301 ? -14.725 -0.751 -75.315 1.00 32.34 301 GLY A N 1
ATOM 2111 C CA . GLY A 1 301 ? -14.600 -1.615 -76.501 1.00 32.34 301 GLY A CA 1
ATOM 2112 C C . GLY A 1 301 ? -13.947 -2.946 -76.034 1.00 32.34 301 GLY A C 1
ATOM 2113 O O . GLY A 1 301 ? -13.366 -2.969 -74.952 1.00 32.34 301 GLY A O 1
ATOM 2114 N N . ALA A 1 302 ? -14.083 -4.070 -76.753 1.00 32.50 302 ALA A N 1
ATOM 2115 C CA . ALA A 1 302 ? -13.946 -5.416 -76.151 1.00 32.50 302 ALA A CA 1
ATOM 2116 C C . ALA A 1 302 ? -12.687 -6.256 -76.508 1.00 32.50 302 ALA A C 1
ATOM 2118 O O . ALA A 1 302 ? -12.260 -6.268 -77.658 1.00 32.50 302 ALA A O 1
ATOM 2119 N N . GLY A 1 303 ? -12.248 -7.086 -75.539 1.00 29.61 303 GLY A N 1
ATOM 2120 C CA . GLY A 1 303 ? -11.530 -8.378 -75.696 1.00 29.61 303 GLY A CA 1
ATOM 2121 C C . GLY A 1 303 ? -10.039 -8.350 -76.093 1.00 29.61 303 GLY A C 1
ATOM 2122 O O . GLY A 1 303 ? -9.509 -7.274 -76.360 1.00 29.61 303 GLY A O 1
ATOM 2123 N N . PRO A 1 304 ? -9.350 -9.516 -76.202 1.00 43.81 304 PRO A N 1
ATOM 2124 C CA . PRO A 1 304 ? -9.598 -10.875 -75.663 1.00 43.81 304 PRO A CA 1
ATOM 2125 C C . PRO A 1 304 ? -8.518 -11.267 -74.599 1.00 43.81 304 PRO A C 1
ATOM 2127 O O . PRO A 1 304 ? -7.604 -10.496 -74.340 1.00 43.81 304 PRO A O 1
ATOM 2130 N N . GLY A 1 305 ? -8.491 -12.416 -73.910 1.00 29.88 305 GLY A N 1
ATOM 2131 C CA . GLY A 1 305 ? -9.228 -13.677 -74.034 1.00 29.88 305 GLY A CA 1
ATOM 2132 C C . GLY A 1 305 ? -8.276 -14.857 -74.312 1.00 29.88 305 GLY A C 1
ATOM 2133 O O . GLY A 1 305 ? -8.045 -15.181 -75.471 1.00 29.88 305 GLY A O 1
ATOM 2134 N N . TYR A 1 306 ? -7.764 -15.516 -73.262 1.00 34.75 306 TYR A N 1
ATOM 2135 C CA . TYR A 1 306 ? -7.012 -16.782 -73.340 1.00 34.75 306 TYR A CA 1
ATOM 2136 C C . TYR A 1 306 ? -7.433 -17.699 -72.186 1.00 34.75 306 TYR A C 1
ATOM 2138 O O . TYR A 1 306 ? -7.609 -17.228 -71.064 1.00 34.75 306 TYR A O 1
ATOM 2146 N N . GLY A 1 307 ? -7.595 -18.995 -72.452 1.00 31.05 307 GLY A N 1
ATOM 2147 C CA . GLY A 1 307 ? -7.975 -19.996 -71.452 1.00 31.05 307 GLY A CA 1
ATOM 2148 C C . GLY A 1 307 ? -7.205 -21.305 -71.620 1.00 31.05 307 GLY A C 1
ATOM 2149 O O . GLY A 1 307 ? -6.397 -21.443 -72.536 1.00 31.05 307 GLY A O 1
ATOM 2150 N N . GLY A 1 308 ? -7.493 -22.266 -70.741 1.00 28.77 308 GLY A N 1
ATOM 2151 C CA . GLY A 1 308 ? -6.843 -23.580 -70.677 1.00 28.77 308 GLY A CA 1
ATOM 2152 C C . GLY A 1 308 ? -6.207 -23.816 -69.300 1.00 28.77 308 GLY A C 1
ATOM 2153 O O . GLY A 1 308 ? -5.457 -22.974 -68.826 1.00 28.77 308 GLY A O 1
ATOM 2154 N N . GLY A 1 309 ? -6.481 -24.914 -68.598 1.00 28.78 309 GLY A N 1
ATOM 2155 C CA . GLY A 1 309 ? -7.416 -26.004 -68.895 1.00 28.78 309 GLY A CA 1
ATOM 2156 C C . GLY A 1 309 ? -7.723 -26.805 -67.624 1.00 28.78 309 GLY A C 1
ATOM 2157 O O . GLY A 1 309 ? -7.017 -26.669 -66.628 1.00 28.78 309 GLY A O 1
ATOM 2158 N N . GLY A 1 310 ? -8.795 -27.599 -67.642 1.00 26.78 310 GLY A N 1
ATOM 2159 C CA . GLY A 1 310 ? -9.267 -28.344 -66.472 1.00 26.78 310 GLY A CA 1
ATOM 2160 C C . GLY A 1 310 ? -9.060 -29.858 -66.557 1.00 26.78 310 GLY A C 1
ATOM 2161 O O . GLY A 1 310 ? -9.030 -30.435 -67.641 1.00 26.78 310 GLY A O 1
ATOM 2162 N N . TYR A 1 311 ? -8.982 -30.471 -65.379 1.00 32.25 311 TYR A N 1
ATOM 2163 C CA . TYR A 1 311 ? -9.229 -31.877 -65.034 1.00 32.25 311 TYR A CA 1
ATOM 2164 C C . TYR A 1 311 ? -9.529 -31.884 -63.515 1.00 32.25 311 TYR A C 1
ATOM 2166 O O . TYR A 1 311 ? -8.986 -31.042 -62.804 1.00 32.25 311 TYR A O 1
ATOM 2174 N N . GLY A 1 312 ? -10.388 -32.716 -62.922 1.00 28.08 312 GLY A N 1
ATOM 2175 C CA . GLY A 1 312 ? -11.235 -33.797 -63.439 1.00 28.08 312 GLY A CA 1
ATOM 2176 C C . GLY A 1 312 ? -11.296 -34.935 -62.402 1.00 28.08 312 GLY A C 1
ATOM 2177 O O . GLY A 1 312 ? -10.246 -35.491 -62.101 1.00 28.08 312 GLY A O 1
ATOM 2178 N N . GLY A 1 313 ? -12.485 -35.257 -61.867 1.00 28.02 313 GLY A N 1
ATOM 2179 C CA . GLY A 1 313 ? -12.726 -36.252 -60.792 1.00 28.02 313 GLY A CA 1
ATOM 2180 C C . GLY A 1 313 ? -13.266 -35.590 -59.505 1.00 28.02 313 GLY A C 1
ATOM 2181 O O . GLY A 1 313 ? -12.617 -34.687 -58.988 1.00 28.02 313 GLY A O 1
ATOM 2182 N N . GLU A 1 314 ? -14.527 -35.786 -59.084 1.00 27.75 314 GLU A N 1
ATOM 2183 C CA . GLU A 1 314 ? -15.106 -36.990 -58.420 1.00 27.75 314 GLU A CA 1
ATOM 2184 C C . GLU A 1 314 ? -14.657 -37.112 -56.943 1.00 27.75 314 GLU A C 1
ATOM 2186 O O . GLU A 1 314 ? -13.474 -36.985 -56.657 1.00 27.75 314 GLU A O 1
ATOM 2191 N N . GLU A 1 315 ? -15.499 -37.363 -55.930 1.00 25.91 315 GLU A N 1
ATOM 2192 C CA . GLU A 1 315 ? -16.971 -37.427 -55.797 1.00 25.91 315 GLU A CA 1
ATOM 2193 C C . GLU A 1 315 ? -17.323 -37.362 -54.275 1.00 25.91 315 GLU A C 1
ATOM 2195 O O . GLU A 1 315 ? -16.467 -37.016 -53.463 1.00 25.91 315 GLU A O 1
ATOM 2200 N N . ALA A 1 316 ? -18.543 -37.758 -53.881 1.00 29.45 316 ALA A N 1
ATOM 2201 C CA . ALA A 1 316 ? -19.018 -38.034 -52.512 1.00 29.45 316 ALA A CA 1
ATOM 2202 C C . ALA A 1 316 ? -19.268 -36.835 -51.567 1.00 29.45 316 ALA A C 1
ATOM 2204 O O . ALA A 1 316 ? -18.390 -36.343 -50.860 1.00 29.45 316 ALA A O 1
ATOM 2205 N N . GLY A 1 317 ? -20.546 -36.455 -51.458 1.00 25.52 317 GLY A N 1
ATOM 2206 C CA . GLY A 1 317 ? -21.067 -35.622 -50.371 1.00 25.52 317 GLY A CA 1
ATOM 2207 C C . GLY A 1 317 ? -21.817 -36.426 -49.300 1.00 25.52 317 GLY A C 1
ATOM 2208 O O . GLY A 1 317 ? -22.373 -37.485 -49.575 1.00 25.52 317 GLY A O 1
ATOM 2209 N N . TYR A 1 318 ? -21.886 -35.857 -48.096 1.00 31.06 318 TYR A N 1
ATOM 2210 C CA . TYR A 1 318 ? -22.825 -36.147 -47.000 1.00 31.06 318 TYR A CA 1
ATOM 2211 C C . TYR A 1 318 ? -23.098 -34.794 -46.297 1.00 31.06 318 TYR A C 1
ATOM 2213 O O . TYR A 1 318 ? -22.218 -33.940 -46.272 1.00 31.06 318 TYR A O 1
ATOM 2221 N N . GLY A 1 319 ? -24.253 -34.488 -45.700 1.00 27.30 319 GLY A N 1
ATOM 2222 C CA . GLY A 1 319 ? -25.447 -35.318 -45.521 1.00 27.30 319 GLY A CA 1
ATOM 2223 C C . GLY A 1 319 ? -26.453 -34.769 -44.488 1.00 27.30 319 GLY A C 1
ATOM 2224 O O . GLY A 1 319 ? -27.070 -35.571 -43.801 1.00 27.30 319 GLY A O 1
ATOM 2225 N N . GLY A 1 320 ? -26.627 -33.441 -44.365 1.00 25.05 320 GLY A N 1
ATOM 2226 C CA . GLY A 1 320 ? -27.640 -32.792 -43.497 1.00 25.05 320 GLY A CA 1
ATOM 2227 C C . GLY A 1 320 ? -27.504 -33.049 -41.978 1.00 25.05 320 GLY A C 1
ATOM 2228 O O . GLY A 1 320 ? -26.481 -33.577 -41.547 1.00 25.05 320 GLY A O 1
ATOM 2229 N N . PRO A 1 321 ? -28.524 -32.712 -41.153 1.00 37.66 321 PRO A N 1
ATOM 2230 C CA . PRO A 1 321 ? -29.720 -31.902 -41.426 1.00 37.66 321 PRO A CA 1
ATOM 2231 C C . PRO A 1 321 ? -29.800 -30.624 -40.550 1.00 37.66 321 PRO A C 1
ATOM 2233 O O . PRO A 1 321 ? -28.980 -30.408 -39.663 1.00 37.66 321 PRO A O 1
ATOM 2236 N N . GLY A 1 322 ? -30.820 -29.784 -40.769 1.00 26.92 322 GLY A N 1
ATOM 2237 C CA . GLY A 1 322 ? -31.097 -28.602 -39.940 1.00 26.92 322 GLY A CA 1
ATOM 2238 C C . GLY A 1 322 ? -32.484 -28.621 -39.286 1.00 26.92 322 GLY A C 1
ATOM 2239 O O . GLY A 1 322 ? -33.458 -29.042 -39.905 1.00 26.92 322 GLY A O 1
ATOM 2240 N N . TYR A 1 323 ? -32.551 -28.128 -38.049 1.00 28.92 323 TYR A N 1
ATOM 2241 C CA . TYR A 1 323 ? -33.724 -27.680 -37.276 1.00 28.92 323 TYR A CA 1
ATOM 2242 C C . TYR A 1 323 ? -33.183 -27.046 -35.972 1.00 28.92 323 TYR A C 1
ATOM 2244 O O . TYR A 1 323 ? -32.058 -27.331 -35.580 1.00 28.92 323 TYR A O 1
ATOM 2252 N N . GLY A 1 324 ? -33.881 -26.180 -35.241 1.00 27.94 324 GLY A N 1
ATOM 2253 C CA . GLY A 1 324 ? -35.196 -25.579 -35.445 1.00 27.94 324 GLY A CA 1
ATOM 2254 C C . GLY A 1 324 ? -35.412 -24.470 -34.404 1.00 27.94 324 GLY A C 1
ATOM 2255 O O . GLY A 1 324 ? -34.719 -24.411 -33.391 1.00 27.94 324 GLY A O 1
ATOM 2256 N N . GLN A 1 325 ? -36.348 -23.564 -34.669 1.00 29.47 325 GLN A N 1
ATOM 2257 C CA . GLN A 1 325 ? -36.655 -22.414 -33.814 1.00 29.47 325 GLN A CA 1
ATOM 2258 C C . GLN A 1 325 ? -37.513 -22.829 -32.601 1.00 29.47 325 GLN A C 1
ATOM 2260 O O . GLN A 1 325 ? -38.514 -23.520 -32.770 1.00 29.47 325 GLN A O 1
ATOM 2265 N N . GLY A 1 326 ? -37.171 -22.367 -31.393 1.00 27.77 326 GLY A N 1
ATOM 2266 C CA . GLY A 1 326 ? -37.988 -22.545 -30.183 1.00 27.77 326 GLY A CA 1
ATOM 2267 C C . GLY A 1 326 ? -37.372 -21.829 -28.980 1.00 27.77 326 GLY A C 1
ATOM 2268 O O . GLY A 1 326 ? -36.225 -22.100 -28.640 1.00 27.77 326 GLY A O 1
ATOM 2269 N N . GLY A 1 327 ? -38.094 -20.880 -28.372 1.00 26.69 327 GLY A N 1
ATOM 2270 C CA . GLY A 1 327 ? -37.540 -19.963 -27.366 1.00 26.69 327 GLY A CA 1
ATOM 2271 C C . GLY A 1 327 ? -38.252 -19.986 -26.011 1.00 26.69 327 GLY A C 1
ATOM 2272 O O . GLY A 1 327 ? -39.468 -19.820 -25.955 1.00 26.69 327 GLY A O 1
ATOM 2273 N N . TYR A 1 328 ? -37.451 -20.119 -24.944 1.00 29.91 328 TYR A N 1
ATOM 2274 C CA . TYR A 1 328 ? -37.756 -19.943 -23.509 1.00 29.91 328 TYR A CA 1
ATOM 2275 C C . TYR A 1 328 ? -36.409 -19.752 -22.760 1.00 29.91 328 TYR A C 1
ATOM 2277 O O . TYR A 1 328 ? -35.395 -20.264 -23.225 1.00 29.91 328 TYR A O 1
ATOM 2285 N N . GLY A 1 329 ? -36.284 -19.072 -21.614 1.00 25.89 329 GLY A N 1
ATOM 2286 C CA . GLY A 1 329 ? -37.283 -18.288 -20.866 1.00 25.89 329 GLY A CA 1
ATOM 2287 C C . GLY A 1 329 ? -36.715 -17.347 -19.772 1.00 25.89 329 GLY A C 1
ATOM 2288 O O . GLY A 1 329 ? -37.498 -16.753 -19.041 1.00 25.89 329 GLY A O 1
ATOM 2289 N N . GLY A 1 330 ? -35.386 -17.191 -19.658 1.00 24.25 330 GLY A N 1
ATOM 2290 C CA . GLY A 1 330 ? -34.685 -16.483 -18.563 1.00 24.25 330 GLY A CA 1
ATOM 2291 C C . GLY A 1 330 ? -34.165 -17.423 -17.454 1.00 24.25 330 GLY A C 1
ATOM 2292 O O . GLY A 1 330 ? -34.438 -18.621 -17.528 1.00 24.25 330 GLY A O 1
ATOM 2293 N N . PRO A 1 331 ? -33.459 -16.925 -16.413 1.00 32.38 331 PRO A N 1
ATOM 2294 C CA . PRO A 1 331 ? -32.790 -15.622 -16.279 1.00 32.38 331 PRO A CA 1
ATOM 2295 C C . PRO A 1 331 ? -31.276 -15.725 -15.928 1.00 32.38 331 PRO A C 1
ATOM 2297 O O . PRO A 1 331 ? -30.801 -16.755 -15.464 1.00 32.38 331 PRO A O 1
ATOM 2300 N N . GLY A 1 332 ? -30.531 -14.617 -16.058 1.00 30.30 332 GLY A N 1
ATOM 2301 C CA . GLY A 1 332 ? -29.344 -14.337 -15.223 1.00 30.30 332 GLY A CA 1
ATOM 2302 C C . GLY A 1 332 ? -28.100 -15.232 -15.367 1.00 30.30 332 GLY A C 1
ATOM 2303 O O . GLY A 1 332 ? -27.647 -15.803 -14.379 1.00 30.30 332 GLY A O 1
ATOM 2304 N N . GLY A 1 333 ? -27.501 -15.303 -16.560 1.00 24.78 333 GLY A N 1
ATOM 2305 C CA . GLY A 1 333 ? -26.170 -15.896 -16.756 1.00 24.78 333 GLY A CA 1
ATOM 2306 C C . GLY A 1 333 ? -25.044 -14.872 -16.579 1.00 24.78 333 GLY A C 1
ATOM 2307 O O . GLY A 1 333 ? -24.912 -13.952 -17.382 1.00 24.78 333 GLY A O 1
ATOM 2308 N N . TYR A 1 334 ? -24.228 -15.054 -15.544 1.00 29.09 334 TYR A N 1
ATOM 2309 C CA . TYR A 1 334 ? -22.971 -14.343 -15.286 1.00 29.09 334 TYR A CA 1
ATOM 2310 C C . TYR A 1 334 ? -22.014 -14.471 -16.485 1.00 29.09 334 TYR A C 1
ATOM 2312 O O . TYR A 1 334 ? -21.605 -15.568 -16.867 1.00 29.09 334 TYR A O 1
ATOM 2320 N N . GLY A 1 335 ? -21.648 -13.337 -17.084 1.00 25.91 335 GLY A N 1
ATOM 2321 C CA . GLY A 1 335 ? -20.683 -13.287 -18.179 1.00 25.91 335 GLY A CA 1
ATOM 2322 C C . GLY A 1 335 ? -19.258 -13.461 -17.666 1.00 25.91 335 GLY A C 1
ATOM 2323 O O . GLY A 1 335 ? -18.604 -12.478 -17.337 1.00 25.91 335 GLY A O 1
ATOM 2324 N N . GLY A 1 336 ? -18.770 -14.701 -17.612 1.00 27.31 336 GLY A N 1
ATOM 2325 C CA . GLY A 1 336 ? -17.336 -14.955 -17.499 1.00 27.31 336 GLY A CA 1
ATOM 2326 C C . GLY A 1 336 ? -16.651 -14.545 -18.800 1.00 27.31 336 GLY A C 1
ATOM 2327 O O . GLY A 1 336 ? -16.840 -15.204 -19.823 1.00 27.31 336 GLY A O 1
ATOM 2328 N N . GLU A 1 337 ? -15.885 -13.454 -18.782 1.00 28.36 337 GLU A N 1
ATOM 2329 C CA . GLU A 1 337 ? -15.150 -13.007 -19.965 1.00 28.36 337 GLU A CA 1
ATOM 2330 C C . GLU A 1 337 ? -14.036 -14.005 -20.306 1.00 28.36 337 GLU A C 1
ATOM 2332 O O . GLU A 1 337 ? -13.095 -14.242 -19.548 1.00 28.36 337 GLU A O 1
ATOM 2337 N N . SER A 1 338 ? -14.180 -14.634 -21.471 1.00 23.94 338 SER A N 1
ATOM 2338 C CA . SER A 1 338 ? -13.258 -15.647 -21.968 1.00 23.94 338 SER A CA 1
ATOM 2339 C C . SER A 1 338 ? -11.960 -14.991 -22.440 1.00 23.94 338 SER A C 1
ATOM 2341 O O . SER A 1 338 ? -11.940 -14.329 -23.477 1.00 23.94 338 SER A O 1
ATOM 2343 N N . PHE A 1 339 ? -10.857 -15.226 -21.729 1.00 32.94 339 PHE A N 1
ATOM 2344 C CA . PHE A 1 339 ? -9.523 -14.798 -22.156 1.00 32.94 339 PHE A CA 1
ATOM 2345 C C . PHE A 1 339 ? -9.138 -15.466 -23.486 1.00 32.94 339 PHE A C 1
ATOM 2347 O O . PHE A 1 339 ? -8.834 -16.657 -23.533 1.00 32.94 339 PHE A O 1
ATOM 2354 N N . GLY A 1 340 ? -9.144 -14.696 -24.579 1.00 24.94 340 GLY A N 1
ATOM 2355 C CA . GLY A 1 340 ? -8.869 -15.228 -25.913 1.00 24.94 340 GLY A CA 1
ATOM 2356 C C . GLY A 1 340 ? -8.624 -14.168 -26.986 1.00 24.94 340 GLY A C 1
ATOM 2357 O O . GLY A 1 340 ? -9.519 -13.865 -27.764 1.00 24.94 340 GLY A O 1
ATOM 2358 N N . GLY A 1 341 ? -7.376 -13.698 -27.089 1.00 26.89 341 GLY A N 1
ATOM 2359 C CA . GLY A 1 341 ? -6.840 -13.039 -28.289 1.00 26.89 341 GLY A CA 1
ATOM 2360 C C . GLY A 1 341 ? -7.095 -11.530 -28.425 1.00 26.89 341 GLY A C 1
ATOM 2361 O O . GLY A 1 341 ? -8.219 -11.088 -28.618 1.00 26.89 341 GLY A O 1
ATOM 2362 N N . GLY A 1 342 ? -6.006 -10.750 -28.452 1.00 24.09 342 GLY A N 1
ATOM 2363 C CA . GLY A 1 342 ? -6.026 -9.322 -28.799 1.00 24.09 342 GLY A CA 1
ATOM 2364 C C . GLY A 1 342 ? -5.952 -8.387 -27.592 1.00 24.09 342 GLY A C 1
ATOM 2365 O O . GLY A 1 342 ? -6.952 -7.806 -27.185 1.00 24.09 342 GLY A O 1
ATOM 2366 N N . LEU A 1 343 ? -4.749 -8.204 -27.041 1.00 30.50 343 LEU A N 1
ATOM 2367 C CA . LEU A 1 343 ? -4.508 -7.206 -25.998 1.00 30.50 343 LEU A CA 1
ATOM 2368 C C . LEU A 1 343 ? -4.676 -5.790 -26.571 1.00 30.50 343 LEU A C 1
ATOM 2370 O O . LEU A 1 343 ? -3.837 -5.319 -27.341 1.00 30.50 343 LEU A O 1
ATOM 2374 N N . SER A 1 344 ? -5.731 -5.091 -26.151 1.00 31.25 344 SER A N 1
ATOM 2375 C CA . SER A 1 344 ? -5.759 -3.626 -26.209 1.00 31.25 344 SER A CA 1
ATOM 2376 C C . SER A 1 344 ? -4.576 -3.074 -25.401 1.00 31.25 344 SER A C 1
ATOM 2378 O O . SER A 1 344 ? -4.320 -3.580 -24.305 1.00 31.25 344 SER A O 1
ATOM 2380 N N . PRO A 1 345 ? -3.853 -2.045 -25.881 1.00 39.88 345 PRO A N 1
ATOM 2381 C CA . PRO A 1 345 ? -2.751 -1.468 -25.122 1.00 39.88 345 PRO A CA 1
ATOM 2382 C C . PRO A 1 345 ? -3.282 -0.876 -23.812 1.00 39.88 345 PRO A C 1
ATOM 2384 O O . PRO A 1 345 ? -4.146 0.004 -23.822 1.00 39.88 345 PRO A O 1
ATOM 2387 N N . SER A 1 346 ? -2.768 -1.369 -22.684 1.00 58.53 346 SER A N 1
ATOM 2388 C CA . SER A 1 346 ? -3.119 -0.857 -21.359 1.00 58.53 346 SER A CA 1
ATOM 2389 C C . SER A 1 346 ? -2.803 0.642 -21.261 1.00 58.53 346 SER A C 1
ATOM 2391 O O . SER A 1 346 ? -1.783 1.112 -21.773 1.00 58.53 346 SER A O 1
ATOM 2393 N N . LYS A 1 347 ? -3.690 1.415 -20.614 1.00 73.25 347 LYS A N 1
ATOM 2394 C CA . LYS A 1 347 ? -3.498 2.861 -20.398 1.00 73.25 347 LYS A CA 1
ATOM 2395 C C . LYS A 1 347 ? -2.118 3.087 -19.741 1.00 73.25 347 LYS A C 1
ATOM 2397 O O . LYS A 1 347 ? -1.779 2.357 -18.805 1.00 73.25 347 LYS A O 1
ATOM 2402 N N . PRO A 1 348 ? -1.302 4.055 -20.204 1.00 80.88 348 PRO A N 1
ATOM 2403 C CA . PRO A 1 348 ? 0.019 4.289 -19.627 1.00 80.88 348 PRO A CA 1
ATOM 2404 C C . PRO A 1 348 ? -0.099 4.628 -18.137 1.00 80.88 348 PRO A C 1
ATOM 2406 O O . PRO A 1 348 ? -0.832 5.542 -17.762 1.00 80.88 348 PRO A O 1
ATOM 2409 N N . ILE A 1 349 ? 0.631 3.893 -17.298 1.00 82.00 349 ILE A N 1
ATOM 2410 C CA . ILE A 1 349 ? 0.665 4.099 -15.847 1.00 82.00 349 ILE A CA 1
ATOM 2411 C C . ILE A 1 349 ? 1.663 5.226 -15.575 1.00 82.00 349 ILE A C 1
ATOM 2413 O O . ILE A 1 349 ? 2.864 5.047 -15.779 1.00 82.00 349 ILE A O 1
ATOM 2417 N N . LEU A 1 350 ? 1.167 6.395 -15.169 1.00 85.56 350 LEU A N 1
ATOM 2418 C CA . LEU A 1 350 ? 1.967 7.607 -14.950 1.00 85.56 350 LEU A CA 1
ATOM 2419 C C . LEU A 1 350 ? 2.378 7.758 -13.473 1.00 85.56 350 LEU A C 1
ATOM 2421 O O . LEU A 1 350 ? 1.704 7.197 -12.603 1.00 85.56 350 LEU A O 1
ATOM 2425 N N . PRO A 1 351 ? 3.465 8.489 -13.158 1.00 81.75 351 PRO A N 1
ATOM 2426 C CA . PRO A 1 351 ? 3.846 8.763 -11.773 1.00 81.75 351 PRO A CA 1
ATOM 2427 C C . PRO A 1 351 ? 2.693 9.388 -10.971 1.00 81.75 351 PRO A C 1
ATOM 2429 O O . PRO A 1 351 ? 1.939 10.204 -11.500 1.00 81.75 351 PRO A O 1
ATOM 2432 N N . GLY A 1 352 ? 2.547 8.990 -9.708 1.00 79.00 352 GLY A N 1
ATOM 2433 C CA . GLY A 1 352 ? 1.454 9.411 -8.828 1.00 79.00 352 GLY A CA 1
ATOM 2434 C C . GLY A 1 352 ? 0.108 8.725 -9.096 1.00 79.00 352 GLY A C 1
ATOM 2435 O O . GLY A 1 352 ? -0.899 9.151 -8.535 1.00 79.00 352 GLY A O 1
ATOM 2436 N N . SER A 1 353 ? 0.058 7.688 -9.946 1.00 79.56 353 SER A N 1
ATOM 2437 C CA . SER A 1 353 ? -1.173 6.933 -10.224 1.00 79.56 353 SER A CA 1
ATOM 2438 C C . SER A 1 353 ? -1.173 5.530 -9.607 1.00 79.56 353 SER A C 1
ATOM 2440 O O . SER A 1 353 ? -0.161 4.823 -9.602 1.00 79.56 353 SER A O 1
ATOM 2442 N N . VAL A 1 354 ? -2.348 5.113 -9.123 1.00 84.56 354 VAL A N 1
ATOM 2443 C CA . VAL A 1 354 ? -2.637 3.726 -8.726 1.00 84.56 354 VAL A CA 1
ATOM 2444 C C . VAL A 1 354 ? -2.628 2.852 -9.983 1.00 84.56 354 VAL A C 1
ATOM 2446 O O . VAL A 1 354 ? -3.545 2.942 -10.812 1.00 84.56 354 VAL A O 1
ATOM 2449 N N . ALA A 1 355 ? -1.583 2.035 -10.116 1.00 85.50 355 ALA A N 1
ATOM 2450 C CA . ALA A 1 355 ? -1.328 1.133 -11.238 1.00 85.50 355 ALA A CA 1
ATOM 2451 C C . ALA A 1 355 ? -2.338 -0.024 -11.266 1.00 85.50 355 ALA A C 1
ATOM 2453 O O . ALA A 1 355 ? -2.876 -0.380 -12.311 1.00 85.50 355 ALA A O 1
ATOM 2454 N N . THR A 1 356 ? -2.617 -0.565 -10.084 1.00 86.25 356 THR A N 1
ATOM 2455 C CA . THR A 1 356 ? -3.667 -1.536 -9.760 1.00 86.25 356 THR A CA 1
ATOM 2456 C C . THR A 1 356 ? -3.989 -1.355 -8.267 1.00 86.25 356 THR A C 1
ATOM 2458 O O . THR A 1 356 ? -3.117 -0.838 -7.568 1.00 86.25 356 THR A O 1
ATOM 2461 N N . PRO A 1 357 ? -5.186 -1.709 -7.756 1.00 86.44 357 PRO A N 1
ATOM 2462 C CA . PRO A 1 357 ? -5.476 -1.650 -6.320 1.00 86.44 357 PRO A CA 1
ATOM 2463 C C . PRO A 1 357 ? -4.338 -2.200 -5.456 1.00 86.44 357 PRO A C 1
ATOM 2465 O O . PRO A 1 357 ? -3.808 -3.269 -5.758 1.00 86.44 357 PRO A O 1
ATOM 2468 N N . GLY A 1 358 ? -3.929 -1.442 -4.439 1.00 87.81 358 GLY A N 1
ATOM 2469 C CA . GLY A 1 358 ? -2.805 -1.760 -3.560 1.00 87.81 358 GLY A CA 1
ATOM 2470 C C . GLY A 1 358 ? -1.408 -1.502 -4.146 1.00 87.81 358 GLY A C 1
ATOM 2471 O O . GLY A 1 358 ? -0.428 -1.766 -3.452 1.00 87.81 358 GLY A O 1
ATOM 2472 N N . LEU A 1 359 ? -1.268 -0.993 -5.380 1.00 92.38 359 LEU A N 1
ATOM 2473 C CA . LEU A 1 359 ? 0.028 -0.709 -6.016 1.00 92.38 359 LEU A CA 1
ATOM 2474 C C . LEU A 1 359 ? 0.064 0.673 -6.694 1.00 92.38 359 LEU A C 1
ATOM 2476 O O . LEU A 1 359 ? -0.539 0.890 -7.748 1.00 92.38 359 LEU A O 1
ATOM 2480 N N . THR A 1 360 ? 0.853 1.597 -6.141 1.00 90.81 360 THR A N 1
ATOM 2481 C CA . THR A 1 360 ? 1.001 2.975 -6.652 1.00 90.81 360 THR A CA 1
ATOM 2482 C C . THR A 1 360 ? 2.357 3.198 -7.323 1.00 90.81 360 THR A C 1
ATOM 2484 O O . THR A 1 360 ? 3.399 2.921 -6.732 1.00 90.81 360 THR A O 1
ATOM 2487 N N . TYR A 1 361 ? 2.378 3.736 -8.549 1.00 92.56 361 TYR A N 1
ATOM 2488 C CA . TYR A 1 361 ? 3.627 4.079 -9.241 1.00 92.56 361 TYR A CA 1
ATOM 2489 C C . TYR A 1 361 ? 4.143 5.451 -8.785 1.00 92.56 361 TYR A C 1
ATOM 2491 O O . TYR A 1 361 ? 3.567 6.481 -9.122 1.00 92.56 361 TYR A O 1
ATOM 2499 N N . VAL A 1 362 ? 5.258 5.483 -8.049 1.00 90.25 362 VAL A N 1
ATOM 2500 C CA . VAL A 1 362 ? 5.864 6.707 -7.473 1.00 90.25 362 VAL A CA 1
ATOM 2501 C C . VAL A 1 362 ? 6.846 7.427 -8.416 1.00 90.25 362 VAL A C 1
ATOM 2503 O O . VAL A 1 362 ? 7.477 8.426 -8.048 1.00 90.25 362 VAL A O 1
ATOM 2506 N N . GLY A 1 363 ? 6.964 6.938 -9.654 1.00 91.38 363 GLY A N 1
ATOM 2507 C CA . GLY A 1 363 ? 7.831 7.493 -10.690 1.00 91.38 363 GLY A CA 1
ATOM 2508 C C . GLY A 1 363 ? 9.269 6.979 -10.640 1.00 91.38 363 GLY A C 1
ATOM 2509 O O . GLY A 1 363 ? 9.550 5.869 -10.182 1.00 91.38 363 GLY A O 1
ATOM 2510 N N . THR A 1 364 ? 10.186 7.801 -11.145 1.00 91.88 364 THR A N 1
ATOM 2511 C CA . THR A 1 364 ? 11.626 7.530 -11.136 1.00 91.88 364 THR A CA 1
ATOM 2512 C C . THR A 1 364 ? 12.326 8.179 -9.943 1.00 91.88 364 THR A C 1
ATOM 2514 O O . THR A 1 364 ? 11.872 9.208 -9.433 1.00 91.88 364 THR A O 1
ATOM 2517 N N . GLY A 1 365 ? 13.453 7.607 -9.529 1.00 92.25 365 GLY A N 1
ATOM 2518 C CA . GLY A 1 365 ? 14.325 8.149 -8.485 1.00 92.25 365 GLY A CA 1
ATOM 2519 C C . GLY A 1 365 ? 15.346 7.119 -8.016 1.00 92.25 365 GLY A C 1
ATOM 2520 O O . GLY A 1 365 ? 15.214 5.930 -8.305 1.00 92.25 365 GLY A O 1
ATOM 2521 N N . SER A 1 366 ? 16.350 7.559 -7.265 1.00 91.69 366 SER A N 1
ATOM 2522 C CA . SER A 1 366 ? 17.240 6.657 -6.535 1.00 91.69 366 SER A CA 1
ATOM 2523 C C . SER A 1 366 ? 16.450 5.812 -5.530 1.00 91.69 366 SER A C 1
ATOM 2525 O O . SER A 1 366 ? 15.379 6.202 -5.063 1.00 91.69 366 SER A O 1
ATOM 2527 N N . GLN A 1 367 ? 16.994 4.662 -5.124 1.00 87.75 367 GLN A N 1
ATOM 2528 C CA . GLN A 1 367 ? 16.341 3.800 -4.131 1.00 87.75 367 GLN A CA 1
ATOM 2529 C C . GLN A 1 367 ? 15.959 4.543 -2.837 1.00 87.75 367 GLN A C 1
ATOM 2531 O O . GLN A 1 367 ? 14.926 4.228 -2.251 1.00 87.75 367 GLN A O 1
ATOM 2536 N N . ALA A 1 368 ? 16.774 5.502 -2.386 1.00 89.75 368 ALA A N 1
ATOM 2537 C CA . ALA A 1 368 ? 16.494 6.270 -1.175 1.00 89.75 368 ALA A CA 1
ATOM 2538 C C . ALA A 1 368 ? 15.275 7.191 -1.354 1.00 89.75 368 ALA A C 1
ATOM 2540 O O . ALA A 1 368 ? 14.384 7.188 -0.512 1.00 89.75 368 ALA A O 1
ATOM 2541 N N . GLU A 1 369 ? 15.190 7.907 -2.479 1.00 93.38 369 GLU A N 1
ATOM 2542 C CA . GLU A 1 369 ? 14.044 8.766 -2.815 1.00 93.38 369 GLU A CA 1
ATOM 2543 C C . GLU A 1 369 ? 12.764 7.944 -3.027 1.00 93.38 369 GLU A C 1
ATOM 2545 O O . GLU A 1 369 ? 11.686 8.345 -2.595 1.00 93.38 369 GLU A O 1
ATOM 2550 N N . LEU A 1 370 ? 12.868 6.770 -3.661 1.00 93.69 370 LEU A N 1
ATOM 2551 C CA . LEU A 1 370 ? 11.732 5.863 -3.853 1.00 93.69 370 LEU A CA 1
ATOM 2552 C C . LEU A 1 370 ? 11.223 5.279 -2.527 1.00 93.69 370 LEU A C 1
ATOM 2554 O O . LEU A 1 370 ? 10.013 5.129 -2.361 1.00 93.69 370 LEU A O 1
ATOM 2558 N N . LEU A 1 371 ? 12.120 4.973 -1.584 1.00 91.81 371 LEU A N 1
ATOM 2559 C CA . LEU A 1 371 ? 11.744 4.500 -0.252 1.00 91.81 371 LEU A CA 1
ATOM 2560 C C . LEU A 1 371 ? 11.136 5.626 0.601 1.00 91.81 371 LEU A C 1
ATOM 2562 O O . LEU A 1 371 ? 10.153 5.375 1.288 1.00 91.81 371 LEU A O 1
ATOM 2566 N N . ALA A 1 372 ? 11.650 6.857 0.511 1.00 90.88 372 ALA A N 1
ATOM 2567 C CA . ALA A 1 372 ? 11.072 8.020 1.192 1.00 90.88 372 ALA A CA 1
ATOM 2568 C C . ALA A 1 372 ? 9.637 8.306 0.710 1.00 90.88 372 ALA A C 1
ATOM 2570 O O . ALA A 1 372 ? 8.715 8.349 1.520 1.00 90.88 372 ALA A O 1
ATOM 2571 N N . LYS A 1 373 ? 9.408 8.345 -0.612 1.00 90.88 373 LYS A N 1
ATOM 2572 C CA . LYS A 1 373 ? 8.056 8.458 -1.195 1.00 90.88 373 LYS A CA 1
ATOM 2573 C C . LYS A 1 373 ? 7.121 7.327 -0.752 1.00 90.88 373 LYS A C 1
ATOM 2575 O O . LYS A 1 373 ? 5.928 7.536 -0.556 1.00 90.88 373 LYS A O 1
ATOM 2580 N N . ALA A 1 374 ? 7.642 6.108 -0.602 1.00 90.50 374 ALA A N 1
ATOM 2581 C CA . ALA A 1 374 ? 6.866 4.985 -0.080 1.00 90.50 374 ALA A CA 1
ATOM 2582 C C . ALA A 1 374 ? 6.493 5.181 1.407 1.00 90.50 374 ALA A C 1
ATOM 2584 O O . ALA A 1 374 ? 5.391 4.813 1.817 1.00 90.50 374 ALA A O 1
ATOM 2585 N N . GLN A 1 375 ? 7.374 5.790 2.208 1.00 88.31 375 GLN A N 1
ATOM 2586 C CA . GLN A 1 375 ? 7.107 6.111 3.615 1.00 88.31 375 GLN A CA 1
ATOM 2587 C C . GLN A 1 375 ? 6.023 7.190 3.739 1.00 88.31 375 GLN A C 1
ATOM 2589 O O . GLN A 1 375 ? 5.077 6.999 4.496 1.00 88.31 375 GLN A O 1
ATOM 2594 N N . GLU A 1 376 ? 6.089 8.248 2.927 1.00 85.94 376 GLU A N 1
ATOM 2595 C CA . GLU A 1 376 ? 5.074 9.316 2.856 1.00 85.94 376 GLU A CA 1
ATOM 2596 C C . GLU A 1 376 ? 3.674 8.778 2.491 1.00 85.94 376 GLU A C 1
ATOM 2598 O O . GLU A 1 376 ? 2.668 9.170 3.086 1.00 85.94 376 GLU A O 1
ATOM 2603 N N . LEU A 1 377 ? 3.595 7.814 1.563 1.00 86.12 377 LEU A N 1
ATOM 2604 C CA . LEU A 1 377 ? 2.340 7.139 1.196 1.00 86.12 377 LEU A CA 1
ATOM 2605 C C . LEU A 1 377 ? 1.819 6.153 2.264 1.00 86.12 377 LEU A C 1
ATOM 2607 O O . LEU A 1 377 ? 0.671 5.698 2.177 1.00 86.12 377 LEU A O 1
ATOM 2611 N N . GLY A 1 378 ? 2.641 5.790 3.254 1.00 87.25 378 GLY A N 1
ATOM 2612 C CA . GLY A 1 378 ? 2.311 4.803 4.283 1.00 87.25 378 GLY A CA 1
ATOM 2613 C C . GLY A 1 378 ? 2.095 3.389 3.731 1.00 87.25 378 GLY A C 1
ATOM 2614 O O . GLY A 1 378 ? 1.165 2.701 4.158 1.00 87.25 378 GLY A O 1
ATOM 2615 N N . VAL A 1 379 ? 2.881 2.974 2.731 1.00 93.25 379 VAL A N 1
ATOM 2616 C CA . VAL A 1 379 ? 2.810 1.618 2.147 1.00 93.25 379 VAL A CA 1
ATOM 2617 C C . VAL A 1 379 ? 3.728 0.628 2.879 1.00 93.25 379 VAL A C 1
ATOM 2619 O O . VAL A 1 379 ? 4.712 1.017 3.501 1.00 93.25 379 VAL A O 1
ATOM 2622 N N . ASP A 1 380 ? 3.437 -0.671 2.790 1.00 95.44 380 ASP A N 1
ATOM 2623 C CA . ASP A 1 380 ? 4.170 -1.736 3.490 1.00 95.44 380 ASP A CA 1
ATOM 2624 C C . ASP A 1 380 ? 5.515 -2.093 2.821 1.00 95.44 380 ASP A C 1
ATOM 2626 O O . ASP A 1 380 ? 6.414 -2.658 3.455 1.00 95.44 380 ASP A O 1
ATOM 2630 N N . GLY A 1 381 ? 5.698 -1.729 1.548 1.00 95.94 381 GLY A N 1
ATOM 2631 C CA . GLY A 1 381 ? 6.961 -1.897 0.834 1.00 95.94 381 GLY A CA 1
ATOM 2632 C C . GLY A 1 381 ? 6.999 -1.248 -0.548 1.00 95.94 381 GLY A C 1
ATOM 2633 O O . GLY A 1 381 ? 6.033 -0.644 -1.013 1.00 95.94 381 GLY A O 1
ATOM 2634 N N . VAL A 1 382 ? 8.138 -1.393 -1.221 1.00 97.44 382 VAL A N 1
ATOM 2635 C CA . VAL A 1 382 ? 8.418 -0.832 -2.542 1.00 97.44 382 VAL A CA 1
ATOM 2636 C C . VAL A 1 382 ? 9.051 -1.867 -3.475 1.00 97.44 382 VAL A C 1
ATOM 2638 O O . VAL A 1 382 ? 10.044 -2.526 -3.151 1.00 97.44 382 VAL A O 1
ATOM 2641 N N . PHE A 1 383 ? 8.475 -1.978 -4.669 1.00 98.12 383 PHE A N 1
ATOM 2642 C CA . PHE A 1 383 ? 9.065 -2.641 -5.822 1.00 98.12 383 PHE A CA 1
ATOM 2643 C C . PHE A 1 383 ? 9.963 -1.649 -6.570 1.00 98.12 383 PHE A C 1
ATOM 2645 O O . PHE A 1 383 ? 9.489 -0.633 -7.074 1.00 98.12 383 PHE A O 1
ATOM 2652 N N . VAL A 1 384 ? 11.263 -1.930 -6.654 1.00 98.00 384 VAL A N 1
ATOM 2653 C CA . VAL A 1 384 ? 12.239 -1.075 -7.347 1.00 98.00 384 VAL A CA 1
ATOM 2654 C C . VAL A 1 384 ? 12.756 -1.795 -8.583 1.00 98.00 384 VAL A C 1
ATOM 2656 O O . VAL A 1 384 ? 13.366 -2.859 -8.471 1.00 98.00 384 VAL A O 1
ATOM 2659 N N . PHE A 1 385 ? 12.543 -1.199 -9.754 1.00 98.25 385 PHE A N 1
ATOM 2660 C CA . PHE A 1 385 ? 13.254 -1.575 -10.971 1.00 98.25 385 PHE A CA 1
ATOM 2661 C C . PHE A 1 385 ? 14.572 -0.806 -11.045 1.00 98.25 385 PHE A C 1
ATOM 2663 O O . PHE A 1 385 ? 14.551 0.411 -11.194 1.00 98.25 385 PHE A O 1
ATOM 2670 N N . ASP A 1 386 ? 15.707 -1.497 -10.984 1.00 97.50 386 ASP A N 1
ATOM 2671 C CA . ASP A 1 386 ? 16.977 -0.943 -11.452 1.00 97.50 386 ASP A CA 1
ATOM 2672 C C . ASP A 1 386 ? 17.022 -1.124 -12.975 1.00 97.50 386 ASP A C 1
ATOM 2674 O O . ASP A 1 386 ? 16.963 -2.261 -13.452 1.00 97.50 386 ASP A O 1
ATOM 2678 N N . VAL A 1 387 ? 17.082 -0.025 -13.729 1.00 97.31 387 VAL A N 1
ATOM 2679 C CA . VAL A 1 387 ? 17.112 -0.012 -15.201 1.00 97.31 387 VAL A CA 1
ATOM 2680 C C . VAL A 1 387 ? 18.360 0.725 -15.667 1.00 97.31 387 VAL A C 1
ATOM 2682 O O . VAL A 1 387 ? 18.439 1.946 -15.563 1.00 97.31 387 VAL A O 1
ATOM 2685 N N . GLU A 1 388 ? 19.316 -0.010 -16.224 1.00 97.19 388 GLU A N 1
ATOM 2686 C CA . GLU A 1 388 ? 20.570 0.521 -16.757 1.00 97.19 388 GLU A CA 1
ATOM 2687 C C . GLU A 1 388 ? 20.539 0.455 -18.291 1.00 97.19 388 GLU A C 1
ATOM 2689 O O . GLU A 1 388 ? 20.493 -0.630 -18.874 1.00 97.19 388 GLU A O 1
ATOM 2694 N N . ALA A 1 389 ? 20.526 1.608 -18.969 1.00 95.69 389 ALA A N 1
ATOM 2695 C CA . ALA A 1 389 ? 20.306 1.695 -20.416 1.00 95.69 389 ALA A CA 1
ATOM 2696 C C . ALA A 1 389 ? 21.468 2.390 -21.147 1.00 95.69 389 ALA A C 1
ATOM 2698 O O . ALA A 1 389 ? 21.583 3.618 -21.173 1.00 95.69 389 ALA A O 1
ATOM 2699 N N . THR A 1 390 ? 22.315 1.596 -21.810 1.00 94.81 390 THR A N 1
ATOM 2700 C CA . THR A 1 390 ? 23.533 2.058 -22.494 1.00 94.81 390 THR A CA 1
ATOM 2701 C C . THR A 1 390 ? 23.431 1.918 -24.025 1.00 94.81 390 THR A C 1
ATOM 2703 O O . THR A 1 390 ? 23.354 0.800 -24.544 1.00 94.81 390 THR A O 1
ATOM 2706 N N . PRO A 1 391 ? 23.497 3.025 -24.796 1.00 92.94 391 PRO A N 1
ATOM 2707 C CA . PRO A 1 391 ? 23.488 2.984 -26.257 1.00 92.94 391 PRO A CA 1
ATOM 2708 C C . PRO A 1 391 ? 24.863 2.608 -26.833 1.00 92.94 391 PRO A C 1
ATOM 2710 O O . PRO A 1 391 ? 25.877 3.276 -26.605 1.00 92.94 391 PRO A O 1
ATOM 2713 N N . ASN A 1 392 ? 24.904 1.566 -27.663 1.00 90.31 392 ASN A N 1
ATOM 2714 C CA . ASN A 1 392 ? 26.107 1.146 -28.369 1.00 90.31 392 ASN A CA 1
ATOM 2715 C C . ASN A 1 392 ? 26.411 2.094 -29.541 1.00 90.31 392 ASN A C 1
ATOM 2717 O O . ASN A 1 392 ? 25.793 2.019 -30.604 1.00 90.31 392 ASN A O 1
ATOM 2721 N N . ARG A 1 393 ? 27.425 2.952 -29.373 1.00 85.94 393 ARG A N 1
ATOM 2722 C CA . ARG A 1 393 ? 27.821 3.981 -30.358 1.00 85.94 393 ARG A CA 1
ATOM 2723 C C . ARG A 1 393 ? 28.136 3.459 -31.768 1.00 85.94 393 ARG A C 1
ATOM 2725 O O . ARG A 1 393 ? 28.132 4.257 -32.698 1.00 85.94 393 ARG A O 1
ATOM 2732 N N . ARG A 1 394 ? 28.441 2.165 -31.941 1.00 87.12 394 ARG A N 1
ATOM 2733 C CA . ARG A 1 394 ? 28.771 1.567 -33.250 1.00 87.12 394 ARG A CA 1
ATOM 2734 C C . ARG A 1 394 ? 27.550 1.007 -33.980 1.00 87.12 394 ARG A C 1
ATOM 2736 O O . ARG A 1 394 ? 27.554 0.977 -35.205 1.00 87.12 394 ARG A O 1
ATOM 2743 N N . THR A 1 395 ? 26.549 0.514 -33.252 1.00 87.12 395 THR A N 1
ATOM 2744 C CA . THR A 1 395 ? 25.397 -0.197 -33.836 1.00 87.12 395 THR A CA 1
ATOM 2745 C C . THR A 1 395 ? 24.065 0.522 -33.648 1.00 87.12 395 THR A C 1
ATOM 2747 O O . THR A 1 395 ? 23.086 0.114 -34.258 1.00 87.12 395 THR A O 1
ATOM 2750 N N . GLY A 1 396 ? 23.996 1.549 -32.794 1.00 86.25 396 GLY A N 1
ATOM 2751 C CA . GLY A 1 396 ? 22.747 2.225 -32.418 1.00 86.25 396 GLY A CA 1
ATOM 2752 C C . GLY A 1 396 ? 21.845 1.415 -31.476 1.00 86.25 396 GLY A C 1
ATOM 2753 O O . GLY A 1 396 ? 20.866 1.949 -30.968 1.00 86.25 396 GLY A O 1
ATOM 2754 N N . ILE A 1 397 ? 22.190 0.150 -31.216 1.00 92.31 397 ILE A N 1
ATOM 2755 C CA . ILE A 1 397 ? 21.443 -0.763 -30.344 1.00 92.31 397 ILE A CA 1
ATOM 2756 C C . ILE A 1 397 ? 21.601 -0.321 -28.893 1.00 92.31 397 ILE A C 1
ATOM 2758 O O . ILE A 1 397 ? 22.710 -0.016 -28.447 1.00 92.31 397 ILE A O 1
ATOM 2762 N N . ILE A 1 398 ? 20.500 -0.317 -28.154 1.00 94.75 398 ILE A N 1
ATOM 2763 C CA . ILE A 1 398 ? 20.456 0.036 -26.740 1.00 94.75 398 ILE A CA 1
ATOM 2764 C C . ILE A 1 398 ? 20.480 -1.261 -25.939 1.00 94.75 398 ILE A C 1
ATOM 2766 O O . ILE A 1 398 ? 19.557 -2.073 -26.026 1.00 94.75 398 ILE A O 1
ATOM 2770 N N . ASN A 1 399 ? 21.544 -1.455 -25.165 1.00 94.56 399 ASN A N 1
ATOM 2771 C CA . ASN A 1 399 ? 21.592 -2.500 -24.154 1.00 94.56 399 ASN A CA 1
ATOM 2772 C C . ASN A 1 399 ? 20.845 -1.975 -22.927 1.00 94.56 399 ASN A C 1
ATOM 2774 O O . ASN A 1 399 ? 21.229 -0.942 -22.383 1.00 94.56 399 ASN A O 1
ATOM 2778 N N . ASN A 1 400 ? 19.790 -2.671 -22.521 1.00 96.19 400 ASN A N 1
ATOM 2779 C CA . ASN A 1 400 ? 19.034 -2.402 -21.307 1.00 96.19 400 ASN A CA 1
ATOM 2780 C C . ASN A 1 400 ? 19.169 -3.616 -20.393 1.00 96.19 400 ASN A C 1
ATOM 2782 O O . ASN A 1 400 ? 18.720 -4.706 -20.761 1.00 96.19 400 ASN A O 1
ATOM 2786 N N . GLU A 1 401 ? 19.794 -3.417 -19.238 1.00 97.31 401 GLU A N 1
ATOM 2787 C CA . GLU A 1 401 ? 19.754 -4.358 -18.128 1.00 97.31 401 GLU A CA 1
ATOM 2788 C C . GLU A 1 401 ? 18.686 -3.900 -17.137 1.00 97.31 401 GLU A C 1
ATOM 2790 O O . GLU A 1 401 ? 18.766 -2.804 -16.585 1.00 97.31 401 GLU A O 1
ATOM 2795 N N . THR A 1 402 ? 17.689 -4.748 -16.894 1.00 97.69 402 THR A N 1
ATOM 2796 C CA . THR A 1 402 ? 16.652 -4.503 -15.889 1.00 97.69 402 THR A CA 1
ATOM 2797 C C . THR A 1 402 ? 16.741 -5.542 -14.772 1.00 97.69 402 THR A C 1
ATOM 2799 O O . THR A 1 402 ? 16.914 -6.737 -15.029 1.00 97.69 402 THR A O 1
ATOM 2802 N N . ARG A 1 403 ? 16.566 -5.109 -13.522 1.00 97.50 403 ARG A N 1
ATOM 2803 C CA . ARG A 1 403 ? 16.366 -5.975 -12.353 1.00 97.50 403 ARG A CA 1
ATOM 2804 C C . ARG A 1 403 ? 15.220 -5.447 -11.500 1.00 97.50 403 ARG A C 1
ATOM 2806 O O . ARG A 1 403 ? 15.187 -4.261 -11.207 1.00 97.50 403 ARG A O 1
ATOM 2813 N N . LEU A 1 404 ? 14.332 -6.323 -11.042 1.00 98.31 404 LEU A N 1
ATOM 2814 C CA . LEU A 1 404 ? 13.282 -5.980 -10.084 1.00 98.31 404 LEU A CA 1
ATOM 2815 C C . LEU A 1 404 ? 13.678 -6.436 -8.673 1.00 98.31 404 LEU A C 1
ATOM 2817 O O . LEU A 1 404 ? 14.192 -7.542 -8.491 1.00 98.31 404 LEU A O 1
ATOM 2821 N N . ARG A 1 405 ? 13.433 -5.591 -7.671 1.00 97.75 405 ARG A N 1
ATOM 2822 C CA . ARG A 1 405 ? 13.678 -5.843 -6.243 1.00 97.75 405 ARG A CA 1
ATOM 2823 C C . ARG A 1 405 ? 12.432 -5.536 -5.425 1.00 97.75 405 ARG A C 1
ATOM 2825 O O . ARG A 1 405 ? 11.722 -4.593 -5.751 1.00 97.75 405 ARG A O 1
ATOM 2832 N N . LEU A 1 406 ? 12.221 -6.274 -4.340 1.00 97.62 406 LEU A N 1
ATOM 2833 C CA . LEU A 1 406 ? 11.205 -5.984 -3.329 1.00 97.62 406 LEU A CA 1
ATOM 2834 C C . LEU A 1 406 ? 11.879 -5.658 -1.995 1.00 97.62 406 LEU A C 1
ATOM 2836 O O . LEU A 1 406 ? 12.639 -6.473 -1.459 1.00 97.62 406 LEU A O 1
ATOM 2840 N N . VAL A 1 407 ? 11.588 -4.471 -1.467 1.00 95.75 407 VAL A N 1
ATOM 2841 C CA . VAL A 1 407 ? 12.098 -3.969 -0.187 1.00 95.75 407 VAL A CA 1
ATOM 2842 C C . VAL A 1 407 ? 10.912 -3.536 0.672 1.00 95.75 407 VAL A C 1
ATOM 2844 O O . VAL A 1 407 ? 10.073 -2.767 0.218 1.00 95.75 407 VAL A O 1
ATOM 2847 N N . LEU A 1 408 ? 10.820 -4.036 1.900 1.00 94.88 408 LEU A N 1
ATOM 2848 C CA . LEU A 1 408 ? 9.807 -3.627 2.874 1.00 94.88 408 LEU A CA 1
ATOM 2849 C C . LEU A 1 408 ? 10.108 -2.224 3.412 1.00 94.88 408 LEU A C 1
ATOM 2851 O O . LEU A 1 408 ? 11.247 -1.758 3.369 1.00 94.88 408 LEU A O 1
ATOM 2855 N N . ILE A 1 409 ? 9.097 -1.557 3.966 1.00 91.38 409 ILE A N 1
ATOM 2856 C CA . ILE A 1 409 ? 9.212 -0.161 4.415 1.00 91.38 409 ILE A CA 1
ATOM 2857 C C . ILE A 1 409 ? 10.226 0.052 5.556 1.00 91.38 409 ILE A C 1
ATOM 2859 O O . ILE A 1 409 ? 10.786 1.136 5.715 1.00 91.38 409 ILE A O 1
ATOM 2863 N N . ASN A 1 410 ? 10.523 -1.018 6.301 1.00 86.75 410 ASN A N 1
ATOM 2864 C CA . ASN A 1 410 ? 11.562 -1.095 7.332 1.00 86.75 410 ASN A CA 1
ATOM 2865 C C . ASN A 1 410 ? 12.992 -1.304 6.769 1.00 86.75 410 ASN A C 1
ATOM 2867 O O . ASN A 1 410 ? 13.932 -1.495 7.538 1.00 86.75 410 ASN A O 1
ATOM 2871 N N . GLY A 1 411 ? 13.161 -1.318 5.442 1.00 87.81 411 GLY A N 1
ATOM 2872 C CA . GLY A 1 411 ? 14.433 -1.536 4.750 1.00 87.81 411 GLY A CA 1
ATOM 2873 C C . GLY A 1 411 ? 14.814 -3.004 4.507 1.00 87.81 411 GLY A C 1
ATOM 2874 O O . GLY A 1 411 ? 15.824 -3.259 3.849 1.00 87.81 411 GLY A O 1
ATOM 2875 N N . GLN A 1 412 ? 14.035 -3.983 4.984 1.00 90.94 412 GLN A N 1
ATOM 2876 C CA . GLN A 1 412 ? 14.304 -5.406 4.749 1.00 90.94 412 GLN A CA 1
ATOM 2877 C C . GLN A 1 412 ? 14.093 -5.768 3.271 1.00 90.94 412 GLN A C 1
ATOM 2879 O O . GLN A 1 412 ? 13.001 -5.622 2.726 1.00 90.94 412 GLN A O 1
ATOM 2884 N N . ALA A 1 413 ? 15.126 -6.302 2.618 1.00 94.56 413 ALA A N 1
ATOM 2885 C CA . ALA A 1 413 ? 15.007 -6.864 1.276 1.00 94.56 413 ALA A CA 1
ATOM 2886 C C . ALA A 1 413 ? 14.404 -8.280 1.333 1.00 94.56 413 ALA A C 1
ATOM 2888 O O . ALA A 1 413 ? 14.978 -9.165 1.963 1.00 94.56 413 ALA A O 1
ATOM 2889 N N . VAL A 1 414 ? 13.283 -8.496 0.639 1.00 95.75 414 VAL A N 1
ATOM 2890 C CA . VAL A 1 414 ? 12.595 -9.802 0.546 1.00 95.75 414 VAL A CA 1
ATOM 2891 C C . VAL A 1 414 ? 13.210 -10.642 -0.572 1.00 95.75 414 VAL A C 1
ATOM 2893 O O . VAL A 1 414 ? 13.561 -11.815 -0.421 1.00 95.75 414 VAL A O 1
ATOM 2896 N N . GLY A 1 415 ? 13.385 -10.027 -1.740 1.00 96.25 415 GLY A N 1
ATOM 2897 C CA . GLY A 1 415 ? 13.855 -10.727 -2.923 1.00 96.25 415 GLY A CA 1
ATOM 2898 C C . GLY A 1 415 ? 14.200 -9.799 -4.073 1.00 96.25 415 GLY A C 1
ATOM 2899 O O . GLY A 1 415 ? 13.948 -8.594 -4.047 1.00 96.25 415 GLY A O 1
ATOM 2900 N N . ALA A 1 416 ? 14.793 -10.394 -5.100 1.00 97.50 416 ALA A N 1
ATOM 2901 C CA . ALA A 1 416 ? 15.094 -9.730 -6.352 1.00 97.50 416 ALA A CA 1
ATOM 2902 C C . ALA A 1 416 ? 15.188 -10.750 -7.488 1.00 97.50 416 ALA A C 1
ATOM 2904 O O . ALA A 1 416 ? 15.616 -11.885 -7.267 1.00 97.50 416 ALA A O 1
ATOM 2905 N N . THR A 1 417 ? 14.873 -10.323 -8.707 1.00 98.00 417 THR A N 1
ATOM 2906 C CA . THR A 1 417 ? 15.153 -11.095 -9.922 1.00 98.00 417 THR A CA 1
ATOM 2907 C C . THR A 1 417 ? 16.665 -11.171 -10.179 1.00 98.00 417 THR A C 1
ATOM 2909 O O . THR A 1 417 ? 17.466 -10.429 -9.585 1.00 98.00 417 THR A O 1
ATOM 2912 N N . SER A 1 418 ? 17.084 -12.027 -11.115 1.00 96.19 418 SER A N 1
ATOM 2913 C CA . SER A 1 418 ? 18.349 -11.811 -11.821 1.00 96.19 418 SER A CA 1
ATOM 2914 C C . SER A 1 418 ? 18.284 -10.503 -12.617 1.00 96.19 418 SER A C 1
ATOM 2916 O O . SER A 1 418 ? 17.201 -9.967 -12.873 1.00 96.19 418 SER A O 1
ATOM 2918 N N . ARG A 1 419 ? 19.445 -9.987 -13.030 1.00 96.88 419 ARG A N 1
ATOM 2919 C CA . ARG A 1 419 ? 19.481 -9.025 -14.137 1.00 96.88 419 ARG A CA 1
ATOM 2920 C C . ARG A 1 419 ? 18.984 -9.731 -15.401 1.00 96.88 419 ARG A C 1
ATOM 2922 O O . ARG A 1 419 ? 19.239 -10.925 -15.579 1.00 96.88 419 ARG A O 1
ATOM 2929 N N . LEU A 1 420 ? 18.234 -9.006 -16.217 1.00 96.62 420 LEU A N 1
ATOM 2930 C CA . LEU A 1 420 ? 17.715 -9.437 -17.508 1.00 96.62 420 LEU A CA 1
ATOM 2931 C C . LEU A 1 420 ? 18.165 -8.425 -18.557 1.00 96.62 420 LEU A C 1
ATOM 2933 O O . LEU A 1 420 ? 17.938 -7.230 -18.379 1.00 96.62 420 LEU A O 1
ATOM 2937 N N . THR A 1 421 ? 18.766 -8.897 -19.646 1.00 96.81 421 THR A N 1
ATOM 2938 C CA . THR A 1 421 ? 19.243 -8.029 -20.729 1.00 96.81 421 THR A CA 1
ATOM 2939 C C . THR A 1 421 ? 18.294 -8.109 -21.919 1.00 96.81 421 THR A C 1
ATOM 2941 O O . THR A 1 421 ? 18.086 -9.187 -22.485 1.00 96.81 421 THR A O 1
ATOM 2944 N N . ASN A 1 422 ? 17.760 -6.971 -22.362 1.00 95.25 422 ASN A N 1
ATOM 2945 C CA . ASN A 1 422 ? 16.832 -6.898 -23.499 1.00 95.25 422 ASN A CA 1
ATOM 2946 C C . ASN A 1 422 ? 17.365 -7.609 -24.765 1.00 95.25 422 ASN A C 1
ATOM 2948 O O . ASN A 1 422 ? 16.657 -8.400 -25.387 1.00 95.25 422 ASN A O 1
ATOM 2952 N N . THR A 1 423 ? 18.635 -7.383 -25.115 1.00 94.94 423 THR A N 1
ATOM 2953 C CA . THR A 1 423 ? 19.268 -7.942 -26.316 1.00 94.94 423 THR A CA 1
ATOM 2954 C C . THR A 1 423 ? 19.564 -9.435 -26.204 1.00 94.94 423 THR A C 1
ATOM 2956 O O . THR A 1 423 ? 19.654 -10.108 -27.231 1.00 94.94 423 THR A O 1
ATOM 2959 N N . GLU A 1 424 ? 19.716 -9.975 -24.995 1.00 94.19 424 GLU A N 1
ATOM 2960 C CA . GLU A 1 424 ? 19.917 -11.411 -24.777 1.00 94.19 424 GLU A CA 1
ATOM 2961 C C . GLU A 1 424 ? 18.589 -12.154 -24.910 1.00 94.19 424 GLU A C 1
ATOM 2963 O O . GLU A 1 424 ? 18.516 -13.123 -25.665 1.00 94.19 424 GLU A O 1
ATOM 2968 N N . ILE A 1 425 ? 17.525 -11.621 -24.301 1.00 94.19 425 ILE A N 1
ATOM 2969 C CA . ILE A 1 425 ? 16.153 -12.130 -24.432 1.00 94.19 425 ILE A CA 1
ATOM 2970 C C . ILE A 1 425 ? 15.696 -12.104 -25.895 1.00 94.19 425 ILE A C 1
ATOM 2972 O O . ILE A 1 425 ? 15.210 -13.116 -26.402 1.00 94.19 425 ILE A O 1
ATOM 2976 N N . GLU A 1 426 ? 15.904 -10.997 -26.617 1.00 93.94 426 GLU A N 1
ATOM 2977 C CA . GLU A 1 426 ? 15.549 -10.921 -28.039 1.00 93.94 426 GLU A CA 1
ATOM 2978 C C . GLU A 1 426 ? 16.334 -11.946 -28.875 1.00 93.94 426 GLU A C 1
ATOM 2980 O O . GLU A 1 426 ? 15.756 -12.656 -29.698 1.00 93.94 426 GLU A O 1
ATOM 2985 N N . ARG A 1 427 ? 17.646 -12.094 -28.643 1.00 93.81 427 ARG A N 1
ATOM 2986 C CA . ARG A 1 427 ? 18.459 -13.100 -29.348 1.00 93.81 427 ARG A CA 1
ATOM 2987 C C . ARG A 1 427 ? 18.042 -14.527 -29.013 1.00 93.81 427 ARG A C 1
ATOM 2989 O O . ARG A 1 427 ? 18.081 -15.368 -29.907 1.00 93.81 427 ARG A O 1
ATOM 2996 N N . ALA A 1 428 ? 17.659 -14.815 -27.770 1.00 92.75 428 ALA A N 1
ATOM 2997 C CA . ALA A 1 428 ? 17.142 -16.122 -27.380 1.00 92.75 428 ALA A CA 1
ATOM 2998 C C . ALA A 1 428 ? 15.827 -16.428 -28.114 1.00 92.75 428 ALA A C 1
ATOM 3000 O O . ALA A 1 428 ? 15.676 -17.519 -28.665 1.00 92.75 428 ALA A O 1
ATOM 3001 N N . ARG A 1 429 ? 14.922 -15.442 -28.222 1.00 93.69 429 ARG A N 1
ATOM 3002 C CA . ARG A 1 429 ? 13.673 -15.551 -28.999 1.00 93.69 429 ARG A CA 1
ATOM 3003 C C . ARG A 1 429 ? 13.952 -15.799 -30.482 1.00 93.69 429 ARG A C 1
ATOM 3005 O O . ARG A 1 429 ? 13.457 -16.776 -31.034 1.00 93.69 429 ARG A O 1
ATOM 3012 N N . LEU A 1 430 ? 14.824 -15.001 -31.103 1.00 93.19 430 LEU A N 1
ATOM 3013 C CA . LEU A 1 430 ? 15.212 -15.151 -32.515 1.00 93.19 430 LEU A CA 1
ATOM 3014 C C . LEU A 1 430 ? 15.924 -16.478 -32.833 1.00 93.19 430 LEU A C 1
ATOM 3016 O O . LEU A 1 430 ? 15.895 -16.928 -33.975 1.00 93.19 430 LEU A O 1
ATOM 3020 N N . ARG A 1 431 ? 16.572 -17.107 -31.845 1.00 93.81 431 ARG A N 1
ATOM 3021 C CA . ARG A 1 431 ? 17.224 -18.423 -31.980 1.00 93.81 431 ARG A CA 1
ATOM 3022 C C . ARG A 1 431 ? 16.307 -19.604 -31.650 1.00 93.81 431 ARG A C 1
ATOM 3024 O O . ARG A 1 431 ? 16.748 -20.740 -31.787 1.00 93.81 431 ARG A O 1
ATOM 3031 N N . GLY A 1 432 ? 15.082 -19.362 -31.176 1.00 92.62 432 GLY A N 1
ATOM 3032 C CA . GLY A 1 432 ? 14.209 -20.415 -30.647 1.00 92.62 432 GLY A CA 1
ATOM 3033 C C . GLY A 1 432 ? 14.739 -21.072 -29.363 1.00 92.62 432 GLY A C 1
ATOM 3034 O O . GLY A 1 432 ? 14.330 -22.179 -29.036 1.00 92.62 432 GLY A O 1
ATOM 3035 N N . THR A 1 433 ? 15.656 -20.414 -28.645 1.00 92.44 433 THR A N 1
ATOM 3036 C CA . THR A 1 433 ? 16.238 -20.893 -27.376 1.00 92.44 433 THR A CA 1
ATOM 3037 C C . THR A 1 433 ? 15.699 -20.141 -26.158 1.00 92.44 433 THR A C 1
ATOM 3039 O O . THR A 1 433 ? 16.251 -20.271 -25.068 1.00 92.44 433 THR A O 1
ATOM 3042 N N . TYR A 1 434 ? 14.670 -19.308 -26.338 1.00 91.81 434 TYR A N 1
ATOM 3043 C CA . TYR A 1 434 ? 13.970 -18.657 -25.235 1.00 91.81 434 TYR A CA 1
ATOM 3044 C C . TYR A 1 434 ? 13.233 -19.702 -24.391 1.00 91.81 434 TYR A C 1
ATOM 3046 O O . TYR A 1 434 ? 12.684 -20.669 -24.912 1.00 91.81 434 TYR A O 1
ATOM 3054 N N . ASN A 1 435 ? 13.278 -19.508 -23.081 1.00 91.69 435 ASN A N 1
ATOM 3055 C CA . ASN A 1 435 ? 12.957 -20.500 -22.060 1.00 91.69 435 ASN A CA 1
ATOM 3056 C C . ASN A 1 435 ? 12.129 -19.877 -20.919 1.00 91.69 435 ASN A C 1
ATOM 3058 O O . ASN A 1 435 ? 12.237 -20.330 -19.780 1.00 91.69 435 ASN A O 1
ATOM 3062 N N . ASP A 1 436 ? 11.382 -18.809 -21.204 1.00 92.50 436 ASP A N 1
ATOM 3063 C CA . ASP A 1 436 ? 10.520 -18.095 -20.250 1.00 92.50 436 ASP A CA 1
ATOM 3064 C C . ASP A 1 436 ? 11.279 -17.502 -19.047 1.00 92.50 436 ASP A C 1
ATOM 3066 O O . ASP A 1 436 ? 10.780 -17.409 -17.928 1.00 92.50 436 ASP A O 1
ATOM 3070 N N . GLU A 1 437 ? 12.519 -17.067 -19.291 1.00 92.25 437 GLU A N 1
ATOM 3071 C CA . GLU A 1 437 ? 13.421 -16.450 -18.309 1.00 92.25 437 GLU A CA 1
ATOM 3072 C C . GLU A 1 437 ? 12.831 -15.230 -17.582 1.00 92.25 437 GLU A C 1
ATOM 3074 O O . GLU A 1 437 ? 13.186 -14.996 -16.424 1.00 92.25 437 GLU A O 1
ATOM 3079 N N . VAL A 1 438 ? 11.939 -14.467 -18.227 1.00 93.94 438 VAL A N 1
ATOM 3080 C CA . VAL A 1 438 ? 11.240 -13.316 -17.621 1.00 93.94 438 VAL A CA 1
ATOM 3081 C C . VAL A 1 438 ? 10.247 -13.794 -16.559 1.00 93.94 438 VAL A C 1
ATOM 3083 O O . VAL A 1 438 ? 10.319 -13.361 -15.410 1.00 93.94 438 VAL A O 1
ATOM 3086 N N . GLU A 1 439 ? 9.376 -14.731 -16.933 1.00 94.94 439 GLU A N 1
ATOM 3087 C CA . GLU A 1 439 ? 8.342 -15.326 -16.078 1.00 94.94 439 GLU A CA 1
ATOM 3088 C C . GLU A 1 439 ? 8.979 -16.044 -14.887 1.00 94.94 439 GLU A C 1
ATOM 3090 O O . GLU A 1 439 ? 8.824 -15.612 -13.749 1.00 94.94 439 GLU A O 1
ATOM 3095 N N . LYS A 1 440 ? 9.902 -16.978 -15.150 1.00 96.00 440 LYS A N 1
ATOM 3096 C CA . LYS A 1 440 ? 10.659 -17.702 -14.115 1.00 96.00 440 LYS A CA 1
ATOM 3097 C C . LYS A 1 440 ? 11.416 -16.797 -13.147 1.00 96.00 440 LYS A C 1
ATOM 3099 O O . LYS A 1 440 ? 11.784 -17.237 -12.058 1.00 96.00 440 LYS A O 1
ATOM 3104 N N . ASN A 1 441 ? 11.769 -15.572 -13.536 1.00 95.50 441 ASN A N 1
ATOM 3105 C CA . ASN A 1 441 ? 12.380 -14.608 -12.623 1.00 95.50 441 ASN A CA 1
ATOM 3106 C C . ASN A 1 441 ? 11.356 -13.946 -11.708 1.00 95.50 441 ASN A C 1
ATOM 3108 O O . ASN A 1 441 ? 11.633 -13.798 -10.517 1.00 95.50 441 ASN A O 1
ATOM 3112 N N . ILE A 1 442 ? 10.197 -13.575 -12.247 1.00 96.44 442 ILE A N 1
ATOM 3113 C CA . ILE A 1 442 ? 9.133 -12.956 -11.469 1.00 96.44 442 ILE A CA 1
ATOM 3114 C C . ILE A 1 442 ? 8.466 -13.972 -10.533 1.00 96.44 442 ILE A C 1
ATOM 3116 O O . ILE A 1 442 ? 8.316 -13.667 -9.352 1.00 96.44 442 ILE A O 1
ATOM 3120 N N . ASP A 1 443 ? 8.227 -15.207 -10.984 1.00 96.94 443 ASP A N 1
ATOM 3121 C CA . ASP A 1 443 ? 7.654 -16.289 -10.171 1.00 96.94 443 ASP A CA 1
ATOM 3122 C C . ASP A 1 443 ? 8.503 -16.557 -8.922 1.00 96.94 443 ASP A C 1
ATOM 3124 O O . ASP A 1 443 ? 7.991 -16.729 -7.820 1.00 96.94 443 ASP A O 1
ATOM 3128 N N . ARG A 1 444 ? 9.838 -16.540 -9.065 1.00 97.31 444 ARG A N 1
ATOM 3129 C CA . ARG A 1 444 ? 10.778 -16.725 -7.945 1.00 97.31 444 ARG A CA 1
ATOM 3130 C C . ARG A 1 444 ? 10.796 -15.549 -6.968 1.00 97.31 444 ARG A C 1
ATOM 3132 O O . ARG A 1 444 ? 11.091 -15.757 -5.792 1.00 97.31 444 ARG A O 1
ATOM 3139 N N . LEU A 1 445 ? 10.516 -14.330 -7.431 1.00 97.62 445 LEU A N 1
ATOM 3140 C CA . LEU A 1 445 ? 10.341 -13.174 -6.551 1.00 97.62 445 LEU A CA 1
ATOM 3141 C C . LEU A 1 445 ? 9.010 -13.277 -5.799 1.00 97.62 445 LEU A C 1
ATOM 3143 O O . LEU A 1 445 ? 8.969 -13.062 -4.590 1.00 97.62 445 LEU A O 1
ATOM 3147 N N . PHE A 1 446 ? 7.942 -13.642 -6.501 1.00 97.69 446 PHE A N 1
ATOM 3148 C CA . PHE A 1 446 ? 6.604 -13.716 -5.935 1.00 97.69 446 PHE A CA 1
ATOM 3149 C C . PHE A 1 446 ? 6.374 -14.940 -5.040 1.00 97.69 446 PHE A C 1
ATOM 3151 O O . PHE A 1 446 ? 5.686 -14.814 -4.037 1.00 97.69 446 PHE A O 1
ATOM 3158 N N . ALA A 1 447 ? 7.064 -16.060 -5.257 1.00 97.31 447 ALA A N 1
ATOM 3159 C CA . ALA A 1 447 ? 7.086 -17.167 -4.298 1.00 97.31 447 ALA A CA 1
ATOM 3160 C C . ALA A 1 447 ? 7.642 -16.745 -2.919 1.00 97.31 447 ALA A C 1
ATOM 3162 O O . ALA A 1 447 ? 7.180 -17.234 -1.893 1.00 97.31 447 ALA A O 1
ATOM 3163 N N . LYS A 1 448 ? 8.598 -15.801 -2.875 1.00 96.62 448 LYS A N 1
ATOM 3164 C CA . LYS A 1 448 ? 9.066 -15.185 -1.616 1.00 96.62 448 LYS A CA 1
ATOM 3165 C C . LYS A 1 448 ? 8.071 -14.174 -1.057 1.00 96.62 448 LYS A C 1
ATOM 3167 O O . LYS A 1 448 ? 7.965 -14.044 0.155 1.00 96.62 448 LYS A O 1
ATOM 3172 N N . PHE A 1 449 ? 7.358 -13.452 -1.923 1.00 97.00 449 PHE A N 1
ATOM 3173 C CA . PHE A 1 449 ? 6.259 -12.586 -1.496 1.00 97.00 449 PHE A CA 1
ATOM 3174 C C . PHE A 1 449 ? 5.184 -13.405 -0.766 1.00 97.00 449 PHE A C 1
ATOM 3176 O O . PHE A 1 449 ? 4.754 -13.020 0.315 1.00 97.00 449 PHE A O 1
ATOM 3183 N N . ASP A 1 450 ? 4.792 -14.549 -1.324 1.00 96.69 450 ASP A N 1
ATOM 3184 C CA . ASP A 1 450 ? 3.737 -15.400 -0.768 1.00 96.69 450 ASP A CA 1
ATOM 3185 C C . ASP A 1 450 ? 4.121 -16.026 0.585 1.00 96.69 450 ASP A C 1
ATOM 3187 O O . ASP A 1 450 ? 3.264 -16.178 1.453 1.00 96.69 450 ASP A O 1
ATOM 3191 N N . ASP A 1 451 ? 5.405 -16.337 0.785 1.00 94.56 451 ASP A N 1
ATOM 3192 C CA . ASP A 1 451 ? 5.937 -16.903 2.034 1.00 94.56 451 ASP A CA 1
ATOM 3193 C C . ASP A 1 451 ? 6.198 -15.829 3.116 1.00 94.56 451 ASP A C 1
ATOM 3195 O O . ASP A 1 451 ? 5.793 -15.978 4.270 1.00 94.56 451 ASP A O 1
ATOM 3199 N N . GLU A 1 452 ? 6.850 -14.716 2.750 1.00 94.31 452 GLU A N 1
ATOM 3200 C CA . GLU A 1 452 ? 7.368 -13.716 3.701 1.00 94.31 452 GLU A CA 1
ATOM 3201 C C . GLU A 1 452 ? 6.454 -12.483 3.896 1.00 94.31 452 GLU A C 1
ATOM 3203 O O . GLU A 1 452 ? 6.622 -11.748 4.874 1.00 94.31 452 GLU A O 1
ATOM 3208 N N . VAL A 1 453 ? 5.526 -12.200 2.968 1.00 96.50 453 VAL A N 1
ATOM 3209 C CA . VAL A 1 453 ? 4.850 -10.886 2.865 1.00 96.50 453 VAL A CA 1
ATOM 3210 C C . VAL A 1 453 ? 3.325 -10.968 2.812 1.00 96.50 453 VAL A C 1
ATOM 3212 O O . VAL A 1 453 ? 2.676 -10.142 3.454 1.00 96.50 453 VAL A O 1
ATOM 3215 N N . ALA A 1 454 ? 2.756 -11.921 2.067 1.00 96.56 454 ALA A N 1
ATOM 3216 C CA . ALA A 1 454 ? 1.311 -12.072 1.903 1.00 96.56 454 ALA A CA 1
ATOM 3217 C C . ALA A 1 454 ? 0.583 -12.215 3.250 1.00 96.56 454 ALA A C 1
ATOM 3219 O O . ALA A 1 454 ? 1.125 -12.745 4.225 1.00 96.56 454 ALA A O 1
ATOM 3220 N N . VAL A 1 455 ? -0.663 -11.734 3.315 1.00 97.19 455 VAL A N 1
ATOM 3221 C CA . VAL A 1 455 ? -1.421 -11.764 4.569 1.00 97.19 455 VAL A CA 1
ATOM 3222 C C . VAL A 1 455 ? -1.799 -13.191 4.966 1.00 97.19 455 VAL A C 1
ATOM 3224 O O . VAL A 1 455 ? -2.219 -14.003 4.143 1.00 97.19 455 VAL A O 1
ATOM 3227 N N . GLN A 1 456 ? -1.688 -13.488 6.256 1.00 96.69 456 GLN A N 1
ATOM 3228 C CA . GLN A 1 456 ? -1.960 -14.806 6.832 1.00 96.69 456 GLN A CA 1
ATOM 3229 C C . GLN A 1 456 ? -3.157 -14.740 7.797 1.00 96.69 456 GLN A C 1
ATOM 3231 O O . GLN A 1 456 ? -3.527 -13.654 8.251 1.00 96.69 456 GLN A O 1
ATOM 3236 N N . PRO A 1 457 ? -3.801 -15.868 8.154 1.00 96.75 457 PRO A N 1
ATOM 3237 C CA . PRO A 1 457 ? -4.762 -15.892 9.256 1.00 96.75 457 PRO A CA 1
ATOM 3238 C C . PRO A 1 457 ? -4.157 -15.300 10.537 1.00 96.75 457 PRO A C 1
ATOM 3240 O O . PRO A 1 457 ? -2.958 -15.444 10.782 1.00 96.75 457 PRO A O 1
ATOM 3243 N N . LEU A 1 458 ? -4.976 -14.639 11.362 1.00 95.25 458 LEU A N 1
ATOM 3244 C CA . LEU A 1 458 ? -4.499 -14.098 12.636 1.00 95.25 458 LEU A CA 1
ATOM 3245 C C . LEU A 1 458 ? -3.938 -15.232 13.517 1.00 95.25 458 LEU A C 1
ATOM 3247 O O . LEU A 1 458 ? -4.620 -16.245 13.701 1.00 95.25 458 LEU A O 1
ATOM 3251 N N . PRO A 1 459 ? -2.711 -15.098 14.058 1.00 93.69 459 PRO A N 1
ATOM 3252 C CA . PRO A 1 459 ? -2.156 -16.092 14.964 1.00 93.69 459 PRO A CA 1
ATOM 3253 C C . PRO A 1 459 ? -2.925 -16.098 16.289 1.00 93.69 459 PRO A C 1
ATOM 3255 O O . PRO A 1 459 ? -3.572 -15.120 16.662 1.00 93.69 459 PRO A O 1
ATOM 3258 N N . ALA A 1 460 ? -2.806 -17.187 17.049 1.00 91.62 460 ALA A N 1
ATOM 3259 C CA . ALA A 1 460 ? -3.333 -17.232 18.408 1.00 91.62 460 ALA A CA 1
ATOM 3260 C C . ALA A 1 460 ? -2.571 -16.236 19.304 1.00 91.62 460 ALA A C 1
ATOM 3262 O O . ALA A 1 460 ? -1.409 -16.453 19.662 1.00 91.62 460 ALA A O 1
ATOM 3263 N N . PHE A 1 461 ? -3.227 -15.133 19.661 1.00 92.19 461 PHE A N 1
ATOM 3264 C CA . PHE A 1 461 ? -2.696 -14.149 20.597 1.00 92.19 461 PHE A CA 1
ATOM 3265 C C . PHE A 1 461 ? -2.938 -14.564 22.050 1.00 92.19 461 PHE A C 1
ATOM 3267 O O . PHE A 1 461 ? -3.819 -15.361 22.365 1.00 92.19 461 PHE A O 1
ATOM 3274 N N . LYS A 1 462 ? -2.144 -13.976 22.944 1.00 94.56 462 LYS A N 1
ATOM 3275 C CA . LYS A 1 462 ? -2.394 -13.945 24.386 1.00 94.56 462 LYS A CA 1
ATOM 3276 C C . LYS A 1 462 ? -2.586 -12.487 24.821 1.00 94.56 462 LYS A C 1
ATOM 3278 O O . LYS A 1 462 ? -2.069 -11.613 24.116 1.00 94.56 462 LYS A O 1
ATOM 3283 N N . PRO A 1 463 ? -3.237 -12.200 25.961 1.00 95.38 463 PRO A N 1
ATOM 3284 C CA . PRO A 1 463 ? -3.400 -10.832 26.459 1.00 95.38 463 PRO A CA 1
ATOM 3285 C C . PRO A 1 463 ? -2.084 -10.040 26.515 1.00 95.38 463 PRO A C 1
ATOM 3287 O O . PRO A 1 463 ? -2.029 -8.895 26.073 1.00 95.38 463 PRO A O 1
ATOM 3290 N N . GLU A 1 464 ? -0.967 -10.667 26.908 1.00 95.56 464 GLU A N 1
ATOM 3291 C CA . GLU A 1 464 ? 0.333 -9.981 26.991 1.00 95.56 464 GLU A CA 1
ATOM 3292 C C . GLU A 1 464 ? 0.901 -9.599 25.611 1.00 95.56 464 GLU A C 1
ATOM 3294 O O . GLU A 1 464 ? 1.831 -8.796 25.521 1.00 95.56 464 GLU A O 1
ATOM 3299 N N . HIS A 1 465 ? 0.394 -10.186 24.521 1.00 94.56 465 HIS A N 1
ATOM 3300 C CA . HIS A 1 465 ? 0.769 -9.810 23.156 1.00 94.56 465 HIS A CA 1
ATOM 3301 C C . HIS A 1 465 ? 0.037 -8.529 22.743 1.00 94.56 465 HIS A C 1
ATOM 3303 O O . HIS A 1 465 ? 0.679 -7.613 22.231 1.00 94.56 465 HIS A O 1
ATOM 3309 N N . ALA A 1 466 ? -1.267 -8.447 23.029 1.00 95.00 466 ALA A N 1
ATOM 3310 C CA . ALA A 1 466 ? -2.085 -7.257 22.804 1.00 95.00 466 ALA A CA 1
ATOM 3311 C C . ALA A 1 466 ? -1.588 -6.070 23.648 1.00 95.00 466 ALA A C 1
ATOM 3313 O O . ALA A 1 466 ? -1.320 -4.999 23.106 1.00 95.00 466 ALA A O 1
ATOM 3314 N N . GLN A 1 467 ? -1.332 -6.282 24.946 1.00 95.38 467 GLN A N 1
ATOM 3315 C CA . GLN A 1 467 ? -0.780 -5.253 25.840 1.00 95.38 467 GLN A CA 1
ATOM 3316 C C . GLN A 1 467 ? 0.549 -4.682 25.314 1.00 95.38 467 GLN A C 1
ATOM 3318 O O . GLN A 1 467 ? 0.690 -3.467 25.182 1.00 95.38 467 GLN A O 1
ATOM 3323 N N . ARG A 1 468 ? 1.512 -5.543 24.938 1.00 95.94 468 ARG A N 1
ATOM 3324 C CA . ARG A 1 468 ? 2.794 -5.089 24.363 1.00 95.94 468 ARG A CA 1
ATOM 3325 C C . ARG A 1 468 ? 2.625 -4.369 23.025 1.00 95.94 468 ARG A C 1
ATOM 3327 O O . ARG A 1 468 ? 3.404 -3.465 22.736 1.00 95.94 468 ARG A O 1
ATOM 3334 N N . ARG A 1 469 ? 1.639 -4.758 22.208 1.00 95.31 469 ARG A N 1
ATOM 3335 C CA . ARG A 1 469 ? 1.356 -4.118 20.917 1.00 95.31 469 ARG A CA 1
ATOM 3336 C C . ARG A 1 469 ? 0.824 -2.695 21.104 1.00 95.31 469 ARG A C 1
ATOM 3338 O O . ARG A 1 469 ? 1.380 -1.785 20.496 1.00 95.31 469 ARG A O 1
ATOM 3345 N N . ILE A 1 470 ? -0.163 -2.495 21.979 1.00 96.12 470 ILE A N 1
ATOM 3346 C CA . ILE A 1 470 ? -0.694 -1.160 22.300 1.00 96.12 470 ILE A CA 1
ATOM 3347 C C . ILE A 1 470 ? 0.386 -0.277 22.944 1.00 96.12 470 ILE A C 1
ATOM 3349 O O . ILE A 1 470 ? 0.574 0.856 22.516 1.00 96.12 470 ILE A O 1
ATOM 3353 N N . GLN A 1 471 ? 1.175 -0.802 23.888 1.00 95.75 471 GLN A N 1
ATOM 3354 C CA . GLN A 1 471 ? 2.298 -0.061 24.486 1.00 95.75 471 GLN A CA 1
ATOM 3355 C C . GLN A 1 471 ? 3.334 0.393 23.444 1.00 95.75 471 GLN A C 1
ATOM 3357 O O . GLN A 1 471 ? 3.801 1.529 23.494 1.00 95.75 471 GLN A O 1
ATOM 3362 N N . ALA A 1 472 ? 3.679 -0.469 22.481 1.00 95.12 472 ALA A N 1
ATOM 3363 C CA . ALA A 1 472 ? 4.602 -0.116 21.404 1.00 95.12 472 ALA A CA 1
ATOM 3364 C C . ALA A 1 472 ? 4.021 0.942 20.448 1.00 95.12 472 ALA A C 1
ATOM 3366 O O . ALA A 1 472 ? 4.763 1.801 19.982 1.00 95.12 472 ALA A O 1
ATOM 3367 N N . LEU A 1 473 ? 2.712 0.901 20.176 1.00 94.94 473 LEU A N 1
ATOM 3368 C CA . LEU A 1 473 ? 2.025 1.909 19.364 1.00 94.94 473 LEU A CA 1
ATOM 3369 C C . LEU A 1 473 ? 1.939 3.269 20.068 1.00 94.94 473 LEU A C 1
ATOM 3371 O O . LEU A 1 473 ? 2.211 4.283 19.435 1.00 94.94 473 LEU A O 1
ATOM 3375 N N . LEU A 1 474 ? 1.641 3.304 21.371 1.00 94.81 474 LEU A N 1
ATOM 3376 C CA . LEU A 1 474 ? 1.651 4.541 22.162 1.00 94.81 474 LEU A CA 1
ATOM 3377 C C . LEU A 1 474 ? 3.051 5.181 22.177 1.00 94.81 474 LEU A C 1
ATOM 3379 O O . LEU A 1 474 ? 3.190 6.362 21.877 1.00 94.81 474 LEU A O 1
ATOM 3383 N N . ALA A 1 475 ? 4.102 4.386 22.402 1.00 94.50 475 ALA A N 1
ATOM 3384 C CA . ALA A 1 475 ? 5.485 4.870 22.343 1.00 94.50 475 ALA A CA 1
ATOM 3385 C C . ALA A 1 475 ? 5.935 5.292 20.926 1.00 94.50 475 ALA A C 1
ATOM 3387 O O . ALA A 1 475 ? 6.855 6.099 20.785 1.00 94.50 475 ALA A O 1
ATOM 3388 N N . GLN A 1 476 ? 5.318 4.743 19.872 1.00 91.94 476 GLN A N 1
ATOM 3389 C CA . GLN A 1 476 ? 5.525 5.189 18.492 1.00 91.94 476 GLN A CA 1
ATOM 3390 C C . GLN A 1 476 ? 4.799 6.514 18.223 1.00 91.94 476 GLN A C 1
ATOM 3392 O O . GLN A 1 476 ? 5.375 7.381 17.571 1.00 91.94 476 GLN A O 1
ATOM 3397 N N . ARG A 1 477 ? 3.572 6.687 18.738 1.00 92.56 477 ARG A N 1
ATOM 3398 C CA . ARG A 1 477 ? 2.771 7.914 18.607 1.00 92.56 477 ARG A CA 1
ATOM 3399 C C . ARG A 1 477 ? 3.538 9.143 19.089 1.00 92.56 477 ARG A C 1
ATOM 3401 O O . ARG A 1 477 ? 3.625 10.111 18.350 1.00 92.56 477 ARG A O 1
ATOM 3408 N N . GLU A 1 478 ? 4.178 9.055 20.257 1.00 90.25 478 GLU A N 1
ATOM 3409 C CA . GLU A 1 478 ? 5.007 10.126 20.847 1.00 90.25 478 GLU A CA 1
ATOM 3410 C C . GLU A 1 478 ? 6.175 10.606 19.955 1.00 90.25 478 GLU A C 1
ATOM 3412 O O . GLU A 1 478 ? 6.777 11.642 20.229 1.00 90.25 478 GLU A O 1
ATOM 3417 N N . GLN A 1 479 ? 6.535 9.848 18.913 1.00 89.12 479 GLN A N 1
ATOM 3418 C CA . GLN A 1 479 ? 7.642 10.147 17.995 1.00 89.12 479 GLN A CA 1
ATOM 3419 C C . GLN A 1 479 ? 7.168 10.591 16.603 1.00 89.12 479 GLN A C 1
ATOM 3421 O O . GLN A 1 479 ? 8.003 10.921 15.757 1.00 89.12 479 GLN A O 1
ATOM 3426 N N . LEU A 1 480 ? 5.859 10.564 16.336 1.00 86.19 480 LEU A N 1
ATOM 3427 C CA . LEU A 1 480 ? 5.297 10.993 15.059 1.00 86.19 480 LEU A CA 1
ATOM 3428 C C . LEU A 1 480 ? 5.128 12.518 15.008 1.00 86.19 480 LEU A C 1
ATOM 3430 O O . LEU A 1 480 ? 4.908 13.153 16.039 1.00 86.19 480 LEU A O 1
ATOM 3434 N N . PRO A 1 481 ? 5.208 13.123 13.811 1.00 85.00 481 PRO A N 1
ATOM 3435 C CA . PRO A 1 481 ? 4.765 14.494 13.622 1.00 85.00 481 PRO A CA 1
ATOM 3436 C C . PRO A 1 481 ? 3.229 14.592 13.713 1.00 85.00 481 PRO A C 1
ATOM 3438 O O . PRO A 1 481 ? 2.505 13.629 13.448 1.00 85.00 481 PRO A O 1
ATOM 3441 N N . GLU A 1 482 ? 2.746 15.780 14.080 1.00 80.81 482 GLU A N 1
ATOM 3442 C CA . GLU A 1 482 ? 1.339 16.097 14.391 1.00 80.81 482 GLU A CA 1
ATOM 3443 C C . GLU A 1 482 ? 0.360 15.730 13.250 1.00 80.81 482 GLU A C 1
ATOM 3445 O O . GLU A 1 482 ? -0.763 15.298 13.497 1.00 80.81 482 GLU A O 1
ATOM 3450 N N . ASP A 1 483 ? 0.803 15.797 11.988 1.00 78.25 483 ASP A N 1
ATOM 3451 C CA . ASP A 1 483 ? 0.021 15.417 10.799 1.00 78.25 483 ASP A CA 1
ATOM 3452 C C . ASP A 1 483 ? -0.236 13.902 10.666 1.00 78.25 483 ASP A C 1
ATOM 3454 O O . ASP A 1 483 ? -1.097 13.480 9.892 1.00 78.25 483 ASP A O 1
ATOM 3458 N N . GLN A 1 484 ? 0.496 13.071 11.413 1.00 82.75 484 GLN A N 1
ATOM 3459 C CA . GLN A 1 484 ? 0.388 11.606 11.386 1.00 82.75 484 GLN A CA 1
ATOM 3460 C C . GLN A 1 484 ? -0.233 11.034 12.664 1.00 82.75 484 GLN A C 1
ATOM 3462 O O . GLN A 1 484 ? -0.593 9.853 12.698 1.00 82.75 484 GLN A O 1
ATOM 3467 N N . GLU A 1 485 ? -0.403 11.861 13.697 1.00 87.38 485 GLU A N 1
ATOM 3468 C CA . GLU A 1 485 ? -0.952 11.441 14.983 1.00 87.38 485 GLU A CA 1
ATOM 3469 C C . GLU A 1 485 ? -2.413 10.979 14.867 1.00 87.38 485 GLU A C 1
ATOM 3471 O O . GLU A 1 485 ? -2.771 9.945 15.427 1.00 87.38 485 GLU A O 1
ATOM 3476 N N . ALA A 1 486 ? -3.239 11.667 14.071 1.00 89.25 486 ALA A N 1
ATOM 3477 C CA . ALA A 1 486 ? -4.644 11.303 13.865 1.00 89.25 486 ALA A CA 1
ATOM 3478 C C . ALA A 1 486 ? -4.815 9.888 13.268 1.00 89.25 486 ALA A C 1
ATOM 3480 O O . ALA A 1 486 ? -5.527 9.062 13.846 1.00 89.25 486 ALA A O 1
ATOM 3481 N N . SER A 1 487 ? -4.092 9.558 12.185 1.00 88.69 487 SER A N 1
ATOM 3482 C CA . SER A 1 487 ? -4.077 8.193 11.623 1.00 88.69 487 SER A CA 1
ATOM 3483 C C . SER A 1 487 ? -3.551 7.164 12.642 1.00 88.69 487 SER A C 1
ATOM 3485 O O . SER A 1 487 ? -4.057 6.045 12.708 1.00 88.69 487 SER A O 1
ATOM 3487 N N . MET A 1 488 ? -2.557 7.518 13.469 1.00 92.12 488 MET A N 1
ATOM 3488 C CA . MET A 1 488 ? -2.039 6.617 14.510 1.00 92.12 488 MET A CA 1
ATOM 3489 C C . MET A 1 488 ? -3.051 6.383 15.643 1.00 92.12 488 MET A C 1
ATOM 3491 O O . MET A 1 488 ? -3.185 5.256 16.121 1.00 92.12 488 MET A O 1
ATOM 3495 N N . ASN A 1 489 ? -3.811 7.408 16.034 1.00 94.69 489 ASN A N 1
ATOM 3496 C CA . ASN A 1 489 ? -4.909 7.274 16.987 1.00 94.69 489 ASN A CA 1
ATOM 3497 C C . ASN A 1 489 ? -5.998 6.344 16.429 1.00 94.69 489 ASN A C 1
ATOM 3499 O O . ASN A 1 489 ? -6.409 5.427 17.135 1.00 94.69 489 ASN A O 1
ATOM 3503 N N . LEU A 1 490 ? -6.383 6.465 15.152 1.00 95.19 490 LEU A N 1
ATOM 3504 C CA . LEU A 1 490 ? -7.314 5.519 14.513 1.00 95.19 490 LEU A CA 1
ATOM 3505 C C . LEU A 1 490 ? -6.798 4.067 14.544 1.00 95.19 490 LEU A C 1
ATOM 3507 O O . LEU A 1 490 ? -7.557 3.164 14.896 1.00 95.19 490 LEU A O 1
ATOM 3511 N N . VAL A 1 491 ? -5.508 3.831 14.264 1.00 95.62 491 VAL A N 1
ATOM 3512 C CA . VAL A 1 491 ? -4.876 2.497 14.385 1.00 95.62 491 VAL A CA 1
ATOM 3513 C C . VAL A 1 491 ? -4.944 1.962 15.820 1.00 95.62 491 VAL A C 1
ATOM 3515 O O . VAL A 1 491 ? -5.278 0.796 16.030 1.00 95.62 491 VAL A O 1
ATOM 3518 N N . LEU A 1 492 ? -4.638 2.800 16.813 1.00 97.00 492 LEU A N 1
ATOM 3519 C CA . LEU A 1 492 ? -4.676 2.449 18.235 1.00 97.00 492 LEU A CA 1
ATOM 3520 C C . LEU A 1 492 ? -6.094 2.092 18.710 1.00 97.00 492 LEU A C 1
ATOM 3522 O O . LEU A 1 492 ? -6.276 1.071 19.380 1.00 97.00 492 LEU A O 1
ATOM 3526 N N . LEU A 1 493 ? -7.098 2.892 18.340 1.00 97.06 493 LEU A N 1
ATOM 3527 C CA . LEU A 1 493 ? -8.507 2.639 18.655 1.00 97.06 493 LEU A CA 1
ATOM 3528 C C . LEU A 1 493 ? -8.987 1.332 18.004 1.00 97.06 493 LEU A C 1
ATOM 3530 O O . LEU A 1 493 ? -9.586 0.484 18.671 1.00 97.06 493 LEU A O 1
ATOM 3534 N N . PHE A 1 494 ? -8.649 1.132 16.728 1.00 97.69 494 PHE A N 1
ATOM 3535 C CA . PHE A 1 494 ? -8.998 -0.059 15.959 1.00 97.69 494 PHE A CA 1
ATOM 3536 C C . PHE A 1 494 ? -8.369 -1.343 16.508 1.00 97.69 494 PHE A C 1
ATOM 3538 O O . PHE A 1 494 ? -9.075 -2.327 16.724 1.00 97.69 494 PHE A O 1
ATOM 3545 N N . GLU A 1 495 ? -7.056 -1.358 16.769 1.00 97.31 495 GLU A N 1
ATOM 3546 C CA . GLU A 1 495 ? -6.400 -2.542 17.337 1.00 97.31 495 GLU A CA 1
ATOM 3547 C C . GLU A 1 495 ? -6.911 -2.841 18.753 1.00 97.31 495 GLU A C 1
ATOM 3549 O O . GLU A 1 495 ? -7.083 -4.007 19.100 1.00 97.31 495 GLU A O 1
ATOM 3554 N N . THR A 1 496 ? -7.256 -1.820 19.544 1.00 97.12 496 THR A N 1
ATOM 3555 C CA . THR A 1 496 ? -7.892 -2.014 20.859 1.00 97.12 496 THR A CA 1
ATOM 3556 C C . THR A 1 496 ? -9.263 -2.680 20.726 1.00 97.12 496 THR A C 1
ATOM 3558 O O . THR A 1 496 ? -9.511 -3.679 21.400 1.00 97.12 496 THR A O 1
ATOM 3561 N N . ARG A 1 497 ? -10.112 -2.203 19.803 1.00 96.25 497 ARG A N 1
ATOM 3562 C CA . ARG A 1 497 ? -11.434 -2.789 19.510 1.00 96.25 497 ARG A CA 1
ATOM 3563 C C . ARG A 1 497 ? -11.324 -4.231 19.001 1.00 96.25 497 ARG A C 1
ATOM 3565 O O . ARG A 1 497 ? -12.069 -5.110 19.424 1.00 96.25 497 ARG A O 1
ATOM 3572 N N . LEU A 1 498 ? -10.340 -4.508 18.143 1.00 96.88 498 LEU A N 1
ATOM 3573 C CA . LEU A 1 498 ? -10.013 -5.859 17.682 1.00 96.88 498 LEU A CA 1
ATOM 3574 C C . LEU A 1 498 ? -9.582 -6.776 18.840 1.00 96.88 498 LEU A C 1
ATOM 3576 O O . LEU A 1 498 ? -9.992 -7.934 18.894 1.00 96.88 498 LEU A O 1
ATOM 3580 N N . PHE A 1 499 ? -8.742 -6.296 19.758 1.00 96.50 499 PHE A N 1
ATOM 3581 C CA . PHE A 1 499 ? -8.253 -7.100 20.879 1.00 96.50 499 PHE A CA 1
ATOM 3582 C C . PHE A 1 499 ? -9.328 -7.339 21.949 1.00 96.50 499 PHE A C 1
ATOM 3584 O O . PHE A 1 499 ? -9.396 -8.447 22.482 1.00 96.50 499 PHE A O 1
ATOM 3591 N N . GLU A 1 500 ? -10.217 -6.374 22.194 1.00 94.94 500 GLU A N 1
ATOM 3592 C CA . GLU A 1 500 ? -11.459 -6.571 22.953 1.00 94.94 500 GLU A CA 1
ATOM 3593 C C . GLU A 1 500 ? -12.326 -7.667 22.305 1.00 94.94 500 GLU A C 1
ATOM 3595 O O . GLU A 1 500 ? -12.643 -8.670 22.947 1.00 94.94 500 GLU A O 1
ATOM 3600 N N . ARG A 1 501 ? -12.610 -7.553 20.998 1.00 93.50 501 ARG A N 1
ATOM 3601 C CA . ARG A 1 501 ? -13.402 -8.529 20.226 1.00 93.50 501 ARG A CA 1
ATOM 3602 C C . ARG A 1 501 ? -12.845 -9.955 20.285 1.00 93.50 501 ARG A C 1
ATOM 3604 O O . ARG A 1 501 ? -13.615 -10.919 20.294 1.00 93.50 501 ARG A O 1
ATOM 3611 N N . LEU A 1 502 ? -11.517 -10.090 20.309 1.00 94.44 502 LEU A N 1
ATOM 3612 C CA . LEU A 1 502 ? -10.792 -11.360 20.432 1.00 94.44 502 LEU A CA 1
ATOM 3613 C C . LEU A 1 502 ? -10.713 -11.890 21.881 1.00 94.44 502 LEU A C 1
ATOM 3615 O O . LEU A 1 502 ? -10.121 -12.947 22.102 1.00 94.44 502 LEU A O 1
ATOM 3619 N N . GLY A 1 503 ? -11.283 -11.185 22.865 1.00 95.12 503 GLY A N 1
ATOM 3620 C CA . GLY A 1 503 ? -11.247 -11.556 24.283 1.00 95.12 503 GLY A CA 1
ATOM 3621 C C . GLY A 1 503 ? -9.866 -11.407 24.931 1.00 95.12 503 GLY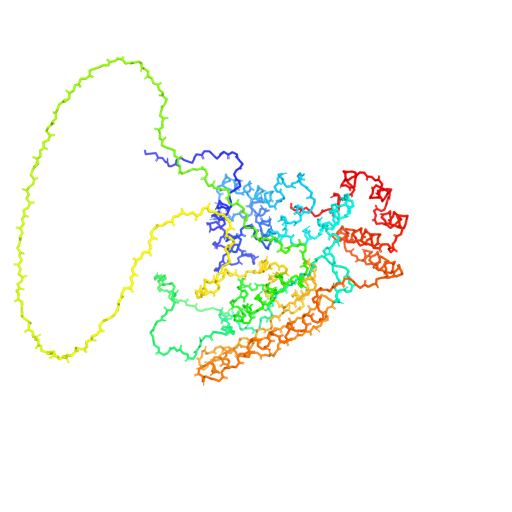 A C 1
ATOM 3622 O O . GLY A 1 503 ? -9.568 -12.089 25.911 1.00 95.12 503 GLY A O 1
ATOM 3623 N N . LEU A 1 504 ? -9.000 -10.563 24.361 1.00 96.75 504 LEU A N 1
ATOM 3624 C CA . LEU A 1 504 ? -7.643 -10.292 24.854 1.00 96.75 504 LEU A CA 1
ATOM 3625 C C . LEU A 1 504 ? -7.602 -9.106 25.825 1.00 96.75 504 LEU A C 1
ATOM 3627 O O . LEU A 1 504 ? -6.668 -9.026 26.622 1.00 96.75 504 LEU A O 1
ATOM 3631 N N . PHE A 1 505 ? -8.602 -8.224 25.753 1.00 96.62 505 PHE A N 1
ATOM 3632 C CA . PHE A 1 505 ? -8.875 -7.156 26.711 1.00 96.62 505 PHE A CA 1
ATOM 3633 C C . PHE A 1 505 ? -10.296 -7.289 27.256 1.00 96.62 505 PHE A C 1
ATOM 3635 O O . PHE A 1 505 ? -11.209 -7.725 26.554 1.00 96.62 505 PHE A O 1
ATOM 3642 N N . THR A 1 506 ? -10.479 -6.881 28.506 1.00 95.12 506 THR A N 1
ATOM 3643 C CA . THR A 1 506 ? -11.794 -6.591 29.085 1.00 95.12 506 THR A CA 1
ATOM 3644 C C . THR A 1 506 ? -12.308 -5.220 28.631 1.00 95.12 506 THR A C 1
ATOM 3646 O O . THR A 1 506 ? -11.513 -4.337 28.308 1.00 95.12 506 THR A O 1
ATOM 3649 N N . GLU A 1 507 ? -13.627 -5.006 28.690 1.00 92.69 507 GLU A N 1
ATOM 3650 C CA . GLU A 1 507 ? -14.275 -3.704 28.428 1.00 92.69 507 GLU A CA 1
ATOM 3651 C C . GLU A 1 507 ? -13.612 -2.561 29.227 1.00 92.69 507 GLU A C 1
ATOM 3653 O O . GLU A 1 507 ? -13.358 -1.481 28.702 1.00 92.69 507 GLU A O 1
ATOM 3658 N N . GLN A 1 508 ? -13.242 -2.814 30.490 1.00 93.12 508 GLN A N 1
ATOM 3659 C CA . GLN A 1 508 ? -12.592 -1.821 31.354 1.00 93.12 508 GLN A CA 1
ATOM 3660 C C . GLN A 1 508 ? -11.141 -1.511 30.934 1.00 93.12 508 GLN A C 1
ATOM 3662 O O . GLN A 1 508 ? -10.684 -0.373 31.076 1.00 93.12 508 GLN A O 1
ATOM 3667 N N . GLU A 1 509 ? -10.402 -2.495 30.413 1.00 94.81 509 GLU A N 1
ATOM 3668 C CA . GLU A 1 509 ? -9.073 -2.263 29.830 1.00 94.81 509 GLU A CA 1
ATOM 3669 C C . GLU A 1 509 ? -9.184 -1.475 28.519 1.00 94.81 509 GLU A C 1
ATOM 3671 O O . GLU A 1 509 ? -8.428 -0.522 28.331 1.00 94.81 509 GLU A O 1
ATOM 3676 N N . ALA A 1 510 ? -10.153 -1.808 27.658 1.00 93.75 510 ALA A N 1
ATOM 3677 C CA . ALA A 1 510 ? -10.433 -1.067 26.42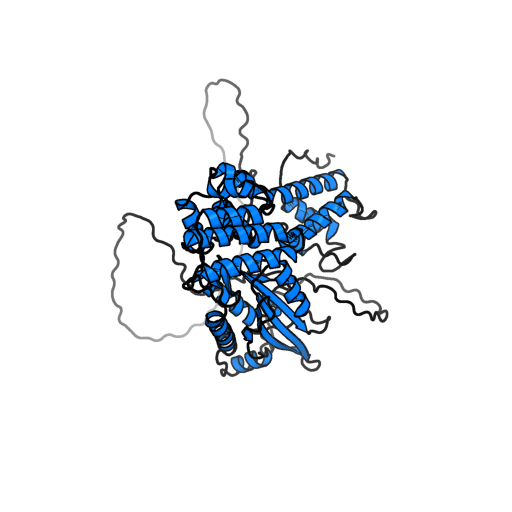9 1.00 93.75 510 ALA A CA 1
ATOM 3678 C C . ALA A 1 510 ? -10.826 0.393 26.723 1.00 93.75 510 ALA A C 1
ATOM 3680 O O . ALA A 1 510 ? -10.215 1.305 26.170 1.00 93.75 510 ALA A O 1
ATOM 3681 N N . GLU A 1 511 ? -11.739 0.631 27.675 1.00 94.00 511 GLU A N 1
ATOM 3682 C CA . GLU A 1 511 ? -12.119 1.972 28.151 1.00 94.00 511 GLU A CA 1
ATOM 3683 C C . GLU A 1 511 ? -10.897 2.785 28.610 1.00 94.00 511 GLU A C 1
ATOM 3685 O O . GLU A 1 511 ? -10.731 3.944 28.227 1.00 94.00 511 GLU A O 1
ATOM 3690 N N . THR A 1 512 ? -10.012 2.163 29.396 1.00 94.12 512 THR A N 1
ATOM 3691 C CA . THR A 1 512 ? -8.781 2.798 29.894 1.00 94.12 512 THR A CA 1
ATOM 3692 C C . THR A 1 512 ? -7.838 3.161 28.744 1.00 94.12 512 THR A C 1
ATOM 3694 O O . THR A 1 512 ? -7.269 4.251 28.725 1.00 94.12 512 THR A O 1
ATOM 3697 N N . ILE A 1 513 ? -7.681 2.270 27.761 1.00 94.81 513 ILE A N 1
ATOM 3698 C CA . ILE A 1 513 ? -6.844 2.513 26.581 1.00 94.81 513 ILE A CA 1
ATOM 3699 C C . ILE A 1 513 ? -7.436 3.646 25.726 1.00 94.81 513 ILE A C 1
ATOM 3701 O O . ILE A 1 513 ? -6.697 4.544 25.331 1.00 94.81 513 ILE A O 1
ATOM 3705 N N . TYR A 1 514 ? -8.753 3.679 25.504 1.00 95.19 514 TYR A N 1
ATOM 3706 C CA . TYR A 1 514 ? -9.412 4.763 24.768 1.00 95.19 514 TYR A CA 1
ATOM 3707 C C . TYR A 1 514 ? -9.253 6.131 25.448 1.00 95.19 514 TYR A C 1
ATOM 3709 O O . TYR A 1 514 ? -8.995 7.117 24.760 1.00 95.19 514 TYR A O 1
ATOM 3717 N N . GLN A 1 515 ? -9.325 6.200 26.782 1.00 93.38 515 GLN A N 1
ATOM 3718 C CA . GLN A 1 515 ? -9.059 7.434 27.539 1.00 93.38 515 GLN A CA 1
ATOM 3719 C C . GLN A 1 515 ? -7.603 7.915 27.389 1.00 93.38 515 GLN A C 1
ATOM 3721 O O . GLN A 1 515 ? -7.365 9.114 27.270 1.00 93.38 515 GLN A O 1
ATOM 3726 N N . ILE A 1 516 ? -6.628 6.997 27.344 1.00 92.88 516 ILE A N 1
ATOM 3727 C CA . ILE A 1 516 ? -5.210 7.322 27.085 1.00 92.88 516 ILE A CA 1
ATOM 3728 C C . ILE A 1 516 ? -4.998 7.811 25.642 1.00 92.88 516 ILE A C 1
ATOM 3730 O O . ILE A 1 516 ? -4.146 8.666 25.394 1.00 92.88 516 ILE A O 1
ATOM 3734 N N . ILE A 1 517 ? -5.755 7.275 24.681 1.00 92.88 517 ILE A N 1
ATOM 3735 C CA . ILE A 1 517 ? -5.625 7.656 23.271 1.00 92.88 517 ILE A CA 1
ATOM 3736 C C . ILE A 1 517 ? -6.222 9.046 23.017 1.00 92.88 517 ILE A C 1
ATOM 3738 O O . ILE A 1 517 ? -5.574 9.856 22.361 1.00 92.88 517 ILE A O 1
ATOM 3742 N N . LEU A 1 518 ? -7.421 9.316 23.538 1.00 89.94 518 LEU A N 1
ATOM 3743 C CA . LEU A 1 518 ? -8.186 10.546 23.279 1.00 89.94 518 LEU A CA 1
ATOM 3744 C C . LEU A 1 518 ? -7.916 11.689 24.275 1.00 89.94 518 LEU A C 1
ATOM 3746 O O . LEU A 1 518 ? -8.480 12.765 24.123 1.00 89.94 518 LEU A O 1
ATOM 3750 N N . GLU A 1 519 ? -7.087 11.451 25.294 1.00 82.25 519 GLU A N 1
ATOM 3751 C CA . GLU A 1 519 ? -6.710 12.420 26.339 1.00 82.25 519 GLU A CA 1
ATOM 3752 C C . GLU A 1 519 ? -7.891 13.027 27.129 1.00 82.25 519 GLU A C 1
ATOM 3754 O O . GLU A 1 519 ? -7.811 14.141 27.653 1.00 82.25 519 GLU A O 1
ATOM 3759 N N . GLY A 1 520 ? -8.985 12.273 27.282 1.00 77.00 520 GLY A N 1
ATOM 3760 C CA . GLY A 1 520 ? -10.190 12.760 27.951 1.00 77.00 520 GLY A CA 1
ATOM 3761 C C . GLY A 1 520 ? -11.258 11.700 28.239 1.00 77.00 520 GLY A C 1
ATOM 3762 O O . GLY A 1 520 ? -11.031 10.491 28.144 1.00 77.00 520 GLY A O 1
ATOM 3763 N N . ASN A 1 521 ? -12.447 12.166 28.633 1.00 80.38 521 ASN A N 1
ATOM 3764 C CA . ASN A 1 521 ? -13.588 11.310 28.991 1.00 80.38 521 ASN A CA 1
ATOM 3765 C C . ASN A 1 521 ? -14.292 10.707 27.759 1.00 80.38 521 ASN A C 1
ATOM 3767 O O . ASN A 1 521 ? -15.116 9.804 27.895 1.00 80.38 521 ASN A O 1
ATOM 3771 N N . GLU A 1 522 ? -13.948 11.169 26.560 1.00 85.94 522 GLU A N 1
ATOM 3772 C CA . GLU A 1 522 ? -14.407 10.698 25.254 1.00 85.94 522 GLU A CA 1
ATOM 3773 C C . GLU A 1 522 ? -14.181 9.185 25.081 1.00 85.94 522 GLU A C 1
ATOM 3775 O O . GLU A 1 522 ? -14.990 8.501 24.454 1.00 85.94 522 GLU A O 1
ATOM 3780 N N . GLY A 1 523 ? -13.157 8.618 25.731 1.00 84.19 523 GLY A N 1
ATOM 3781 C CA . GLY A 1 523 ? -12.938 7.169 25.763 1.00 84.19 523 GLY A CA 1
ATOM 3782 C C . GLY A 1 523 ? -14.095 6.370 26.383 1.00 84.19 523 GLY A C 1
ATOM 3783 O O . GLY A 1 523 ? -14.318 5.227 25.994 1.00 84.19 523 GLY A O 1
ATOM 3784 N N . GLN A 1 524 ? -14.887 6.964 27.287 1.00 87.31 524 GLN A N 1
ATOM 3785 C CA . GLN A 1 524 ? -16.110 6.331 27.806 1.00 87.31 524 GLN A CA 1
ATOM 3786 C C . GLN A 1 524 ? -17.232 6.295 26.764 1.00 87.31 524 GLN A C 1
ATOM 3788 O O . GLN A 1 524 ? -18.026 5.354 26.752 1.00 87.31 524 GLN A O 1
ATOM 3793 N N . VAL A 1 525 ? -17.291 7.305 25.890 1.00 91.06 525 VAL A N 1
ATOM 3794 C CA . VAL A 1 525 ? -18.281 7.401 24.809 1.00 91.06 525 VAL A CA 1
ATOM 3795 C C . VAL A 1 525 ? -18.022 6.317 23.764 1.00 91.06 525 VAL A C 1
ATOM 3797 O O . VAL A 1 525 ? -18.971 5.675 23.326 1.00 91.06 525 VAL A O 1
ATOM 3800 N N . LEU A 1 526 ? -16.755 6.023 23.446 1.00 89.50 526 LEU A N 1
ATOM 3801 C CA . LEU A 1 526 ? -16.413 4.918 22.540 1.00 89.50 526 LEU A CA 1
ATOM 3802 C C . LEU A 1 526 ? -16.915 3.550 23.023 1.00 89.50 526 LEU A C 1
ATOM 3804 O O . LEU A 1 526 ? -17.355 2.750 22.206 1.00 89.50 526 LEU A O 1
ATOM 3808 N N . VAL A 1 527 ? -16.938 3.301 24.335 1.00 87.94 527 VAL A N 1
ATOM 3809 C CA . VAL A 1 527 ? -17.483 2.049 24.886 1.00 87.94 527 VAL A CA 1
ATOM 3810 C C . VAL A 1 527 ? -19.014 2.102 24.994 1.00 87.94 527 VAL A C 1
ATOM 3812 O O . VAL A 1 527 ? -19.713 1.239 24.465 1.00 87.94 527 VAL A O 1
ATOM 3815 N N . LYS A 1 528 ? -19.553 3.127 25.668 1.00 88.00 528 LYS A N 1
ATOM 3816 C CA . LYS A 1 528 ? -20.933 3.137 26.206 1.00 88.00 528 LYS A CA 1
ATOM 3817 C C . LYS A 1 528 ? -21.892 4.098 25.498 1.00 88.00 528 LYS A C 1
ATOM 3819 O O . LYS A 1 528 ? -23.082 4.079 25.801 1.00 88.00 528 LYS A O 1
ATOM 3824 N N . GLY A 1 529 ? -21.385 4.963 24.621 1.00 88.50 529 GLY A N 1
ATOM 3825 C CA . GLY A 1 529 ? -22.191 5.879 23.814 1.00 88.50 529 GLY A CA 1
ATOM 3826 C C . GLY A 1 529 ? -22.909 5.170 22.666 1.00 88.50 529 GLY A C 1
ATOM 3827 O O . GLY A 1 529 ? -22.570 4.038 22.316 1.00 88.50 529 GLY A O 1
ATOM 3828 N N . SER A 1 530 ? -23.896 5.845 22.074 1.00 92.00 530 SER A N 1
ATOM 3829 C CA . SER A 1 530 ? -24.532 5.380 20.835 1.00 92.00 530 SER A CA 1
ATOM 3830 C C . SER A 1 530 ? -23.575 5.520 19.638 1.00 92.00 530 SER A C 1
ATOM 3832 O O . SER A 1 530 ? -22.625 6.304 19.719 1.00 92.00 530 SER A O 1
ATOM 3834 N N . PRO A 1 531 ? -23.809 4.833 18.504 1.00 89.50 531 PRO A N 1
ATOM 3835 C CA . PRO A 1 531 ? -22.988 4.991 17.302 1.00 89.50 531 PRO A CA 1
ATOM 3836 C C . PRO A 1 531 ? -22.859 6.447 16.834 1.00 89.50 531 PRO A C 1
ATOM 3838 O O . PRO A 1 531 ? -21.782 6.847 16.397 1.00 89.50 531 PRO A O 1
ATOM 3841 N N . ASP A 1 532 ? -23.908 7.259 17.004 1.00 88.88 532 ASP A N 1
ATOM 3842 C CA . ASP A 1 532 ? -23.885 8.694 16.700 1.00 88.88 532 ASP A CA 1
ATOM 3843 C C . ASP A 1 532 ? -22.957 9.472 17.654 1.00 88.88 532 ASP A C 1
ATOM 3845 O O . ASP A 1 532 ? -22.150 10.287 17.207 1.00 88.88 532 ASP A O 1
ATOM 3849 N N . ASP A 1 533 ? -22.994 9.182 18.962 1.00 91.88 533 ASP A N 1
ATOM 3850 C CA . ASP A 1 533 ? -22.076 9.798 19.936 1.00 91.88 533 ASP A CA 1
ATOM 3851 C C . ASP A 1 533 ? -20.618 9.384 19.665 1.00 91.88 533 ASP A C 1
ATOM 3853 O O . ASP A 1 533 ? -19.701 10.206 19.736 1.00 91.88 533 ASP A O 1
ATOM 3857 N N . ARG A 1 534 ? -20.394 8.109 19.312 1.00 93.44 534 ARG A N 1
ATOM 3858 C CA . ARG A 1 534 ? -19.076 7.586 18.916 1.00 93.44 534 ARG A CA 1
ATOM 3859 C C . ARG A 1 534 ? -18.579 8.262 17.638 1.00 93.44 534 ARG A C 1
ATOM 3861 O O . ARG A 1 534 ? -17.403 8.614 17.558 1.00 93.44 534 ARG A O 1
ATOM 3868 N N . LYS A 1 535 ? -19.462 8.492 16.659 1.00 90.94 535 LYS A N 1
ATOM 3869 C CA . LYS A 1 535 ? -19.147 9.195 15.408 1.00 90.94 535 LYS A CA 1
ATOM 3870 C C . LYS A 1 535 ? -18.603 10.598 15.682 1.00 90.94 535 LYS A C 1
ATOM 3872 O O . LYS A 1 535 ? -17.534 10.925 15.175 1.00 90.94 535 LYS A O 1
ATOM 3877 N N . LEU A 1 536 ? -19.253 11.367 16.559 1.00 90.62 536 LEU A N 1
ATOM 3878 C CA . LEU A 1 536 ? -18.805 12.712 16.954 1.00 90.62 536 LEU A CA 1
ATOM 3879 C C . LEU A 1 536 ? -17.412 12.731 17.612 1.00 90.62 536 LEU A C 1
ATOM 3881 O O . LEU A 1 536 ? -16.680 13.707 17.464 1.00 90.62 536 LEU A O 1
ATOM 3885 N N . VAL A 1 537 ? -17.030 11.662 18.320 1.00 91.44 537 VAL A N 1
ATOM 3886 C CA . VAL A 1 537 ? -15.690 11.513 18.920 1.00 91.44 537 VAL A CA 1
ATOM 3887 C C . VAL A 1 537 ? -14.621 11.173 17.876 1.00 91.44 537 VAL A C 1
ATOM 3889 O O . VAL A 1 537 ? -13.478 11.608 18.004 1.00 91.44 537 VAL A O 1
ATOM 3892 N N . ILE A 1 538 ? -14.972 10.405 16.840 1.00 92.25 538 ILE A N 1
ATOM 3893 C CA . ILE A 1 538 ? -14.028 9.953 15.808 1.00 92.25 538 ILE A CA 1
ATOM 3894 C C . ILE A 1 538 ? -13.877 10.956 14.657 1.00 92.25 538 ILE A C 1
ATOM 3896 O O . ILE A 1 538 ? -12.782 11.069 14.109 1.00 92.25 538 ILE A O 1
ATOM 3900 N N . GLU A 1 539 ? -14.917 11.720 14.311 1.00 88.94 539 GLU A N 1
ATOM 3901 C CA . GLU A 1 539 ? -14.903 12.708 13.217 1.00 88.94 539 GLU A CA 1
ATOM 3902 C C . GLU A 1 539 ? -13.677 13.651 13.197 1.00 88.94 539 GLU A C 1
ATOM 3904 O O . GLU A 1 539 ? -13.109 13.834 12.117 1.00 88.94 539 GLU A O 1
ATOM 3909 N N . PRO A 1 540 ? -13.189 14.205 14.330 1.00 89.31 540 PRO A N 1
ATOM 3910 C CA . PRO A 1 540 ? -11.987 15.046 14.351 1.00 89.31 540 PRO A CA 1
ATOM 3911 C C . PRO A 1 540 ? -10.691 14.340 13.921 1.00 89.31 540 PRO A C 1
ATOM 3913 O O . PRO A 1 540 ? -9.741 15.017 13.529 1.00 89.31 540 PRO A O 1
ATOM 3916 N N . LEU A 1 541 ? -10.639 13.006 14.000 1.00 89.19 541 LEU A N 1
ATOM 3917 C CA . LEU A 1 541 ? -9.483 12.186 13.618 1.00 89.19 541 LEU A CA 1
ATOM 3918 C C . LEU A 1 541 ? -9.505 11.773 12.138 1.00 89.19 541 LEU A C 1
ATOM 3920 O O . LEU A 1 541 ? -8.524 11.216 11.647 1.00 89.19 541 LEU A O 1
ATOM 3924 N N . LEU A 1 542 ? -10.619 11.993 11.432 1.00 87.75 542 LEU A N 1
ATOM 3925 C CA . LEU A 1 542 ? -10.804 11.475 10.080 1.00 87.75 542 LEU A CA 1
ATOM 3926 C C . LEU A 1 542 ? -10.027 12.268 9.018 1.00 87.75 542 LEU A C 1
ATOM 3928 O O . LEU A 1 542 ? -9.920 13.498 9.092 1.00 87.75 542 LEU A O 1
ATOM 3932 N N . PRO A 1 543 ? -9.544 11.586 7.964 1.00 75.56 543 PRO A N 1
ATOM 3933 C CA . PRO A 1 543 ? -8.980 12.254 6.803 1.00 75.56 543 PRO A CA 1
ATOM 3934 C C . PRO A 1 543 ? -10.047 13.096 6.096 1.00 75.56 543 PRO A C 1
ATOM 3936 O O . PRO A 1 543 ? -11.164 12.644 5.841 1.00 75.56 543 PRO A O 1
ATOM 3939 N N . LYS A 1 544 ? -9.679 14.319 5.706 1.00 68.75 544 LYS A N 1
ATOM 3940 C CA . LYS A 1 544 ? -10.516 15.164 4.845 1.00 68.75 544 LYS A CA 1
ATOM 3941 C C . LYS A 1 544 ? -10.388 14.679 3.406 1.00 68.75 544 LYS A C 1
ATOM 3943 O O . LYS A 1 544 ? -9.394 14.974 2.743 1.00 68.75 544 LYS A O 1
ATOM 3948 N N . ILE A 1 545 ? -11.379 13.910 2.965 1.00 57.59 545 ILE A N 1
ATOM 3949 C CA . ILE A 1 545 ? -11.484 13.378 1.601 1.00 57.59 545 ILE A CA 1
ATOM 3950 C C . ILE A 1 545 ? -11.911 14.491 0.655 1.00 57.59 545 ILE A C 1
ATOM 3952 O O . ILE A 1 545 ? -12.908 15.179 0.945 1.00 57.59 545 ILE A O 1
#

Radius of gyration: 32.54 Å; chains: 1; bounding box: 91×81×108 Å

Foldseek 3Di:
DDDDDDDDDDPDDLDLQLLLVCCVPQPCVAQNPVHNVVLHHCNVCSVCVLQQVCLVVLVVVLVCLVVVPPPDDVRRDDPVSSVVSNSSSVSNNVVSFDDPVPVPDQLLSVLLVCLLSPVNLLSQLSLLLRLLLDDPVRVCLQLVQWFAWLLVRDTDQFFFEEEEEAEADDPVDPAQQAAPGDDPPDDDDDDPDDDDDDDDDDDDDDDDDDDDDDDRADDWAFPCRQHPPLSVLVLVLVVVCLCVCLGIDSNSVRHNDDPDDDPPPPDDDDDDDDDDDDDDDDDDYDDDDDDDDDDDDDDDDDDDDDDDDDDDDDDDDDDDDDDDDDDDDDDDDDDPPDPDDDDDDDDGQTASHDPDRSYHYNYYDDPVVSLVVCVVSVGQWYKYKHWHWDQDPVRRDIWIWIKIWIATSVRDTQDIFPTDINVVQNVCVVVVNHDPSSVVRVVVSVVSCSVRGGTHHDDDDALVRLVVVLVVLLVVLVVDPPVCNLSSLSVSSSSLSSCVVVVSDDLVRQLVSQCVSLVDNLSVCSRPNHSVSSCVSSVVSRDRD

Secondary structure (DSSP, 8-state):
------PPPPS----HHHHHHHHHHHTTTTEETTEEGGG---HHHHH-TT-GGGHHHHHHHHHHHHHS-SS-GGGPPPHHHHHHHHHHHHHHHHTTS--HHHHTS-HHHHHHHHHHTT-HHHHHHHHHHHHHHS-HHHHHHHHTT-EEETTTTEEESB--EEEEEEEE--TT-S----TT---S--SSS--------------------------PPPP---HHHHHTHHHHHHHHHHHHHHHTTBTBSTTTT-PPPPP-----S-S-----PPP-----------------------------------------------------------------S--PPPPP--TTEEEETTEEEEEE--HHHHHHHHHHTT-SEEEEEEEEEEE-TTT--EEEEEEEEEEETTS-EEEEPPPEEHHHHHHHHHTT----HHHHHHHHHHHHHHHHTS-BPPP---HHHHHHHHHHHHHHHTTS-HHHHHHHHHHHHHHHHHHHHTTSS-HHHHHHHHHHHHTSTHHHHHHHS-HHHHHHHHGGGS---

Sequence (545 aa):
MAGPGFGAPGAGATNPAMIAQFITQNCLGCHGPQNTKGDVRLDGLAADLMSPGNAELLTQVEEVLASGEMPPPPRQVPPAARQSVLTAIRALRQSGGLPAEMEEQDFLAQAKYAFSIGKEREAIDLAYAHAVVAEEEDAQEVLQHVKWSPSGRRPTLVLRFAVGVNLEAPSTLRDVKPIGTSQFGGGGGGGFGGYGGEGFGGGGFGGPGGRNGAGGAEPGRSLQSLTGELGEKLIAEFQSRWASGAMGTLFADVTKSEPRRRPLAGAGGGFGGPGMGAGPGFGGGPGFGGGPGFGGGPGMGAGPGYGGGGYGGEEAGYGGPGYGQGGYGGPGGYGGESFGGGLSPSKPILPGSVATPGLTYVGTGSQAELLAKAQELGVDGVFVFDVEATPNRRTGIINNETRLRLVLINGQAVGATSRLTNTEIERARLRGTYNDEVEKNIDRLFAKFDDEVAVQPLPAFKPEHAQRRIQALLAQREQLPEDQEASMNLVLLFETRLFERLGLFTEQEAETIYQIILEGNEGQVLVKGSPDDRKLVIEPLLPKI